Protein 4G9J (pdb70)

Structure (mmCIF, N/CA/C/O backbone):
data_4G9J
#
_entry.id   4G9J
#
_cell.length_a   138.007
_cell.length_b   138.007
_cell.length_c   113.675
_cell.angle_alpha   90.000
_cell.angle_beta   90.000
_cell.angle_gamma   90.000
#
_symmetry.space_group_name_H-M   'P 42 21 2'
#
loop_
_entity.id
_entity.type
_entity.pdbx_description
1 polymer 'Serine/threonine-protein phosphatase PP1-alpha catalytic subunit'
2 polymer 'synthetic peptide'
3 non-polymer 'MANGANESE (II) ION'
4 water water
#
loop_
_atom_site.group_PDB
_atom_site.id
_atom_site.type_symbol
_atom_site.label_atom_id
_atom_site.label_alt_id
_atom_site.label_comp_id
_atom_site.label_asym_id
_atom_site.label_entity_id
_atom_site.label_seq_id
_atom_site.pdbx_PDB_ins_code
_atom_site.Cartn_x
_atom_site.Cartn_y
_atom_site.Cartn_z
_atom_site.occupancy
_atom_site.B_iso_or_equiv
_atom_site.auth_seq_id
_atom_site.auth_comp_id
_atom_site.auth_asym_id
_atom_site.auth_atom_id
_atom_site.pdbx_PDB_model_num
ATOM 1 N N . LEU A 1 10 ? -17.075 -51.738 -23.506 1.00 65.96 9 LEU A N 1
ATOM 2 C CA . LEU A 1 10 ? -17.309 -52.989 -24.288 1.00 66.41 9 LEU A CA 1
ATOM 3 C C . LEU A 1 10 ? -18.736 -53.041 -24.874 1.00 66.47 9 LEU A C 1
ATOM 4 O O . LEU A 1 10 ? -19.681 -52.479 -24.316 1.00 65.34 9 LEU A O 1
ATOM 9 N N . ASP A 1 11 ? -18.861 -53.698 -26.028 1.00 66.99 10 ASP A N 1
ATOM 10 C CA . ASP A 1 11 ? -20.150 -53.904 -26.688 1.00 66.76 10 ASP A CA 1
ATOM 11 C C . ASP A 1 11 ? -20.896 -55.062 -26.049 1.00 66.36 10 ASP A C 1
ATOM 12 O O . ASP A 1 11 ? -22.062 -55.317 -26.369 1.00 66.12 10 ASP A O 1
ATOM 17 N N . SER A 1 12 ? -20.201 -55.772 -25.164 1.00 65.98 11 SER A N 1
ATOM 18 C CA . SER A 1 12 ? -20.743 -56.940 -24.486 1.00 65.72 11 SER A CA 1
ATOM 19 C C . SER A 1 12 ? -21.893 -56.568 -23.552 1.00 65.76 11 SER A C 1
ATOM 20 O O . SER A 1 12 ? -22.904 -57.272 -23.489 1.00 65.05 11 SER A O 1
ATOM 23 N N . ILE A 1 13 ? -21.729 -55.453 -22.840 1.00 65.96 12 ILE A N 1
ATOM 24 C CA . ILE A 1 13 ? -22.724 -54.993 -21.867 1.00 66.18 12 ILE A CA 1
ATOM 25 C C . ILE A 1 13 ? -23.999 -54.513 -22.534 1.00 66.07 12 ILE A C 1
ATOM 26 O O . ILE A 1 13 ? -25.093 -54.845 -22.084 1.00 66.57 12 ILE A O 1
ATOM 31 N N . ILE A 1 14 ? -23.847 -53.746 -23.608 1.00 66.40 13 ILE A N 1
ATOM 32 C CA . ILE A 1 14 ? -24.984 -53.262 -24.406 1.00 66.41 13 ILE A CA 1
ATOM 33 C C . ILE A 1 14 ? -25.699 -54.426 -25.118 1.00 66.10 13 ILE A C 1
ATOM 34 O O . ILE A 1 14 ? -26.928 -54.440 -25.212 1.00 65.80 13 ILE A O 1
ATOM 39 N N . GLY A 1 15 ? -24.924 -55.405 -25.583 1.00 66.24 14 GLY A N 1
ATOM 40 C CA . GLY A 1 15 ? -25.475 -56.632 -26.162 1.00 65.94 14 GLY A CA 1
ATOM 41 C C . GLY A 1 15 ? -26.336 -57.409 -25.180 1.00 65.65 14 GLY A C 1
ATOM 42 O O . GLY A 1 15 ? -27.450 -57.826 -25.510 1.00 65.32 14 GLY A O 1
ATOM 43 N N . ARG A 1 16 ? -25.819 -57.594 -23.967 1.00 65.57 15 ARG A N 1
ATOM 44 C CA . ARG A 1 16 ? -26.552 -58.283 -22.901 1.00 65.76 15 ARG A CA 1
ATOM 45 C C . ARG A 1 16 ? -27.815 -57.540 -22.478 1.00 66.05 15 ARG A C 1
ATOM 46 O O . ARG A 1 16 ? -28.780 -58.163 -22.022 1.00 66.38 15 ARG A O 1
ATOM 54 N N . LEU A 1 17 ? -27.800 -56.216 -22.621 1.00 65.83 16 LEU A N 1
ATOM 55 C CA . LEU A 1 17 ? -28.949 -55.392 -22.255 1.00 65.82 16 LEU A CA 1
ATOM 56 C C . LEU A 1 17 ? -30.065 -55.514 -23.289 1.00 66.66 16 LEU A C 1
ATOM 57 O O . LEU A 1 17 ? -31.240 -55.603 -22.930 1.00 66.76 16 LEU A O 1
ATOM 62 N N . LEU A 1 18 ? -29.689 -55.544 -24.564 1.00 67.60 17 LEU A N 1
ATOM 63 C CA . LEU A 1 18 ? -30.656 -55.672 -25.655 1.00 68.88 17 LEU A CA 1
ATOM 64 C C . LEU A 1 18 ? -31.188 -57.101 -25.798 1.00 70.15 17 LEU A C 1
ATOM 65 O O . LEU A 1 18 ? -32.196 -57.328 -26.463 1.00 70.40 17 LEU A O 1
ATOM 70 N N . GLU A 1 19 ? -30.506 -58.050 -25.163 1.00 71.93 18 GLU A N 1
ATOM 71 C CA . GLU A 1 19 ? -30.817 -59.475 -25.276 1.00 74.04 18 GLU A CA 1
ATOM 72 C C . GLU A 1 19 ? -32.232 -59.828 -24.807 1.00 74.65 18 GLU A C 1
ATOM 73 O O . GLU A 1 19 ? -32.876 -60.704 -25.384 1.00 74.88 18 GLU A O 1
ATOM 79 N N . VAL A 1 20 ? -32.711 -59.143 -23.770 1.00 75.88 19 VAL A N 1
ATOM 80 C CA . VAL A 1 20 ? -34.045 -59.412 -23.204 1.00 76.96 19 VAL A CA 1
ATOM 81 C C . VAL A 1 20 ? -35.195 -58.814 -24.029 1.00 77.64 19 VAL A C 1
ATOM 82 O O . VAL A 1 20 ? -36.345 -58.807 -23.587 1.00 77.67 19 VAL A O 1
ATOM 86 N N . GLN A 1 21 ? -34.877 -58.313 -25.219 1.00 78.72 20 GLN A N 1
ATOM 87 C CA . GLN A 1 21 ? -35.890 -57.849 -26.159 1.00 79.96 20 GLN A CA 1
ATOM 88 C C . GLN A 1 21 ? -36.682 -59.036 -26.695 1.00 80.71 20 GLN A C 1
ATOM 89 O O . GLN A 1 21 ? -36.102 -60.024 -27.153 1.00 81.13 20 GLN A O 1
ATOM 95 N N . GLY A 1 22 ? -38.005 -58.935 -26.629 1.00 81.36 21 GLY A N 1
ATOM 96 C CA . GLY A 1 22 ? -38.879 -60.032 -27.026 1.00 82.14 21 GLY A CA 1
ATOM 97 C C . GLY A 1 22 ? -39.352 -60.853 -25.841 1.00 82.79 21 GLY A C 1
ATOM 98 O O . GLY A 1 22 ? -40.356 -61.563 -25.937 1.00 83.03 21 GLY A O 1
ATOM 99 N N . SER A 1 23 ? -38.629 -60.759 -24.724 1.00 83.09 22 SER A N 1
ATOM 100 C CA . SER A 1 23 ? -38.994 -61.459 -23.491 1.00 83.73 22 SER A CA 1
ATOM 101 C C . SER A 1 23 ? -40.193 -60.803 -22.814 1.00 83.87 22 SER A C 1
ATOM 102 O O . SER A 1 23 ? -40.414 -59.598 -22.959 1.00 83.78 22 SER A O 1
ATOM 105 N N . ARG A 1 24 ? -40.961 -61.605 -22.076 1.00 84.27 23 ARG A N 1
ATOM 106 C CA . ARG A 1 24 ? -42.084 -61.100 -21.278 1.00 84.56 23 ARG A CA 1
ATOM 107 C C . ARG A 1 24 ? -41.604 -60.010 -20.301 1.00 83.91 23 ARG A C 1
ATOM 108 O O . ARG A 1 24 ? -40.507 -60.122 -19.741 1.00 83.76 23 ARG A O 1
ATOM 116 N N . PRO A 1 25 ? -42.423 -58.954 -20.096 1.00 83.26 24 PRO A N 1
ATOM 117 C CA . PRO A 1 25 ? -41.929 -57.748 -19.414 1.00 82.13 24 PRO A CA 1
ATOM 118 C C . PRO A 1 25 ? -41.646 -57.971 -17.926 1.00 80.73 24 PRO A C 1
ATOM 119 O O . PRO A 1 25 ? -42.556 -58.306 -17.162 1.00 80.87 24 PRO A O 1
ATOM 123 N N . GLY A 1 26 ? -40.385 -57.795 -17.536 1.00 78.87 25 GLY A N 1
ATOM 124 C CA . GLY A 1 26 ? -39.974 -57.939 -16.140 1.00 76.49 25 GLY A CA 1
ATOM 125 C C . GLY A 1 26 ? -38.609 -58.575 -15.923 1.00 74.61 25 GLY A C 1
ATOM 126 O O . GLY A 1 26 ? -37.996 -58.379 -14.871 1.00 74.73 25 GLY A O 1
ATOM 127 N N . LYS A 1 27 ? -38.129 -59.333 -16.910 1.00 72.39 26 LYS A N 1
ATOM 128 C CA . LYS A 1 27 ? -36.851 -60.046 -16.781 1.00 69.93 26 LYS A CA 1
ATOM 129 C C . LYS A 1 27 ? -35.663 -59.085 -16.679 1.00 67.66 26 LYS A C 1
ATOM 130 O O . LYS A 1 27 ? -35.444 -58.245 -17.554 1.00 66.91 26 LYS A O 1
ATOM 136 N N . ASN A 1 28 ? -34.910 -59.232 -15.593 1.00 65.27 27 ASN A N 1
ATOM 137 C CA . ASN A 1 28 ? -33.753 -58.391 -15.305 1.00 63.13 27 ASN A CA 1
ATOM 138 C C . ASN A 1 28 ? -32.530 -58.693 -16.157 1.00 61.63 27 ASN A C 1
ATOM 139 O O . ASN A 1 28 ? -32.456 -59.732 -16.815 1.00 61.88 27 ASN A O 1
ATOM 144 N N . VAL A 1 29 ? -31.580 -57.764 -16.145 1.00 59.45 28 VAL A N 1
ATOM 145 C CA . VAL A 1 29 ? -30.255 -57.994 -16.702 1.00 58.01 28 VAL A CA 1
ATOM 146 C C . VAL A 1 29 ? -29.238 -57.602 -15.640 1.00 56.76 28 VAL A C 1
ATOM 147 O O . VAL A 1 29 ? -29.116 -56.426 -15.294 1.00 57.23 28 VAL A O 1
ATOM 151 N N . GLN A 1 30 ? -28.524 -58.592 -15.116 1.00 54.93 29 GLN A N 1
ATOM 152 C CA . GLN A 1 30 ? -27.632 -58.371 -13.982 1.00 53.51 29 GLN A CA 1
ATOM 153 C C . GLN A 1 30 ? -26.179 -58.241 -14.441 1.00 52.17 29 GLN A C 1
ATOM 154 O O . GLN A 1 30 ? -25.464 -59.228 -14.616 1.00 52.03 29 GLN A O 1
ATOM 160 N N . LEU A 1 31 ? -25.765 -56.997 -14.643 1.00 50.78 30 LEU A N 1
ATOM 161 C CA . LEU A 1 31 ? -24.387 -56.665 -14.971 1.00 49.28 30 LEU A CA 1
ATOM 162 C C . LEU A 1 31 ? -23.496 -56.833 -13.752 1.00 49.33 30 LEU A C 1
ATOM 163 O O . LEU A 1 31 ? -23.990 -56.927 -12.625 1.00 49.63 30 LEU A O 1
ATOM 168 N N . THR A 1 32 ? -22.186 -56.886 -13.972 1.00 49.10 31 THR A N 1
ATOM 169 C CA . THR A 1 32 ? -21.240 -56.865 -12.863 1.00 49.31 31 THR A CA 1
ATOM 170 C C . THR A 1 32 ? -21.114 -55.426 -12.409 1.00 49.30 31 THR A C 1
ATOM 171 O O . THR A 1 32 ? -21.254 -54.512 -13.217 1.00 49.60 31 THR A O 1
ATOM 175 N N . GLU A 1 33 ? -20.847 -55.216 -11.126 1.00 49.84 32 GLU A N 1
ATOM 176 C CA . GLU A 1 33 ? -20.742 -53.850 -10.620 1.00 50.78 32 GLU A CA 1
ATOM 177 C C . GLU A 1 33 ? -19.600 -53.080 -11.300 1.00 51.07 32 GLU A C 1
ATOM 178 O O . GLU A 1 33 ? -19.682 -51.861 -11.442 1.00 51.60 32 GLU A O 1
ATOM 184 N N . ASN A 1 34 ? -18.564 -53.794 -11.740 1.00 50.99 33 ASN A N 1
ATOM 185 C CA . ASN A 1 34 ? -17.438 -53.163 -12.431 1.00 50.67 33 ASN A CA 1
ATOM 186 C C . ASN A 1 34 ? -17.836 -52.578 -13.776 1.00 50.49 33 ASN A C 1
ATOM 187 O O . ASN A 1 34 ? -17.402 -51.479 -14.130 1.00 50.65 33 ASN A O 1
ATOM 192 N N . GLU A 1 35 ? -18.660 -53.320 -14.513 1.00 50.09 34 GLU A N 1
ATOM 193 C CA . GLU A 1 35 ? -19.223 -52.834 -15.766 1.00 50.25 34 GLU A CA 1
ATOM 194 C C . GLU A 1 35 ? -20.001 -51.549 -15.514 1.00 49.72 34 GLU A C 1
ATOM 195 O O . GLU A 1 35 ? -19.750 -50.524 -16.156 1.00 49.89 34 GLU A O 1
ATOM 201 N N . ILE A 1 36 ? -20.922 -51.609 -14.553 1.00 48.90 35 ILE A N 1
ATOM 202 C CA . ILE A 1 36 ? -21.776 -50.475 -14.209 1.00 47.82 35 ILE A CA 1
ATOM 203 C C . ILE A 1 36 ? -20.934 -49.293 -13.737 1.00 47.21 35 ILE A C 1
ATOM 204 O O . ILE A 1 36 ? -21.138 -48.173 -14.190 1.00 47.18 35 ILE A O 1
ATOM 209 N N . ARG A 1 37 ? -19.980 -49.556 -12.848 1.00 47.32 36 ARG A N 1
ATOM 210 C CA . ARG A 1 37 ? -19.047 -48.529 -12.382 1.00 47.49 36 ARG A CA 1
ATOM 211 C C . ARG A 1 37 ? -18.327 -47.896 -13.568 1.00 46.94 36 ARG A C 1
ATOM 212 O O . ARG A 1 37 ? -18.227 -46.671 -13.662 1.00 46.53 36 ARG A O 1
ATOM 220 N N . GLY A 1 38 ? -17.840 -48.744 -14.471 1.00 46.74 37 GLY A N 1
ATOM 221 C CA . GLY A 1 38 ? -17.203 -48.294 -15.703 1.00 46.83 37 GLY A CA 1
ATOM 222 C C . GLY A 1 38 ? -18.111 -47.365 -16.483 1.00 46.65 37 GLY A C 1
ATOM 223 O O . GLY A 1 38 ? -17.703 -46.265 -16.862 1.00 46.84 37 GLY A O 1
ATOM 224 N N . LEU A 1 39 ? -19.347 -47.810 -16.703 1.00 46.66 38 LEU A N 1
ATOM 225 C CA . LEU A 1 39 ? -20.370 -47.009 -17.376 1.00 46.50 38 LEU A CA 1
ATOM 226 C C . LEU A 1 39 ? -20.527 -45.617 -16.762 1.00 46.98 38 LEU A C 1
ATOM 227 O O . LEU A 1 39 ? -20.549 -44.624 -17.486 1.00 47.23 38 LEU A O 1
ATOM 232 N N . CYS A 1 40 ? -20.631 -45.553 -15.436 1.00 47.22 39 CYS A N 1
ATOM 233 C CA . CYS A 1 40 ? -20.732 -44.281 -14.734 1.00 48.33 39 CYS A CA 1
ATOM 234 C C . CYS A 1 40 ? -19.507 -43.418 -14.978 1.00 49.63 39 CYS A C 1
ATOM 235 O O . CYS A 1 40 ? -19.621 -42.326 -15.535 1.00 50.15 39 CYS A O 1
ATOM 238 N N . LEU A 1 41 ? -18.340 -43.925 -14.583 1.00 51.27 40 LEU A N 1
ATOM 239 C CA . LEU A 1 41 ? -17.091 -43.155 -14.645 1.00 52.26 40 LEU A CA 1
ATOM 240 C C . LEU A 1 41 ? -16.769 -42.680 -16.060 1.00 52.95 40 LEU A C 1
ATOM 241 O O . LEU A 1 41 ? -16.333 -41.542 -16.248 1.00 53.35 40 LEU A O 1
ATOM 246 N N . LYS A 1 42 ? -17.004 -43.537 -17.049 1.00 53.88 41 LYS A N 1
ATOM 247 C CA . LYS A 1 42 ? -16.749 -43.161 -18.436 1.00 55.58 41 LYS A CA 1
ATOM 248 C C . LYS A 1 42 ? -17.720 -42.056 -18.892 1.00 55.95 41 LYS A C 1
ATOM 249 O O . LYS A 1 42 ? -17.281 -40.982 -19.310 1.00 56.22 41 LYS A O 1
ATOM 255 N N . SER A 1 43 ? -19.025 -42.311 -18.782 1.00 56.32 42 SER A N 1
ATOM 256 C CA . SER A 1 43 ? -20.045 -41.329 -19.176 1.00 56.58 42 SER A CA 1
ATOM 257 C C . SER A 1 43 ? -19.932 -40.026 -18.384 1.00 57.14 42 SER A C 1
ATOM 258 O O . SER A 1 43 ? -20.247 -38.961 -18.906 1.00 56.91 42 SER A O 1
ATOM 261 N N . ARG A 1 44 ? -19.485 -40.123 -17.132 1.00 58.02 43 ARG A N 1
ATOM 262 C CA . ARG A 1 44 ? -19.207 -38.952 -16.297 1.00 59.37 43 ARG A CA 1
ATOM 263 C C . ARG A 1 44 ? -18.189 -38.028 -16.963 1.00 60.40 43 ARG A C 1
ATOM 264 O O . ARG A 1 44 ? -18.365 -36.808 -17.002 1.00 60.47 43 ARG A O 1
ATOM 272 N N . GLU A 1 45 ? -17.129 -38.633 -17.488 1.00 61.37 44 GLU A N 1
ATOM 273 C CA . GLU A 1 45 ? -16.029 -37.905 -18.096 1.00 62.65 44 GLU A CA 1
ATOM 274 C C . GLU A 1 45 ? -16.456 -37.232 -19.393 1.00 62.52 44 GLU A C 1
ATOM 275 O O . GLU A 1 45 ? -15.950 -36.165 -19.747 1.00 62.99 44 GLU A O 1
ATOM 281 N N . ILE A 1 46 ? -17.389 -37.869 -20.095 1.00 62.38 45 ILE A N 1
ATOM 282 C CA . ILE A 1 46 ? -17.925 -37.348 -21.349 1.00 61.80 45 ILE A CA 1
ATOM 283 C C . ILE A 1 46 ? -18.914 -36.205 -21.086 1.00 61.70 45 ILE A C 1
ATOM 284 O O . ILE A 1 46 ? -19.024 -35.284 -21.895 1.00 62.25 45 ILE A O 1
ATOM 289 N N . PHE A 1 47 ? -19.620 -36.263 -19.955 1.00 60.92 46 PHE A N 1
ATOM 290 C CA . PHE A 1 47 ? -20.550 -35.199 -19.574 1.00 60.16 46 PHE A CA 1
ATOM 291 C C . PHE A 1 47 ? -19.812 -33.896 -19.280 1.00 60.35 46 PHE A C 1
ATOM 292 O O . PHE A 1 47 ? -20.308 -32.815 -19.593 1.00 60.96 46 PHE A O 1
ATOM 300 N N . LEU A 1 48 ? -18.633 -34.003 -18.673 1.00 60.40 47 LEU A N 1
ATOM 301 C CA . LEU A 1 48 ? -17.830 -32.830 -18.335 1.00 61.17 47 LEU A CA 1
ATOM 302 C C . LEU A 1 48 ? -16.995 -32.386 -19.532 1.00 61.79 47 LEU A C 1
ATOM 303 O O . LEU A 1 48 ? -16.472 -31.271 -19.565 1.00 61.92 47 LEU A O 1
ATOM 308 N N . SER A 1 49 ? -16.873 -33.278 -20.510 1.00 62.43 48 SER A N 1
ATOM 309 C CA . SER A 1 49 ? -16.259 -32.960 -21.789 1.00 62.93 48 SER A CA 1
ATOM 310 C C . SER A 1 49 ? -17.143 -32.008 -22.588 1.00 63.17 48 SER A C 1
ATOM 311 O O . SER A 1 49 ? -16.642 -31.110 -23.261 1.00 64.02 48 SER A O 1
ATOM 314 N N . GLN A 1 50 ? -18.455 -32.207 -22.498 1.00 63.20 49 GLN A N 1
ATOM 315 C CA . GLN A 1 50 ? -19.425 -31.420 -23.258 1.00 63.23 49 GLN A CA 1
ATOM 316 C C . GLN A 1 50 ? -20.026 -30.286 -22.416 1.00 63.31 49 GLN A C 1
ATOM 317 O O . GLN A 1 50 ? -19.993 -30.354 -21.183 1.00 63.24 49 GLN A O 1
ATOM 323 N N . PRO A 1 51 ? -20.572 -29.238 -23.078 1.00 63.14 50 PRO A N 1
ATOM 324 C CA . PRO A 1 51 ? -21.139 -28.088 -22.362 1.00 62.90 50 PRO A CA 1
ATOM 325 C C . PRO A 1 51 ? -22.356 -28.452 -21.514 1.00 62.81 50 PRO A C 1
ATOM 326 O O . PRO A 1 51 ? -23.094 -29.386 -21.849 1.00 62.95 50 PRO A O 1
ATOM 330 N N . ILE A 1 52 ? -22.555 -27.712 -20.428 1.00 62.18 51 ILE A N 1
ATOM 331 C CA . ILE A 1 52 ? -23.707 -27.900 -19.546 1.00 61.84 51 ILE A CA 1
ATOM 332 C C . ILE A 1 52 ? -25.010 -27.450 -20.233 1.00 62.38 51 ILE A C 1
ATOM 333 O O . ILE A 1 52 ? -26.093 -27.964 -19.932 1.00 62.63 51 ILE A O 1
ATOM 338 N N . LEU A 1 53 ? -24.889 -26.497 -21.156 1.00 62.48 52 LEU A N 1
ATOM 339 C CA . LEU A 1 53 ? -25.999 -26.076 -22.004 1.00 62.39 52 LEU A CA 1
ATOM 340 C C . LEU A 1 53 ? -25.717 -26.491 -23.447 1.00 62.67 52 LEU A C 1
ATOM 341 O O . LEU A 1 53 ? -24.952 -25.831 -24.160 1.00 63.16 52 LEU A O 1
ATOM 346 N N . LEU A 1 54 ? -26.333 -27.594 -23.862 1.00 62.55 53 LEU A N 1
ATOM 347 C CA . LEU A 1 54 ? -26.012 -28.231 -25.139 1.00 62.95 53 LEU A CA 1
ATOM 348 C C . LEU A 1 54 ? -26.516 -27.427 -26.331 1.00 63.99 53 LEU A C 1
ATOM 349 O O . LEU A 1 54 ? -27.702 -27.103 -26.411 1.00 64.77 53 LEU A O 1
ATOM 354 N N . GLU A 1 55 ? -25.608 -27.100 -27.246 1.00 64.64 54 GLU A N 1
ATOM 355 C CA . GLU A 1 55 ? -25.994 -26.538 -28.534 1.00 65.70 54 GLU A CA 1
ATOM 356 C C . GLU A 1 55 ? -26.190 -27.683 -29.522 1.00 65.32 54 GLU A C 1
ATOM 357 O O . GLU A 1 55 ? -25.243 -28.134 -30.171 1.00 65.49 54 GLU A O 1
ATOM 363 N N . LEU A 1 56 ? -27.427 -28.157 -29.621 1.00 65.22 55 LEU A N 1
ATOM 364 C CA . LEU A 1 56 ? -27.746 -29.317 -30.448 1.00 65.34 55 LEU A CA 1
ATOM 365 C C . LEU A 1 56 ? -28.258 -28.936 -31.828 1.00 65.94 55 LEU A C 1
ATOM 366 O O . LEU A 1 56 ? -28.627 -27.783 -32.072 1.00 65.92 55 LEU A O 1
ATOM 371 N N . GLU A 1 57 ? -28.281 -29.925 -32.719 1.00 66.60 56 GLU A N 1
ATOM 372 C CA . GLU A 1 57 ? -28.759 -29.747 -34.090 1.00 67.40 56 GLU A CA 1
ATOM 373 C C . GLU A 1 57 ? -29.798 -30.805 -34.466 1.00 66.98 56 GLU A C 1
ATOM 374 O O . GLU A 1 57 ? -29.835 -31.888 -33.878 1.00 67.21 56 GLU A O 1
ATOM 380 N N . ALA A 1 58 ? -30.644 -30.476 -35.439 1.00 66.68 57 ALA A N 1
ATOM 381 C CA . ALA A 1 58 ? -31.638 -31.411 -35.966 1.00 66.57 57 ALA A CA 1
ATOM 382 C C . ALA A 1 58 ? -31.027 -32.268 -37.077 1.00 66.27 57 ALA A C 1
ATOM 383 O O . ALA A 1 58 ? -29.996 -31.894 -37.636 1.00 66.98 57 ALA A O 1
ATOM 385 N N . PRO A 1 59 ? -31.640 -33.427 -37.400 1.00 65.70 58 PRO A N 1
ATOM 386 C CA . PRO A 1 59 ? -32.824 -34.043 -36.799 1.00 64.98 58 PRO A CA 1
ATOM 387 C C . PRO A 1 59 ? -32.499 -34.908 -35.584 1.00 63.90 58 PRO A C 1
ATOM 388 O O . PRO A 1 59 ? -31.448 -35.555 -35.538 1.00 64.28 58 PRO A O 1
ATOM 392 N N . LEU A 1 60 ? -33.410 -34.910 -34.614 1.00 62.30 59 LEU A N 1
ATOM 393 C CA . LEU A 1 60 ? -33.280 -35.718 -33.403 1.00 60.44 59 LEU A CA 1
ATOM 394 C C . LEU A 1 60 ? -34.654 -36.061 -32.833 1.00 59.49 59 LEU A C 1
ATOM 395 O O . LEU A 1 60 ? -35.629 -35.345 -33.061 1.00 59.45 59 LEU A O 1
ATOM 400 N N . LYS A 1 61 ? -34.726 -37.169 -32.107 1.00 58.34 60 LYS A N 1
ATOM 401 C CA . LYS A 1 61 ? -35.943 -37.544 -31.410 1.00 56.97 60 LYS A CA 1
ATOM 402 C C . LYS A 1 61 ? -35.765 -37.202 -29.940 1.00 56.26 60 LYS A C 1
ATOM 403 O O . LYS A 1 61 ? -34.685 -37.393 -29.373 1.00 55.93 60 LYS A O 1
ATOM 409 N N . ILE A 1 62 ? -36.818 -36.668 -29.330 1.00 55.31 61 ILE A N 1
ATOM 410 C CA . ILE A 1 62 ? -36.746 -36.246 -27.936 1.00 53.97 61 ILE A CA 1
ATOM 411 C C . ILE A 1 62 ? -37.713 -37.058 -27.085 1.00 53.86 61 ILE A C 1
ATOM 412 O O . ILE A 1 62 ? -38.872 -37.240 -27.457 1.00 53.75 61 ILE A O 1
ATOM 417 N N . CYS A 1 63 ? -37.225 -37.557 -25.951 1.00 53.67 62 CYS A N 1
ATOM 418 C CA . CYS A 1 63 ? -38.066 -38.322 -25.027 1.00 53.83 62 CYS A CA 1
ATOM 419 C C . CYS A 1 63 ? -38.125 -37.701 -23.637 1.00 53.20 62 CYS A C 1
ATOM 420 O O . CYS A 1 63 ? -37.177 -37.045 -23.192 1.00 53.14 62 CYS A O 1
ATOM 423 N N . GLY A 1 64 ? -39.253 -37.917 -22.965 1.00 52.56 63 GLY A N 1
ATOM 424 C CA . GLY A 1 64 ? -39.467 -37.423 -21.613 1.00 52.29 63 GLY A CA 1
ATOM 425 C C . GLY A 1 64 ? -39.236 -38.515 -20.594 1.00 52.22 63 GLY A C 1
ATOM 426 O O . GLY A 1 64 ? -38.572 -39.510 -20.889 1.00 52.27 63 GLY A O 1
ATOM 427 N N . ASP A 1 65 ? -39.791 -38.327 -19.400 1.00 52.12 64 ASP A N 1
ATOM 428 C CA . ASP A 1 65 ? -39.629 -39.261 -18.287 1.00 52.49 64 ASP A CA 1
ATOM 429 C C . ASP A 1 65 ? -39.741 -40.723 -18.709 1.00 52.45 64 ASP A C 1
ATOM 430 O O . ASP A 1 65 ? -40.640 -41.089 -19.467 1.00 52.45 64 ASP A O 1
ATOM 435 N N . ILE A 1 66 ? -38.816 -41.547 -18.219 1.00 52.72 65 ILE A N 1
ATOM 436 C CA . ILE A 1 66 ? -38.866 -43.000 -18.415 1.00 52.93 65 ILE A CA 1
ATOM 437 C C . ILE A 1 66 ? -39.143 -43.710 -17.088 1.00 53.23 65 ILE A C 1
ATOM 438 O O . ILE A 1 66 ? -39.803 -44.751 -17.054 1.00 52.80 65 ILE A O 1
ATOM 443 N N . HIS A 1 67 ? -38.623 -43.129 -16.007 1.00 54.02 66 HIS A N 1
ATOM 444 C CA . HIS A 1 67 ? -38.814 -43.624 -14.642 1.00 54.51 66 HIS A CA 1
ATOM 445 C C . HIS A 1 67 ? -38.748 -45.145 -14.551 1.00 54.93 66 HIS A C 1
ATOM 446 O O . HIS A 1 67 ? -39.699 -45.788 -14.113 1.00 55.39 66 HIS A O 1
ATOM 453 N N . GLY A 1 68 ? -37.633 -45.712 -15.001 1.00 55.49 67 GLY A N 1
ATOM 454 C CA . GLY A 1 68 ? -37.334 -47.131 -14.798 1.00 56.85 67 GLY A CA 1
ATOM 455 C C . GLY A 1 68 ? -38.136 -48.159 -15.582 1.00 57.88 67 GLY A C 1
ATOM 456 O O . GLY A 1 68 ? -37.861 -49.356 -15.497 1.00 58.14 67 GLY A O 1
ATOM 457 N N . GLN A 1 69 ? -39.125 -47.706 -16.347 1.00 58.69 68 GLN A N 1
ATOM 458 C CA . GLN A 1 69 ? -39.943 -48.609 -17.149 1.00 58.99 68 GLN A CA 1
ATOM 459 C C . GLN A 1 69 ? -39.139 -49.064 -18.361 1.00 59.20 68 GLN A C 1
ATOM 460 O O . GLN A 1 69 ? -39.293 -48.529 -19.462 1.00 59.64 68 GLN A O 1
ATOM 466 N N . TYR A 1 70 ? -38.282 -50.059 -18.142 1.00 59.48 69 TYR A N 1
ATOM 467 C CA . TYR A 1 70 ? -37.253 -50.446 -19.114 1.00 60.42 69 TYR A CA 1
ATOM 468 C C . TYR A 1 70 ? -37.805 -50.992 -20.430 1.00 61.50 69 TYR A C 1
ATOM 469 O O . TYR A 1 70 ? -37.258 -50.706 -21.497 1.00 61.72 69 TYR A O 1
ATOM 478 N N . TYR A 1 71 ? -38.876 -51.780 -20.354 1.00 62.87 70 TYR A N 1
ATOM 479 C CA . TYR A 1 71 ? -39.423 -52.454 -21.541 1.00 63.84 70 TYR A CA 1
ATOM 480 C C . TYR A 1 71 ? -40.172 -51.490 -22.456 1.00 63.71 70 TYR A C 1
ATOM 481 O O . TYR A 1 71 ? -40.296 -51.739 -23.657 1.00 63.70 70 TYR A O 1
ATOM 490 N N . ASP A 1 72 ? -40.647 -50.387 -21.884 1.00 63.67 71 ASP A N 1
ATOM 491 C CA . ASP A 1 72 ? -41.261 -49.314 -22.659 1.00 63.45 71 ASP A CA 1
ATOM 492 C C . ASP A 1 72 ? -40.195 -48.513 -23.412 1.00 63.45 71 ASP A C 1
ATOM 493 O O . ASP A 1 72 ? -40.430 -48.069 -24.543 1.00 63.54 71 ASP A O 1
ATOM 498 N N . LEU A 1 73 ? -39.027 -48.346 -22.787 1.00 62.76 72 LEU A N 1
ATOM 499 C CA . LEU A 1 73 ? -37.893 -47.668 -23.425 1.00 62.26 72 LEU A CA 1
ATOM 500 C C . LEU A 1 73 ? -37.437 -48.406 -24.682 1.00 62.46 72 LEU A C 1
ATOM 501 O O . LEU A 1 73 ? -37.145 -47.779 -25.703 1.00 62.82 72 LEU A O 1
ATOM 506 N N . LEU A 1 74 ? -37.380 -49.734 -24.597 1.00 62.38 73 LEU A N 1
ATOM 507 C CA . LEU A 1 74 ? -37.003 -50.571 -25.734 1.00 62.14 73 LEU A CA 1
ATOM 508 C C . LEU A 1 74 ? -38.011 -50.453 -26.876 1.00 61.89 73 LEU A C 1
ATOM 509 O O . LEU A 1 74 ? -37.629 -50.505 -28.046 1.00 61.63 73 LEU A O 1
ATOM 514 N N . ARG A 1 75 ? -39.289 -50.291 -26.524 1.00 61.55 74 ARG A N 1
ATOM 515 C CA . ARG A 1 75 ? -40.356 -50.083 -27.504 1.00 61.27 74 ARG A CA 1
ATOM 516 C C . ARG A 1 75 ? -40.149 -48.781 -28.272 1.00 60.82 74 ARG A C 1
ATOM 517 O O . ARG A 1 75 ? -40.341 -48.727 -29.488 1.00 60.34 74 ARG A O 1
ATOM 525 N N . LEU A 1 76 ? -39.749 -47.740 -27.547 1.00 60.71 75 LEU A N 1
ATOM 526 C CA . LEU A 1 76 ? -39.462 -46.442 -28.142 1.00 61.34 75 LEU A CA 1
ATOM 527 C C . LEU A 1 76 ? -38.286 -46.523 -29.111 1.00 61.89 75 LEU A C 1
ATOM 528 O O . LEU A 1 76 ? -38.340 -45.951 -30.202 1.00 62.41 75 LEU A O 1
ATOM 533 N N . PHE A 1 77 ? -37.231 -47.233 -28.704 1.00 62.19 76 PHE A N 1
ATOM 534 C CA . PHE A 1 77 ? -36.056 -47.468 -29.552 1.00 62.30 76 PHE A CA 1
ATOM 535 C C . PHE A 1 77 ? -36.369 -48.389 -30.724 1.00 62.91 76 PHE A C 1
ATOM 536 O O . PHE A 1 77 ? -35.774 -48.266 -31.795 1.00 62.59 76 PHE A O 1
ATOM 544 N N . GLU A 1 78 ? -37.296 -49.319 -30.500 1.00 63.83 77 GLU A N 1
ATOM 545 C CA . GLU A 1 78 ? -37.762 -50.236 -31.529 1.00 64.97 77 GLU A CA 1
ATOM 546 C C . GLU A 1 78 ? -38.383 -49.455 -32.686 1.00 64.69 77 GLU A C 1
ATOM 547 O O . GLU A 1 78 ? -38.056 -49.690 -33.849 1.00 64.74 77 GLU A O 1
ATOM 553 N N . TYR A 1 79 ? -39.261 -48.513 -32.354 1.00 64.75 78 TYR A N 1
ATOM 554 C CA . TYR A 1 79 ? -39.907 -47.675 -33.358 1.00 65.07 78 TYR A CA 1
ATOM 555 C C . TYR A 1 79 ? -38.974 -46.581 -33.879 1.00 64.55 78 TYR A C 1
ATOM 556 O O . TYR A 1 79 ? -38.887 -46.351 -35.086 1.00 64.68 78 TYR A O 1
ATOM 565 N N . GLY A 1 80 ? -38.290 -45.901 -32.966 1.00 63.88 79 GLY A N 1
ATOM 566 C CA . GLY A 1 80 ? -37.466 -44.755 -33.328 1.00 63.46 79 GLY A CA 1
ATOM 567 C C . GLY A 1 80 ? -36.128 -45.105 -33.945 1.00 63.15 79 GLY A C 1
ATOM 568 O O . GLY A 1 80 ? -35.382 -44.211 -34.343 1.00 63.21 79 GLY A O 1
ATOM 569 N N . GLY A 1 81 ? -35.826 -46.400 -34.024 1.00 62.92 80 GLY A N 1
ATOM 570 C CA . GLY A 1 81 ? -34.529 -46.880 -34.506 1.00 62.40 80 GLY A CA 1
ATOM 571 C C . GLY A 1 81 ? -33.468 -46.791 -33.424 1.00 61.86 80 GLY A C 1
ATOM 572 O O . GLY A 1 81 ? -33.280 -45.736 -32.817 1.00 62.12 80 GLY A O 1
ATOM 573 N N . PHE A 1 82 ? -32.780 -47.902 -33.173 1.00 61.15 81 PHE A N 1
ATOM 574 C CA . PHE A 1 82 ? -31.730 -47.942 -32.158 1.00 60.39 81 PHE A CA 1
ATOM 575 C C . PHE A 1 82 ? -30.531 -47.127 -32.611 1.00 60.62 81 PHE A C 1
ATOM 576 O O . PHE A 1 82 ? -30.171 -47.165 -33.786 1.00 60.83 81 PHE A O 1
ATOM 584 N N . PRO A 1 83 ? -29.904 -46.387 -31.681 1.00 60.84 82 PRO A N 1
ATOM 585 C CA . PRO A 1 83 ? -28.722 -45.597 -32.026 1.00 61.54 82 PRO A CA 1
ATOM 586 C C . PRO A 1 83 ? -27.673 -46.428 -32.779 1.00 62.46 82 PRO A C 1
ATOM 587 O O . PRO A 1 83 ? -27.434 -47.580 -32.413 1.00 62.47 82 PRO A O 1
ATOM 591 N N . PRO A 1 84 ? -27.048 -45.849 -33.825 1.00 63.48 83 PRO A N 1
ATOM 592 C CA . PRO A 1 84 ? -27.228 -44.472 -34.259 1.00 63.80 83 PRO A CA 1
ATOM 593 C C . PRO A 1 84 ? -28.191 -44.324 -35.443 1.00 63.98 83 PRO A C 1
ATOM 594 O O . PRO A 1 84 ? -28.021 -43.411 -36.254 1.00 64.63 83 PRO A O 1
ATOM 598 N N . GLU A 1 85 ? -29.191 -45.198 -35.545 1.00 63.65 84 GLU A N 1
ATOM 599 C CA . GLU A 1 85 ? -30.217 -45.036 -36.576 1.00 64.15 84 GLU A CA 1
ATOM 600 C C . GLU A 1 85 ? -30.848 -43.655 -36.470 1.00 62.48 84 GLU A C 1
ATOM 601 O O . GLU A 1 85 ? -31.278 -43.081 -37.469 1.00 62.90 84 GLU A O 1
ATOM 607 N N . SER A 1 86 ? -30.894 -43.134 -35.247 1.00 60.80 85 SER A N 1
ATOM 608 C CA . SER A 1 86 ? -31.427 -41.808 -34.972 1.00 58.86 85 SER A CA 1
ATOM 609 C C . SER A 1 86 ? -30.621 -41.114 -33.886 1.00 57.64 85 SER A C 1
ATOM 610 O O . SER A 1 86 ? -29.857 -41.748 -33.158 1.00 57.45 85 SER A O 1
ATOM 613 N N . ASN A 1 87 ? -30.797 -39.803 -33.787 1.00 56.39 86 ASN A N 1
ATOM 614 C CA . ASN A 1 87 ? -30.234 -39.033 -32.691 1.00 55.17 86 ASN A CA 1
ATOM 615 C C . ASN A 1 87 ? -31.253 -38.869 -31.574 1.00 54.03 86 ASN A C 1
ATOM 616 O O . ASN A 1 87 ? -32.461 -38.857 -31.824 1.00 54.29 86 ASN A O 1
ATOM 621 N N . TYR A 1 88 ? -30.767 -38.758 -30.341 1.00 51.99 87 TYR A N 1
ATOM 622 C CA . TYR A 1 88 ? -31.657 -38.751 -29.189 1.00 50.11 87 TYR A CA 1
ATOM 623 C C . TYR A 1 88 ? -31.296 -37.722 -28.134 1.00 49.54 87 TYR A C 1
ATOM 624 O O . TYR A 1 88 ? -30.142 -37.608 -27.709 1.00 49.66 87 TYR A O 1
ATOM 633 N N . LEU A 1 89 ? -32.311 -36.970 -27.724 1.00 48.09 88 LEU A N 1
ATOM 634 C CA . LEU A 1 89 ? -32.235 -36.150 -26.541 1.00 46.22 88 LEU A CA 1
ATOM 635 C C . LEU A 1 89 ? -33.212 -36.725 -25.533 1.00 46.03 88 LEU A C 1
ATOM 636 O O . LEU A 1 89 ? -34.348 -37.057 -25.881 1.00 46.46 88 LEU A O 1
ATOM 641 N N . PHE A 1 90 ? -32.759 -36.865 -24.291 1.00 45.37 89 PHE A N 1
ATOM 642 C CA . PHE A 1 90 ? -33.622 -37.294 -23.199 1.00 44.80 89 PHE A CA 1
ATOM 643 C C . PHE A 1 90 ? -33.703 -36.208 -22.127 1.00 45.24 89 PHE A C 1
ATOM 644 O O . PHE A 1 90 ? -32.685 -35.635 -21.717 1.00 44.42 89 PHE A O 1
ATOM 652 N N . LEU A 1 91 ? -34.925 -35.941 -21.674 1.00 45.83 90 LEU A N 1
ATOM 653 C CA . LEU A 1 91 ? -35.194 -34.820 -20.771 1.00 46.07 90 LEU A CA 1
ATOM 654 C C . LEU A 1 91 ? -35.160 -35.192 -19.279 1.00 46.45 90 LEU A C 1
ATOM 655 O O . LEU A 1 91 ? -35.810 -34.544 -18.459 1.00 47.35 90 LEU A O 1
ATOM 660 N N . GLY A 1 92 ? -34.402 -36.230 -18.932 1.00 46.36 91 GLY A N 1
ATOM 661 C CA . GLY A 1 92 ? -34.206 -36.609 -17.534 1.00 45.13 91 GLY A CA 1
ATOM 662 C C . GLY A 1 92 ? -35.282 -37.523 -16.991 1.00 44.68 91 GLY A C 1
ATOM 663 O O . GLY A 1 92 ? -36.141 -37.999 -17.746 1.00 44.17 91 GLY A O 1
ATOM 664 N N . ASP A 1 93 ? -35.226 -37.746 -15.673 1.00 44.14 92 ASP A N 1
ATOM 665 C CA . ASP A 1 93 ? -36.118 -38.662 -14.935 1.00 43.91 92 ASP A CA 1
ATOM 666 C C . ASP A 1 93 ? -36.058 -40.084 -15.491 1.00 44.09 92 ASP A C 1
ATOM 667 O O . ASP A 1 93 ? -37.007 -40.571 -16.109 1.00 43.86 92 ASP A O 1
ATOM 672 N N . TYR A 1 94 ? -34.923 -40.737 -15.261 1.00 44.55 93 TYR A N 1
ATOM 673 C CA . TYR A 1 94 ? -34.671 -42.081 -15.771 1.00 44.51 93 TYR A CA 1
ATOM 674 C C . TYR A 1 94 ? -34.972 -43.160 -14.738 1.00 45.27 93 TYR A C 1
ATOM 675 O O . TYR A 1 94 ? -35.330 -44.278 -15.098 1.00 45.52 93 TYR A O 1
ATOM 684 N N . VAL A 1 95 ? -34.828 -42.818 -13.461 1.00 46.20 94 VAL A N 1
ATOM 685 C CA . VAL A 1 95 ? -34.942 -43.792 -12.373 1.00 48.07 94 VAL A CA 1
ATOM 686 C C . VAL A 1 95 ? -36.177 -43.563 -11.485 1.00 49.53 94 VAL A C 1
ATOM 687 O O . VAL A 1 95 ? -36.942 -42.629 -11.722 1.00 51.69 94 VAL A O 1
ATOM 691 N N . ASP A 1 96 ? -36.363 -44.420 -10.479 1.00 50.28 95 ASP A N 1
ATOM 692 C CA . ASP A 1 96 ? -37.498 -44.353 -9.538 1.00 51.39 95 ASP A CA 1
ATOM 693 C C . ASP A 1 96 ? -38.846 -44.777 -10.140 1.00 51.96 95 ASP A C 1
ATOM 694 O O . ASP A 1 96 ? -39.041 -44.736 -11.354 1.00 51.10 95 ASP A O 1
ATOM 699 N N . ARG A 1 97 ? -39.761 -45.181 -9.252 1.00 53.66 96 ARG A N 1
ATOM 700 C CA . ARG A 1 97 ? -41.163 -45.563 -9.559 1.00 55.34 96 ARG A CA 1
ATOM 701 C C . ARG A 1 97 ? -41.305 -46.872 -10.355 1.00 55.68 96 ARG A C 1
ATOM 702 O O . ARG A 1 97 ? -42.134 -47.717 -10.018 1.00 55.54 96 ARG A O 1
ATOM 710 N N . GLY A 1 98 ? -40.514 -47.017 -11.414 1.00 56.69 97 GLY A N 1
ATOM 711 C CA . GLY A 1 98 ? -40.562 -48.205 -12.267 1.00 57.63 97 GLY A CA 1
ATOM 712 C C . GLY A 1 98 ? -39.791 -49.358 -11.666 1.00 58.14 97 GLY A C 1
ATOM 713 O O . GLY A 1 98 ? -39.029 -49.174 -10.715 1.00 58.25 97 GLY A O 1
ATOM 714 N N . LYS A 1 99 ? -39.981 -50.547 -12.229 1.00 58.72 98 LYS A N 1
ATOM 715 C CA . LYS A 1 99 ? -39.384 -51.760 -11.673 1.00 59.49 98 LYS A CA 1
ATOM 716 C C . LYS A 1 99 ? -37.880 -51.884 -11.983 1.00 58.90 98 LYS A C 1
ATOM 717 O O . LYS A 1 99 ? -37.107 -52.354 -11.144 1.00 58.93 98 LYS A O 1
ATOM 723 N N . GLN A 1 100 ? -37.470 -51.443 -13.169 1.00 58.09 99 GLN A N 1
ATOM 724 C CA . GLN A 1 100 ? -36.096 -51.658 -13.625 1.00 57.88 99 GLN A CA 1
ATOM 725 C C . GLN A 1 100 ? -35.338 -50.363 -13.937 1.00 56.82 99 GLN A C 1
ATOM 726 O O . GLN A 1 100 ? -35.013 -50.078 -15.095 1.00 56.50 99 GLN A O 1
ATOM 732 N N . SER A 1 101 ? -35.046 -49.593 -12.893 1.00 55.63 100 SER A N 1
ATOM 733 C CA . SER A 1 101 ? -34.248 -48.383 -13.042 1.00 54.92 100 SER A CA 1
ATOM 734 C C . SER A 1 101 ? -32.824 -48.718 -13.470 1.00 54.51 100 SER A C 1
ATOM 735 O O . SER A 1 101 ? -32.255 -48.042 -14.333 1.00 54.82 100 SER A O 1
ATOM 738 N N . LEU A 1 102 ? -32.262 -49.767 -12.868 1.00 53.33 101 LEU A N 1
ATOM 739 C CA . LEU A 1 102 ? -30.878 -50.177 -13.122 1.00 52.00 101 LEU A CA 1
ATOM 740 C C . LEU A 1 102 ? -30.597 -50.481 -14.596 1.00 51.52 101 LEU A C 1
ATOM 741 O O . LEU A 1 102 ? -29.608 -50.000 -15.146 1.00 51.91 101 LEU A O 1
ATOM 746 N N . GLU A 1 103 ? -31.462 -51.268 -15.228 1.00 50.21 102 GLU A N 1
ATOM 747 C CA . GLU A 1 103 ? -31.328 -51.560 -16.649 1.00 49.45 102 GLU A CA 1
ATOM 748 C C . GLU A 1 103 ? -31.422 -50.283 -17.481 1.00 49.03 102 GLU A C 1
ATOM 749 O O . GLU A 1 103 ? -30.573 -50.034 -18.341 1.00 48.95 102 GLU A O 1
ATOM 755 N N . THR A 1 104 ? -32.446 -49.475 -17.196 1.00 48.43 103 THR A N 1
ATOM 756 C CA . THR A 1 104 ? -32.745 -48.248 -17.948 1.00 47.45 103 THR A CA 1
ATOM 757 C C . THR A 1 104 ? -31.552 -47.288 -18.009 1.00 46.96 103 THR A C 1
ATOM 758 O O . THR A 1 104 ? -31.109 -46.920 -19.101 1.00 47.25 103 THR A O 1
ATOM 762 N N . ILE A 1 105 ? -31.034 -46.891 -16.849 1.00 45.81 104 ILE A N 1
ATOM 763 C CA . ILE A 1 105 ? -29.910 -45.957 -16.810 1.00 45.26 104 ILE A CA 1
ATOM 764 C C . ILE A 1 105 ? -28.664 -46.561 -17.464 1.00 46.35 104 ILE A C 1
ATOM 765 O O . ILE A 1 105 ? -27.897 -45.847 -18.114 1.00 47.20 104 ILE A O 1
ATOM 770 N N . CYS A 1 106 ? -28.482 -47.872 -17.315 1.00 46.54 105 CYS A N 1
ATOM 771 C CA . CYS A 1 106 ? -27.317 -48.549 -17.881 1.00 46.86 105 CYS A CA 1
ATOM 772 C C . CYS A 1 106 ? -27.323 -48.475 -19.404 1.00 46.86 105 CYS A C 1
ATOM 773 O O . CYS A 1 106 ? -26.371 -47.965 -20.004 1.00 47.05 105 CYS A O 1
ATOM 776 N N . LEU A 1 107 ? -28.401 -48.959 -20.020 1.00 46.78 106 LEU A N 1
ATOM 777 C CA . LEU A 1 107 ? -28.535 -48.918 -21.475 1.00 47.17 106 LEU A CA 1
ATOM 778 C C . LEU A 1 107 ? -28.281 -47.516 -22.020 1.00 47.83 106 LEU A C 1
ATOM 779 O O . LEU A 1 107 ? -27.583 -47.357 -23.022 1.00 48.38 106 LEU A O 1
ATOM 784 N N . LEU A 1 108 ? -28.836 -46.505 -21.351 1.00 48.16 107 LEU A N 1
ATOM 785 C CA . LEU A 1 108 ? -28.671 -45.119 -21.792 1.00 48.23 107 LEU A CA 1
ATOM 786 C C . LEU A 1 108 ? -27.202 -44.688 -21.730 1.00 48.17 107 LEU A C 1
ATOM 787 O O . LEU A 1 108 ? -26.658 -44.205 -22.725 1.00 47.90 107 LEU A O 1
ATOM 792 N N . LEU A 1 109 ? -26.564 -44.888 -20.577 1.00 48.10 108 LEU A N 1
ATOM 793 C CA . LEU A 1 109 ? -25.164 -44.504 -20.397 1.00 48.76 108 LEU A CA 1
ATOM 794 C C . LEU A 1 109 ? -24.264 -45.215 -21.402 1.00 49.54 108 LEU A C 1
ATOM 795 O O . LEU A 1 109 ? -23.275 -44.642 -21.875 1.00 49.82 108 LEU A O 1
ATOM 800 N N . ALA A 1 110 ? -24.615 -46.460 -21.723 1.00 49.58 109 ALA A N 1
ATOM 801 C CA . ALA A 1 110 ? -23.889 -47.233 -22.719 1.00 49.60 109 ALA A CA 1
ATOM 802 C C . ALA A 1 110 ? -23.888 -46.486 -24.043 1.00 49.99 109 ALA A C 1
ATOM 803 O O . ALA A 1 110 ? -22.830 -46.200 -24.604 1.00 49.73 109 ALA A O 1
ATOM 805 N N . TYR A 1 111 ? -25.085 -46.144 -24.513 1.00 50.45 110 TYR A N 1
ATOM 806 C CA . TYR A 1 111 ? -25.257 -45.403 -25.753 1.00 50.68 110 TYR A CA 1
ATOM 807 C C . TYR A 1 111 ? -24.572 -44.050 -25.697 1.00 51.43 110 TYR A C 1
ATOM 808 O O . TYR A 1 111 ? -23.985 -43.611 -26.680 1.00 52.30 110 TYR A O 1
ATOM 817 N N . LYS A 1 112 ? -24.636 -43.395 -24.543 1.00 52.36 111 LYS A N 1
ATOM 818 C CA . LYS A 1 112 ? -23.942 -42.131 -24.354 1.00 53.27 111 LYS A CA 1
ATOM 819 C C . LYS A 1 112 ? -22.440 -42.307 -24.566 1.00 54.24 111 LYS A C 1
ATOM 820 O O . LYS A 1 112 ? -21.790 -41.452 -25.171 1.00 54.61 111 LYS A O 1
ATOM 826 N N . ILE A 1 113 ? -21.901 -43.420 -24.073 1.00 54.95 112 ILE A N 1
ATOM 827 C CA . ILE A 1 113 ? -20.476 -43.726 -24.212 1.00 55.64 112 ILE A CA 1
ATOM 828 C C . ILE A 1 113 ? -20.132 -44.114 -25.656 1.00 55.92 112 ILE A C 1
ATOM 829 O O . ILE A 1 113 ? -19.118 -43.666 -26.200 1.00 55.68 112 ILE A O 1
ATOM 834 N N . LYS A 1 114 ? -20.988 -44.927 -26.273 1.00 56.39 113 LYS A N 1
ATOM 835 C CA . LYS A 1 114 ? -20.737 -45.421 -27.625 1.00 57.44 113 LYS A CA 1
ATOM 836 C C . LYS A 1 114 ? -20.931 -44.340 -28.696 1.00 57.70 113 LYS A C 1
ATOM 837 O O . LYS A 1 114 ? -20.108 -44.217 -29.599 1.00 58.52 113 LYS A O 1
ATOM 843 N N . TYR A 1 115 ? -22.007 -43.564 -28.601 1.00 57.79 114 TYR A N 1
ATOM 844 C CA . TYR A 1 115 ? -22.245 -42.483 -29.562 1.00 57.74 114 TYR A CA 1
ATOM 845 C C . TYR A 1 115 ? -22.378 -41.126 -28.864 1.00 57.42 114 TYR A C 1
ATOM 846 O O . TYR A 1 115 ? -23.468 -40.556 -28.830 1.00 56.82 114 TYR A O 1
ATOM 855 N N . PRO A 1 116 ? -21.261 -40.590 -28.329 1.00 57.50 115 PRO A N 1
ATOM 856 C CA . PRO A 1 116 ? -21.293 -39.371 -27.509 1.00 58.05 115 PRO A CA 1
ATOM 857 C C . PRO A 1 116 ? -21.705 -38.111 -28.276 1.00 58.81 115 PRO A C 1
ATOM 858 O O . PRO A 1 116 ? -21.878 -37.049 -27.669 1.00 58.42 115 PRO A O 1
ATOM 862 N N . GLU A 1 117 ? -21.872 -38.237 -29.589 1.00 59.76 116 GLU A N 1
ATOM 863 C CA . GLU A 1 117 ? -22.172 -37.088 -30.442 1.00 60.11 116 GLU A CA 1
ATOM 864 C C . GLU A 1 117 ? -23.556 -37.183 -31.086 1.00 59.30 116 GLU A C 1
ATOM 865 O O . GLU A 1 117 ? -23.941 -36.321 -31.875 1.00 59.17 116 GLU A O 1
ATOM 871 N N . ASN A 1 118 ? -24.298 -38.233 -30.744 1.00 58.35 117 ASN A N 1
ATOM 872 C CA . ASN A 1 118 ? -25.613 -38.482 -31.330 1.00 57.71 117 ASN A CA 1
ATOM 873 C C . ASN A 1 118 ? -26.617 -38.974 -30.292 1.00 56.61 117 ASN A C 1
ATOM 874 O O . ASN A 1 118 ? -27.742 -39.363 -30.619 1.00 56.41 117 ASN A O 1
ATOM 879 N N . PHE A 1 119 ? -26.191 -38.946 -29.035 1.00 55.07 118 PHE A N 1
ATOM 880 C CA . PHE A 1 119 ? -26.993 -39.421 -27.923 1.00 53.01 118 PHE A CA 1
ATOM 881 C C . PHE A 1 119 ? -26.767 -38.500 -26.733 1.00 51.76 118 PHE A C 1
ATOM 882 O O . PHE A 1 119 ? -25.629 -38.281 -26.310 1.00 51.18 118 PHE A O 1
ATOM 890 N N . PHE A 1 120 ? -27.850 -37.944 -26.205 1.00 50.33 119 PHE A N 1
ATOM 891 C CA . PHE A 1 120 ? -27.731 -36.899 -25.198 1.00 49.25 119 PHE A CA 1
ATOM 892 C C . PHE A 1 120 ? -28.730 -37.057 -24.059 1.00 48.50 119 PHE A C 1
ATOM 893 O O . PHE A 1 120 ? -29.899 -37.396 -24.273 1.00 47.75 119 PHE A O 1
ATOM 901 N N . LEU A 1 121 ? -28.235 -36.818 -22.847 1.00 47.75 120 LEU A N 1
ATOM 902 C CA . LEU A 1 121 ? -29.007 -36.989 -21.628 1.00 47.08 120 LEU A CA 1
ATOM 903 C C . LEU A 1 121 ? -28.999 -35.701 -20.834 1.00 46.99 120 LEU A C 1
ATOM 904 O O . LEU A 1 121 ? -27.959 -35.050 -20.700 1.00 47.12 120 LEU A O 1
ATOM 909 N N . LEU A 1 122 ? -30.169 -35.332 -20.322 1.00 46.71 121 LEU A N 1
ATOM 910 C CA . LEU A 1 122 ? -30.288 -34.181 -19.439 1.00 46.45 121 LEU A CA 1
ATOM 911 C C . LEU A 1 122 ? -30.607 -34.649 -18.032 1.00 45.72 121 LEU A C 1
ATOM 912 O O . LEU A 1 122 ? -31.052 -35.778 -17.825 1.00 45.95 121 LEU A O 1
ATOM 917 N N . ARG A 1 123 ? -30.369 -33.779 -17.062 1.00 44.31 122 ARG A N 1
ATOM 918 C CA . ARG A 1 123 ? -30.713 -34.082 -15.692 1.00 43.22 122 ARG A CA 1
ATOM 919 C C . ARG A 1 123 ? -32.181 -33.770 -15.417 1.00 43.24 122 ARG A C 1
ATOM 920 O O . ARG A 1 123 ? -32.668 -32.676 -15.716 1.00 43.95 122 ARG A O 1
ATOM 928 N N . GLY A 1 124 ? -32.883 -34.749 -14.861 1.00 43.19 123 GLY A N 1
ATOM 929 C CA . GLY A 1 124 ? -34.235 -34.544 -14.355 1.00 43.27 123 GLY A CA 1
ATOM 930 C C . GLY A 1 124 ? -34.213 -34.452 -12.842 1.00 43.08 123 GLY A C 1
ATOM 931 O O . GLY A 1 124 ? -33.212 -34.800 -12.217 1.00 42.62 123 GLY A O 1
ATOM 932 N N . ASN A 1 125 ? -35.315 -33.995 -12.249 1.00 43.75 124 ASN A N 1
ATOM 933 C CA . ASN A 1 125 ? -35.386 -33.817 -10.793 1.00 44.14 124 ASN A CA 1
ATOM 934 C C . ASN A 1 125 ? -35.077 -35.092 -10.016 1.00 45.59 124 ASN A C 1
ATOM 935 O O . ASN A 1 125 ? -34.577 -35.029 -8.891 1.00 46.03 124 ASN A O 1
ATOM 940 N N . HIS A 1 126 ? -35.347 -36.244 -10.631 1.00 46.76 125 HIS A N 1
ATOM 941 C CA . HIS A 1 126 ? -35.083 -37.541 -10.007 1.00 48.48 125 HIS A CA 1
ATOM 942 C C . HIS A 1 126 ? -33.650 -38.021 -10.244 1.00 49.41 125 HIS A C 1
ATOM 943 O O . HIS A 1 126 ? -33.391 -39.218 -10.265 1.00 49.81 125 HIS A O 1
ATOM 950 N N . GLU A 1 127 ? -32.728 -37.083 -10.429 1.00 50.84 126 GLU A N 1
ATOM 951 C CA . GLU A 1 127 ? -31.307 -37.402 -10.508 1.00 52.00 126 GLU A CA 1
ATOM 952 C C . GLU A 1 127 ? -30.561 -36.714 -9.363 1.00 52.86 126 GLU A C 1
ATOM 953 O O . GLU A 1 127 ? -29.595 -35.974 -9.577 1.00 52.68 126 GLU A O 1
ATOM 959 N N . CYS A 1 128 ? -31.045 -36.958 -8.147 1.00 54.43 127 CYS A N 1
ATOM 960 C CA . CYS A 1 128 ? -30.413 -36.480 -6.922 1.00 56.79 127 CYS A CA 1
ATOM 961 C C . CYS A 1 128 ? -30.382 -37.583 -5.891 1.00 56.91 127 CYS A C 1
ATOM 962 O O . CYS A 1 128 ? -31.312 -38.382 -5.811 1.00 57.02 127 CYS A O 1
ATOM 965 N N . ALA A 1 129 ? -29.325 -37.605 -5.084 1.00 57.57 128 ALA A N 1
ATOM 966 C CA . ALA A 1 129 ? -29.276 -38.462 -3.904 1.00 58.31 128 ALA A CA 1
ATOM 967 C C . ALA A 1 129 ? -30.484 -38.219 -2.985 1.00 58.72 128 ALA A C 1
ATOM 968 O O . ALA A 1 129 ? -30.917 -39.119 -2.262 1.00 58.68 128 ALA A O 1
ATOM 970 N N . SER A 1 130 ? -31.022 -37.001 -3.039 1.00 59.24 129 SER A N 1
ATOM 971 C CA . SER A 1 130 ? -32.179 -36.590 -2.248 1.00 59.67 129 SER A CA 1
ATOM 972 C C . SER A 1 130 ? -33.456 -37.305 -2.669 1.00 60.06 129 SER A C 1
ATOM 973 O O . SER A 1 130 ? -34.358 -37.497 -1.857 1.00 60.56 129 SER A O 1
ATOM 976 N N . ILE A 1 131 ? -33.529 -37.694 -3.939 1.00 60.52 130 ILE A N 1
ATOM 977 C CA . ILE A 1 131 ? -34.767 -38.218 -4.519 1.00 61.07 130 ILE A CA 1
ATOM 978 C C . ILE A 1 131 ? -34.605 -39.659 -5.061 1.00 61.51 130 ILE A C 1
ATOM 979 O O . ILE A 1 131 ? -35.594 -40.380 -5.211 1.00 61.50 130 ILE A O 1
ATOM 984 N N . ASN A 1 132 ? -33.367 -40.072 -5.340 1.00 61.93 131 ASN A N 1
ATOM 985 C CA . ASN A 1 132 ? -33.068 -41.474 -5.645 1.00 62.00 131 ASN A CA 1
ATOM 986 C C . ASN A 1 132 ? -33.312 -42.329 -4.420 1.00 62.12 131 ASN A C 1
ATOM 987 O O . ASN A 1 132 ? -33.951 -43.385 -4.503 1.00 63.08 131 ASN A O 1
ATOM 992 N N . ARG A 1 133 ? -32.792 -41.866 -3.283 1.00 61.30 132 ARG A N 1
ATOM 993 C CA . ARG A 1 133 ? -33.249 -42.334 -1.996 1.00 61.32 132 ARG A CA 1
ATOM 994 C C . ARG A 1 133 ? -34.756 -42.179 -1.954 1.00 61.63 132 ARG A C 1
ATOM 995 O O . ARG A 1 133 ? -35.319 -41.302 -2.617 1.00 61.93 132 ARG A O 1
ATOM 1003 N N . ILE A 1 134 ? -35.417 -43.024 -1.173 1.00 61.60 133 ILE A N 1
ATOM 1004 C CA . ILE A 1 134 ? -36.865 -42.904 -0.933 1.00 60.79 133 ILE A CA 1
ATOM 1005 C C . ILE A 1 134 ? -37.699 -43.408 -2.115 1.00 60.18 133 ILE A C 1
ATOM 1006 O O . ILE A 1 134 ? -38.461 -44.358 -1.954 1.00 60.45 133 ILE A O 1
ATOM 1011 N N . TYR A 1 135 ? -37.552 -42.793 -3.289 1.00 59.54 134 TYR A N 1
ATOM 1012 C CA . TYR A 1 135 ? -38.477 -43.069 -4.408 1.00 59.66 134 TYR A CA 1
ATOM 1013 C C . TYR A 1 135 ? -38.187 -44.365 -5.205 1.00 59.72 134 TYR A C 1
ATOM 1014 O O . TYR A 1 135 ? -38.882 -44.652 -6.185 1.00 59.59 134 TYR A O 1
ATOM 1023 N N . GLY A 1 136 ? -37.178 -45.130 -4.786 1.00 59.95 135 GLY A N 1
ATOM 1024 C CA . GLY A 1 136 ? -36.997 -46.490 -5.299 1.00 59.37 135 GLY A CA 1
ATOM 1025 C C . GLY A 1 136 ? -35.657 -46.907 -5.878 1.00 58.87 135 GLY A C 1
ATOM 1026 O O . GLY A 1 136 ? -35.373 -48.105 -5.958 1.00 59.34 135 GLY A O 1
ATOM 1027 N N . PHE A 1 137 ? -34.833 -45.948 -6.290 1.00 57.83 136 PHE A N 1
ATOM 1028 C CA . PHE A 1 137 ? -33.582 -46.291 -6.973 1.00 57.38 136 PHE A CA 1
ATOM 1029 C C . PHE A 1 137 ? -32.523 -46.812 -6.011 1.00 57.41 136 PHE A C 1
ATOM 1030 O O . PHE A 1 137 ? -31.888 -47.828 -6.275 1.00 57.73 136 PHE A O 1
ATOM 1038 N N . TYR A 1 138 ? -32.338 -46.108 -4.901 1.00 57.68 137 TYR A N 1
ATOM 1039 C CA . TYR A 1 138 ? -31.396 -46.526 -3.873 1.00 58.05 137 TYR A CA 1
ATOM 1040 C C . TYR A 1 138 ? -31.750 -47.911 -3.335 1.00 58.43 137 TYR A C 1
ATOM 1041 O O . TYR A 1 138 ? -30.861 -48.702 -3.043 1.00 58.92 137 TYR A O 1
ATOM 1050 N N . ASP A 1 139 ? -33.046 -48.197 -3.220 1.00 58.99 138 ASP A N 1
ATOM 1051 C CA . ASP A 1 139 ? -33.526 -49.504 -2.771 1.00 59.38 138 ASP A CA 1
ATOM 1052 C C . ASP A 1 139 ? -33.101 -50.605 -3.734 1.00 59.34 138 ASP A C 1
ATOM 1053 O O . ASP A 1 139 ? -32.729 -51.698 -3.310 1.00 59.45 138 ASP A O 1
ATOM 1058 N N . GLU A 1 140 ? -33.155 -50.301 -5.029 1.00 59.30 139 GLU A N 1
ATOM 1059 C CA . GLU A 1 140 ? -32.827 -51.263 -6.073 1.00 59.70 139 GLU A CA 1
ATOM 1060 C C . GLU A 1 140 ? -31.333 -51.555 -6.084 1.00 59.09 139 GLU A C 1
ATOM 1061 O O . GLU A 1 140 ? -30.922 -52.716 -6.160 1.00 59.56 139 GLU A O 1
ATOM 1067 N N . CYS A 1 141 ? -30.529 -50.498 -5.997 1.00 58.42 140 CYS A N 1
ATOM 1068 C CA . CYS A 1 141 ? -29.080 -50.627 -5.893 1.00 58.00 140 CYS A CA 1
ATOM 1069 C C . CYS A 1 141 ? -28.687 -51.487 -4.697 1.00 58.26 140 CYS A C 1
ATOM 1070 O O . CYS A 1 141 ? -27.874 -52.395 -4.822 1.00 58.83 140 CYS A O 1
ATOM 1073 N N . LYS A 1 142 ? -29.294 -51.200 -3.549 1.00 58.31 141 LYS A N 1
ATOM 1074 C CA . LYS A 1 142 ? -28.993 -51.864 -2.284 1.00 58.19 141 LYS A CA 1
ATOM 1075 C C . LYS A 1 142 ? -29.418 -53.334 -2.266 1.00 57.66 141 LYS A C 1
ATOM 1076 O O . LYS A 1 142 ? -28.862 -54.134 -1.511 1.00 57.61 141 LYS A O 1
ATOM 1082 N N . ARG A 1 143 ? -30.405 -53.672 -3.095 1.00 57.18 142 ARG A N 1
ATOM 1083 C CA . ARG A 1 143 ? -30.965 -55.021 -3.164 1.00 56.46 142 ARG A CA 1
ATOM 1084 C C . ARG A 1 143 ? -30.195 -55.881 -4.161 1.00 55.37 142 ARG A C 1
ATOM 1085 O O . ARG A 1 143 ? -29.904 -57.048 -3.890 1.00 55.58 142 ARG A O 1
ATOM 1093 N N . ARG A 1 144 ? -29.859 -55.296 -5.306 1.00 54.19 143 ARG A N 1
ATOM 1094 C CA . ARG A 1 144 ? -29.189 -56.034 -6.380 1.00 53.24 143 ARG A CA 1
ATOM 1095 C C . ARG A 1 144 ? -27.665 -55.884 -6.352 1.00 52.50 143 ARG A C 1
ATOM 1096 O O . ARG A 1 144 ? -26.944 -56.682 -6.953 1.00 52.72 143 ARG A O 1
ATOM 1104 N N . TYR A 1 145 ? -27.184 -54.856 -5.661 1.00 51.29 144 TYR A N 1
ATOM 1105 C CA . TYR A 1 145 ? -25.756 -54.572 -5.603 1.00 50.21 144 TYR A CA 1
ATOM 1106 C C . TYR A 1 145 ? -25.335 -54.116 -4.204 1.00 49.54 144 TYR A C 1
ATOM 1107 O O . TYR A 1 145 ? -25.398 -54.899 -3.253 1.00 49.45 144 TYR A O 1
ATOM 1116 N N . ASN A 1 146 ? -24.914 -52.861 -4.077 1.00 48.92 145 ASN A N 1
ATOM 1117 C CA . ASN A 1 146 ? -24.486 -52.321 -2.789 1.00 49.32 145 ASN A CA 1
ATOM 1118 C C . ASN A 1 146 ? -24.618 -50.803 -2.709 1.00 49.88 145 ASN A C 1
ATOM 1119 O O . ASN A 1 146 ? -24.775 -50.132 -3.732 1.00 49.89 145 ASN A O 1
ATOM 1124 N N . ILE A 1 147 ? -24.553 -50.277 -1.485 1.00 50.51 146 ILE A N 1
ATOM 1125 C CA . ILE A 1 147 ? -24.657 -48.837 -1.224 1.00 50.58 146 ILE A CA 1
ATOM 1126 C C . ILE A 1 147 ? -23.570 -48.067 -1.967 1.00 51.33 146 ILE A C 1
ATOM 1127 O O . ILE A 1 147 ? -23.851 -47.051 -2.603 1.00 51.26 146 ILE A O 1
ATOM 1132 N N . LYS A 1 148 ? -22.338 -48.572 -1.897 1.00 52.58 147 LYS A N 1
ATOM 1133 C CA . LYS A 1 148 ? -21.175 -47.933 -2.526 1.00 53.88 147 LYS A CA 1
ATOM 1134 C C . LYS A 1 148 ? -21.406 -47.654 -4.018 1.00 52.93 147 LYS A C 1
ATOM 1135 O O . LYS A 1 148 ? -20.963 -46.630 -4.535 1.00 52.45 147 LYS A O 1
ATOM 1141 N N . LEU A 1 149 ? -22.120 -48.555 -4.690 1.00 53.07 148 LEU A N 1
ATOM 1142 C CA . LEU A 1 149 ? -22.416 -48.404 -6.118 1.00 53.23 148 LEU A CA 1
ATOM 1143 C C . LEU A 1 149 ? -23.406 -47.267 -6.387 1.00 53.93 148 LEU A C 1
ATOM 1144 O O . LEU A 1 149 ? -23.346 -46.620 -7.434 1.00 54.15 148 LEU A O 1
ATOM 1149 N N . TRP A 1 150 ? -24.314 -47.038 -5.441 1.00 54.56 149 TRP A N 1
ATOM 1150 C CA . TRP A 1 150 ? -25.299 -45.962 -5.544 1.00 54.65 149 TRP A CA 1
ATOM 1151 C C . TRP A 1 150 ? -24.629 -44.599 -5.419 1.00 54.15 149 TRP A C 1
ATOM 1152 O O . TRP A 1 150 ? -25.014 -43.655 -6.112 1.00 53.53 149 TRP A O 1
ATOM 1163 N N . LYS A 1 151 ? -23.627 -44.515 -4.540 1.00 54.20 150 LYS A N 1
ATOM 1164 C CA . LYS A 1 151 ? -22.799 -43.312 -4.382 1.00 54.67 150 LYS A CA 1
ATOM 1165 C C . LYS A 1 151 ? -22.078 -42.961 -5.686 1.00 54.54 150 LYS A C 1
ATOM 1166 O O . LYS A 1 151 ? -21.937 -41.783 -6.024 1.00 54.70 150 LYS A O 1
ATOM 1172 N N . THR A 1 152 ? -21.625 -43.990 -6.405 1.00 54.38 151 THR A N 1
ATOM 1173 C CA . THR A 1 152 ? -21.006 -43.827 -7.719 1.00 54.28 151 THR A CA 1
ATOM 1174 C C . THR A 1 152 ? -21.972 -43.148 -8.682 1.00 54.14 151 THR A C 1
ATOM 1175 O O . THR A 1 152 ? -21.628 -42.141 -9.299 1.00 54.52 151 THR A O 1
ATOM 1179 N N . PHE A 1 153 ? -23.180 -43.698 -8.789 1.00 54.31 152 PHE A N 1
ATOM 1180 C CA . PHE A 1 153 ? -24.233 -43.136 -9.640 1.00 54.18 152 PHE A CA 1
ATOM 1181 C C . PHE A 1 153 ? -24.473 -41.652 -9.362 1.00 54.63 152 PHE A C 1
ATOM 1182 O O . PHE A 1 153 ? -24.540 -40.853 -10.299 1.00 54.71 152 PHE A O 1
ATOM 1190 N N . THR A 1 154 ? -24.598 -41.298 -8.079 1.00 54.63 153 THR A N 1
ATOM 1191 C CA . THR A 1 154 ? -24.730 -39.905 -7.659 1.00 54.64 153 THR A CA 1
ATOM 1192 C C . THR A 1 154 ? -23.652 -39.065 -8.321 1.00 54.67 153 THR A C 1
ATOM 1193 O O . THR A 1 154 ? -23.954 -38.133 -9.066 1.00 54.89 153 THR A O 1
ATOM 1197 N N . ASP A 1 155 ? -22.397 -39.433 -8.068 1.00 54.87 154 ASP A N 1
ATOM 1198 C CA . ASP A 1 155 ? -21.234 -38.702 -8.563 1.00 55.48 154 ASP A CA 1
ATOM 1199 C C . ASP A 1 155 ? -21.245 -38.553 -10.095 1.00 54.78 154 ASP A C 1
ATOM 1200 O O . ASP A 1 155 ? -20.614 -37.648 -10.651 1.00 54.59 154 ASP A O 1
ATOM 1205 N N . CYS A 1 156 ? -21.977 -39.442 -10.761 1.00 53.93 155 CYS A N 1
ATOM 1206 C CA . CYS A 1 156 ? -22.140 -39.401 -12.206 1.00 53.52 155 CYS A CA 1
ATOM 1207 C C . CYS A 1 156 ? -23.307 -38.500 -12.605 1.00 53.82 155 CYS A C 1
ATOM 1208 O O . CYS A 1 156 ? -23.205 -37.746 -13.579 1.00 54.04 155 CYS A O 1
ATOM 1211 N N . PHE A 1 157 ? -24.409 -38.589 -11.853 1.00 53.39 156 PHE A N 1
ATOM 1212 C CA . PHE A 1 157 ? -25.600 -37.764 -12.083 1.00 52.50 156 PHE A CA 1
ATOM 1213 C C . PHE A 1 157 ? -25.321 -36.281 -11.912 1.00 52.25 156 PHE A C 1
ATOM 1214 O O . PHE A 1 157 ? -25.903 -35.453 -12.611 1.00 52.32 156 PHE A O 1
ATOM 1222 N N . ASN A 1 158 ? -24.432 -35.956 -10.980 1.00 51.78 157 ASN A N 1
ATOM 1223 C CA . ASN A 1 158 ? -24.053 -34.575 -10.708 1.00 52.52 157 ASN A CA 1
ATOM 1224 C C . ASN A 1 158 ? -23.331 -33.896 -11.878 1.00 52.78 157 ASN A C 1
ATOM 1225 O O . ASN A 1 158 ? -23.190 -32.669 -11.912 1.00 53.20 157 ASN A O 1
ATOM 1230 N N . CYS A 1 159 ? -22.890 -34.695 -12.840 1.00 52.73 158 CYS A N 1
ATOM 1231 C CA . CYS A 1 159 ? -22.169 -34.172 -13.990 1.00 52.81 158 CYS A CA 1
ATOM 1232 C C . CYS A 1 159 ? -23.065 -34.080 -15.221 1.00 51.84 158 CYS A C 1
ATOM 1233 O O . CYS A 1 159 ? -22.612 -33.697 -16.299 1.00 51.66 158 CYS A O 1
ATOM 1236 N N . LEU A 1 160 ? -24.336 -34.432 -15.053 1.00 51.04 159 LEU A N 1
ATOM 1237 C CA . LEU A 1 160 ? -25.292 -34.392 -16.151 1.00 50.51 159 LEU A CA 1
ATOM 1238 C C . LEU A 1 160 ? -25.540 -32.961 -16.624 1.00 50.93 159 LEU A C 1
ATOM 1239 O O . LEU A 1 160 ? -25.531 -32.036 -15.809 1.00 51.37 159 LEU A O 1
ATOM 1244 N N . PRO A 1 161 ? -25.742 -32.774 -17.945 1.00 51.13 160 PRO A N 1
ATOM 1245 C CA . PRO A 1 161 ? -26.147 -31.488 -18.505 1.00 51.40 160 PRO A CA 1
ATOM 1246 C C . PRO A 1 161 ? -27.537 -31.090 -18.013 1.00 52.03 160 PRO A C 1
ATOM 1247 O O . PRO A 1 161 ? -28.372 -31.963 -17.748 1.00 52.30 160 PRO A O 1
ATOM 1251 N N . ILE A 1 162 ? -27.785 -29.788 -17.903 1.00 52.22 161 ILE A N 1
ATOM 1252 C CA . ILE A 1 162 ? -29.032 -29.296 -17.313 1.00 52.95 161 ILE A CA 1
ATOM 1253 C C . ILE A 1 162 ? -30.076 -28.941 -18.374 1.00 53.29 161 ILE A C 1
ATOM 1254 O O . ILE A 1 162 ? -31.256 -29.267 -18.229 1.00 53.19 161 ILE A O 1
ATOM 1259 N N . ALA A 1 163 ? -29.634 -28.277 -19.435 1.00 54.17 162 ALA A N 1
ATOM 1260 C CA . ALA A 1 163 ? -30.530 -27.855 -20.504 1.00 55.23 162 ALA A CA 1
ATOM 1261 C C . ALA A 1 163 ? -29.866 -27.998 -21.867 1.00 55.99 162 ALA A C 1
ATOM 1262 O O . ALA A 1 163 ? -28.651 -28.193 -21.959 1.00 56.05 162 ALA A O 1
ATOM 1264 N N . ALA A 1 164 ? -30.678 -27.905 -22.918 1.00 57.03 163 ALA A N 1
ATOM 1265 C CA . ALA A 1 164 ? -30.193 -27.973 -24.294 1.00 58.40 163 ALA A CA 1
ATOM 1266 C C . ALA A 1 164 ? -30.982 -27.036 -25.199 1.00 59.21 163 ALA A C 1
ATOM 1267 O O . ALA A 1 164 ? -32.155 -26.752 -24.940 1.00 59.94 163 ALA A O 1
ATOM 1269 N N . ILE A 1 165 ? -30.334 -26.552 -26.256 1.00 59.71 164 ILE A N 1
ATOM 1270 C CA . ILE A 1 165 ? -31.011 -25.739 -27.265 1.00 60.44 164 ILE A CA 1
ATOM 1271 C C . ILE A 1 165 ? -30.748 -26.316 -28.656 1.00 60.90 164 ILE A C 1
ATOM 1272 O O . ILE A 1 165 ? -29.595 -26.494 -29.055 1.00 61.20 164 ILE A O 1
ATOM 1277 N N . VAL A 1 166 ? -31.826 -26.614 -29.378 1.00 61.44 165 VAL A N 1
ATOM 1278 C CA . VAL A 1 166 ? -31.729 -27.206 -30.710 1.00 62.31 165 VAL A CA 1
ATOM 1279 C C . VAL A 1 166 ? -31.812 -26.128 -31.790 1.00 63.59 165 VAL A C 1
ATOM 1280 O O . VAL A 1 166 ? -32.836 -25.449 -31.918 1.00 63.63 165 VAL A O 1
ATOM 1284 N N . ASP A 1 167 ? -30.728 -25.984 -32.556 1.00 64.81 166 ASP A N 1
ATOM 1285 C CA . ASP A 1 167 ? -30.645 -25.035 -33.678 1.00 65.82 166 ASP A CA 1
ATOM 1286 C C . ASP A 1 167 ? -31.122 -23.623 -33.313 1.00 65.94 166 ASP A C 1
ATOM 1287 O O . ASP A 1 167 ? -31.837 -22.981 -34.089 1.00 66.21 166 ASP A O 1
ATOM 1292 N N . GLU A 1 168 ? -30.723 -23.158 -32.129 1.00 65.65 167 GLU A N 1
ATOM 1293 C CA . GLU A 1 168 ? -31.079 -21.824 -31.618 1.00 65.72 167 GLU A CA 1
ATOM 1294 C C . GLU A 1 168 ? -32.583 -21.506 -31.695 1.00 64.81 167 GLU A C 1
ATOM 1295 O O . GLU A 1 168 ? -32.958 -20.361 -31.952 1.00 65.63 167 GLU A O 1
ATOM 1301 N N . LYS A 1 169 ? -33.435 -22.508 -31.467 1.00 63.70 168 LYS A N 1
ATOM 1302 C CA . LYS A 1 169 ? -34.894 -22.311 -31.536 1.00 62.56 168 LYS A CA 1
ATOM 1303 C C . LYS A 1 169 ? -35.711 -23.088 -30.488 1.00 61.70 168 LYS A C 1
ATOM 1304 O O . LYS A 1 169 ? -36.687 -22.552 -29.959 1.00 62.26 168 LYS A O 1
ATOM 1310 N N . ILE A 1 170 ? -35.339 -24.335 -30.199 1.00 60.13 169 ILE A N 1
ATOM 1311 C CA . ILE A 1 170 ? -36.083 -25.130 -29.208 1.00 58.16 169 ILE A CA 1
ATOM 1312 C C . ILE A 1 170 ? -35.310 -25.296 -27.903 1.00 57.63 169 ILE A C 1
ATOM 1313 O O . ILE A 1 170 ? -34.271 -25.959 -27.856 1.00 57.51 169 ILE A O 1
ATOM 1318 N N . PHE A 1 171 ? -35.840 -24.686 -26.848 1.00 56.93 170 PHE A N 1
ATOM 1319 C CA . PHE A 1 171 ? -35.261 -24.782 -25.519 1.00 56.12 170 PHE A CA 1
ATOM 1320 C C . PHE A 1 171 ? -35.761 -26.044 -24.835 1.00 55.24 170 PHE A C 1
ATOM 1321 O O . PHE A 1 171 ? -36.968 -26.236 -24.692 1.00 55.09 170 PHE A O 1
ATOM 1329 N N . CYS A 1 172 ? -34.828 -26.894 -24.412 1.00 54.33 171 CYS A N 1
ATOM 1330 C CA . CYS A 1 172 ? -35.164 -28.174 -23.791 1.00 52.84 171 CYS A CA 1
ATOM 1331 C C . CYS A 1 172 ? -34.591 -28.292 -22.386 1.00 52.50 171 CYS A C 1
ATOM 1332 O O . CYS A 1 172 ? -33.392 -28.102 -22.173 1.00 52.16 171 CYS A O 1
ATOM 1335 N N . CYS A 1 173 ? -35.471 -28.590 -21.435 1.00 52.08 172 CYS A N 1
ATOM 1336 C CA . CYS A 1 173 ? -35.094 -28.875 -20.054 1.00 52.30 172 CYS A CA 1
ATOM 1337 C C . CYS A 1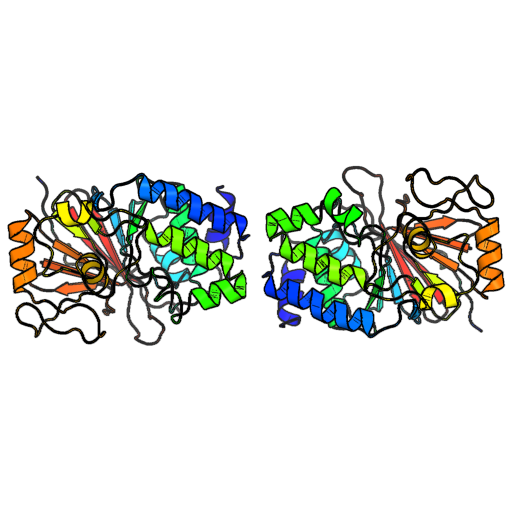 173 ? -36.180 -29.735 -19.415 1.00 51.34 172 CYS A C 1
ATOM 1338 O O . CYS A 1 173 ? -37.277 -29.844 -19.957 1.00 51.19 172 CYS A O 1
ATOM 1341 N N . HIS A 1 174 ? -35.881 -30.335 -18.266 1.00 50.97 173 HIS A N 1
ATOM 1342 C CA . HIS A 1 174 ? -36.810 -31.266 -17.625 1.00 50.23 173 HIS A CA 1
ATOM 1343 C C . HIS A 1 174 ? -38.059 -30.577 -17.085 1.00 50.52 173 HIS A C 1
ATOM 1344 O O . HIS A 1 174 ? -39.174 -30.908 -17.486 1.00 49.76 173 HIS A O 1
ATOM 1351 N N . GLY A 1 175 ? -37.858 -29.620 -16.182 1.00 51.47 174 GLY A N 1
ATOM 1352 C CA . GLY A 1 175 ? -38.961 -28.958 -15.487 1.00 53.34 174 GLY A CA 1
ATOM 1353 C C . GLY A 1 175 ? -39.575 -27.810 -16.262 1.00 54.28 174 GLY A C 1
ATOM 1354 O O . GLY A 1 175 ? -40.651 -27.950 -16.846 1.00 54.16 174 GLY A O 1
ATOM 1355 N N . GLY A 1 176 ? -38.892 -26.670 -16.255 1.00 55.13 175 GLY A N 1
ATOM 1356 C CA . GLY A 1 176 ? -39.372 -25.488 -16.955 1.00 56.81 175 GLY A CA 1
ATOM 1357 C C . GLY A 1 176 ? -38.575 -24.238 -16.643 1.00 58.03 175 GLY A C 1
ATOM 1358 O O . GLY A 1 176 ? -37.410 -24.316 -16.244 1.00 57.93 175 GLY A O 1
ATOM 1359 N N . LEU A 1 177 ? -39.217 -23.085 -16.816 1.00 59.21 176 LEU A N 1
ATOM 1360 C CA . LEU A 1 177 ? -38.546 -21.789 -16.702 1.00 60.28 176 LEU A CA 1
ATOM 1361 C C . LEU A 1 177 ? -38.299 -21.381 -15.254 1.00 60.91 176 LEU A C 1
ATOM 1362 O O . LEU A 1 177 ? -38.839 -21.990 -14.326 1.00 60.69 176 LEU A O 1
ATOM 1367 N N . SER A 1 178 ? -37.475 -20.345 -15.086 1.00 61.94 177 SER A N 1
ATOM 1368 C CA . SER A 1 178 ? -37.109 -19.810 -13.776 1.00 62.78 177 SER A CA 1
ATOM 1369 C C . SER A 1 178 ? -37.251 -18.285 -13.737 1.00 63.44 177 SER A C 1
ATOM 1370 O O . SER A 1 178 ? -36.922 -17.612 -14.716 1.00 63.46 177 SER A O 1
ATOM 1373 N N . PRO A 1 179 ? -37.745 -17.735 -12.608 1.00 64.32 178 PRO A N 1
ATOM 1374 C CA . PRO A 1 179 ? -37.748 -16.280 -12.438 1.00 65.17 178 PRO A CA 1
ATOM 1375 C C . PRO A 1 179 ? -36.335 -15.701 -12.381 1.00 66.13 178 PRO A C 1
ATOM 1376 O O . PRO A 1 179 ? -36.129 -14.548 -12.757 1.00 66.41 178 PRO A O 1
ATOM 1380 N N . ASP A 1 180 ? -35.374 -16.506 -11.935 1.00 67.30 179 ASP A N 1
ATOM 1381 C CA . ASP A 1 180 ? -33.981 -16.070 -11.840 1.00 68.76 179 ASP A CA 1
ATOM 1382 C C . ASP A 1 180 ? -33.220 -16.190 -13.166 1.00 69.39 179 ASP A C 1
ATOM 1383 O O . ASP A 1 180 ? -32.035 -15.847 -13.240 1.00 69.86 179 ASP A O 1
ATOM 1388 N N . LEU A 1 181 ? -33.908 -16.652 -14.209 1.00 69.80 180 LEU A N 1
ATOM 1389 C CA . LEU A 1 181 ? -33.292 -16.856 -15.518 1.00 70.20 180 LEU A CA 1
ATOM 1390 C C . LEU A 1 181 ? -33.442 -15.634 -16.428 1.00 70.67 180 LEU A C 1
ATOM 1391 O O . LEU A 1 181 ? -34.528 -15.358 -16.939 1.00 70.82 180 LEU A O 1
ATOM 1396 N N . GLN A 1 182 ? -32.341 -14.915 -16.628 1.00 71.46 181 GLN A N 1
ATOM 1397 C CA . GLN A 1 182 ? -32.335 -13.714 -17.464 1.00 72.69 181 GLN A CA 1
ATOM 1398 C C . GLN A 1 182 ? -31.530 -13.934 -18.734 1.00 72.99 181 GLN A C 1
ATOM 1399 O O . GLN A 1 182 ? -31.964 -13.555 -19.824 1.00 73.21 181 GLN A O 1
ATOM 1405 N N . SER A 1 183 ? -30.352 -14.538 -18.577 1.00 73.60 182 SER A N 1
ATOM 1406 C CA . SER A 1 183 ? -29.461 -14.859 -19.691 1.00 74.04 182 SER A CA 1
ATOM 1407 C C . SER A 1 183 ? -29.036 -16.319 -19.633 1.00 74.45 182 SER A C 1
ATOM 1408 O O . SER A 1 183 ? -28.919 -16.895 -18.549 1.00 74.58 182 SER A O 1
ATOM 1411 N N . MET A 1 184 ? -28.796 -16.904 -20.804 1.00 74.70 183 MET A N 1
ATOM 1412 C CA . MET A 1 184 ? -28.371 -18.302 -20.912 1.00 74.67 183 MET A CA 1
ATOM 1413 C C . MET A 1 184 ? -26.989 -18.538 -20.293 1.00 75.00 183 MET A C 1
ATOM 1414 O O . MET A 1 184 ? -26.716 -19.623 -19.777 1.00 75.03 183 MET A O 1
ATOM 1419 N N . GLU A 1 185 ? -26.132 -17.517 -20.337 1.00 75.30 184 GLU A N 1
ATOM 1420 C CA . GLU A 1 185 ? -24.790 -17.585 -19.740 1.00 75.83 184 GLU A CA 1
ATOM 1421 C C . GLU A 1 185 ? -24.820 -17.903 -18.236 1.00 75.57 184 GLU A C 1
ATOM 1422 O O . GLU A 1 185 ? -23.803 -18.300 -17.664 1.00 75.62 184 GLU A O 1
ATOM 1428 N N . GLN A 1 186 ? -25.985 -17.727 -17.611 1.00 75.07 185 GLN A N 1
ATOM 1429 C CA . GLN A 1 186 ? -26.199 -18.126 -16.222 1.00 74.62 185 GLN A CA 1
ATOM 1430 C C . GLN A 1 186 ? -26.178 -19.643 -16.068 1.00 74.39 185 GLN A C 1
ATOM 1431 O O . GLN A 1 186 ? -25.757 -20.161 -15.033 1.00 74.54 185 GLN A O 1
ATOM 1437 N N . ILE A 1 187 ? -26.658 -20.341 -17.096 1.00 74.13 186 ILE A N 1
ATOM 1438 C CA . ILE A 1 187 ? -26.674 -21.802 -17.119 1.00 73.54 186 ILE A CA 1
ATOM 1439 C C . ILE A 1 187 ? -25.257 -22.326 -17.327 1.00 73.83 186 ILE A C 1
ATOM 1440 O O . ILE A 1 187 ? -24.886 -23.356 -16.769 1.00 73.70 186 ILE A O 1
ATOM 1445 N N . ARG A 1 188 ? -24.463 -21.595 -18.106 1.00 74.29 187 ARG A N 1
ATOM 1446 C CA . ARG A 1 188 ? -23.066 -21.962 -18.352 1.00 74.83 187 ARG A CA 1
ATOM 1447 C C . ARG A 1 188 ? -22.154 -21.675 -17.153 1.00 75.81 187 ARG A C 1
ATOM 1448 O O . ARG A 1 188 ? -21.041 -22.203 -17.078 1.00 75.99 187 ARG A O 1
ATOM 1456 N N . ARG A 1 189 ? -22.630 -20.853 -16.220 1.00 76.90 188 ARG A N 1
ATOM 1457 C CA . ARG A 1 189 ? -21.837 -20.462 -15.048 1.00 78.38 188 ARG A CA 1
ATOM 1458 C C . ARG A 1 189 ? -21.706 -21.574 -14.007 1.00 78.25 188 ARG A C 1
ATOM 1459 O O . ARG A 1 189 ? -20.625 -21.757 -13.442 1.00 78.91 188 ARG A O 1
ATOM 1467 N N . ILE A 1 190 ? -22.789 -22.315 -13.760 1.00 78.03 189 ILE A N 1
ATOM 1468 C CA . ILE A 1 190 ? -22.791 -23.373 -12.724 1.00 77.52 189 ILE A CA 1
ATOM 1469 C C . ILE A 1 190 ? -21.826 -24.521 -13.039 1.00 77.14 189 ILE A C 1
ATOM 1470 O O . ILE A 1 190 ? -21.977 -25.242 -14.032 1.00 76.68 189 ILE A O 1
ATOM 1475 N N . MET A 1 191 ? -20.837 -24.666 -12.160 1.00 76.56 190 MET A N 1
ATOM 1476 C CA . MET A 1 191 ? -19.776 -25.649 -12.306 1.00 75.86 190 MET A CA 1
ATOM 1477 C C . MET A 1 191 ? -20.233 -27.010 -11.803 1.00 74.57 190 MET A C 1
ATOM 1478 O O . MET A 1 191 ? -20.904 -27.110 -10.771 1.00 74.52 190 MET A O 1
ATOM 1483 N N . ARG A 1 192 ? -19.873 -28.051 -12.546 1.00 72.95 191 ARG A N 1
ATOM 1484 C CA . ARG A 1 192 ? -20.170 -29.429 -12.168 1.00 71.10 191 ARG A CA 1
ATOM 1485 C C . ARG A 1 192 ? -18.904 -30.092 -11.625 1.00 70.64 191 ARG A C 1
ATOM 1486 O O . ARG A 1 192 ? -17.800 -29.683 -11.988 1.00 71.17 191 ARG A O 1
ATOM 1494 N N . PRO A 1 193 ? -19.041 -31.110 -10.750 1.00 69.79 192 PRO A N 1
ATOM 1495 C CA . PRO A 1 193 ? -20.252 -31.731 -10.200 1.00 69.34 192 PRO A CA 1
ATOM 1496 C C . PRO A 1 193 ? -21.018 -30.828 -9.237 1.00 68.56 192 PRO A C 1
ATOM 1497 O O . PRO A 1 193 ? -20.415 -30.025 -8.522 1.00 68.51 192 PRO A O 1
ATOM 1501 N N . THR A 1 194 ? -22.339 -30.975 -9.225 1.00 67.80 193 THR A N 1
ATOM 1502 C CA . THR A 1 194 ? -23.196 -30.188 -8.340 1.00 67.17 193 THR A CA 1
ATOM 1503 C C . THR A 1 194 ? -24.492 -30.919 -7.989 1.00 66.60 193 THR A C 1
ATOM 1504 O O . THR A 1 194 ? -25.101 -31.577 -8.833 1.00 65.53 193 THR A O 1
ATOM 1508 N N . ASP A 1 195 ? -24.886 -30.809 -6.725 1.00 66.54 194 ASP A N 1
ATOM 1509 C CA . ASP A 1 195 ? -26.177 -31.297 -6.269 1.00 66.78 194 ASP A CA 1
ATOM 1510 C C . ASP A 1 195 ? -27.229 -30.221 -6.504 1.00 66.68 194 ASP A C 1
ATOM 1511 O O . ASP A 1 195 ? -26.933 -29.029 -6.417 1.00 67.10 194 ASP A O 1
ATOM 1516 N N . VAL A 1 196 ? -28.452 -30.647 -6.811 1.00 66.50 195 VAL A N 1
ATOM 1517 C CA . VAL A 1 196 ? -29.585 -29.734 -6.977 1.00 66.15 195 VAL A CA 1
ATOM 1518 C C . VAL A 1 196 ? -29.969 -29.105 -5.628 1.00 65.89 195 VAL A C 1
ATOM 1519 O O . VAL A 1 196 ? -30.189 -29.819 -4.653 1.00 65.81 195 VAL A O 1
ATOM 1523 N N . PRO A 1 197 ? -30.043 -27.765 -5.571 1.00 65.99 196 PRO A N 1
ATOM 1524 C CA . PRO A 1 197 ? -30.328 -27.097 -4.307 1.00 66.95 196 PRO A CA 1
ATOM 1525 C C . PRO A 1 197 ? -31.826 -27.083 -3.989 1.00 67.98 196 PRO A C 1
ATOM 1526 O O . PRO A 1 197 ? -32.636 -27.497 -4.823 1.00 67.91 196 PRO A O 1
ATOM 1530 N N . ASP A 1 198 ? -32.178 -26.615 -2.790 1.00 68.94 197 ASP A N 1
ATOM 1531 C CA . ASP A 1 198 ? -33.575 -26.521 -2.347 1.00 69.73 197 ASP A CA 1
ATOM 1532 C C . ASP A 1 198 ? -34.352 -25.486 -3.153 1.00 69.73 197 ASP A C 1
ATOM 1533 O O . ASP A 1 198 ? -35.540 -25.671 -3.436 1.00 69.75 197 ASP A O 1
ATOM 1538 N N . GLN A 1 199 ? -33.671 -24.395 -3.504 1.00 69.39 198 GLN A N 1
ATOM 1539 C CA . GLN A 1 199 ? -34.263 -23.305 -4.280 1.00 69.42 198 GLN A CA 1
ATOM 1540 C C . GLN A 1 199 ? -33.207 -22.593 -5.125 1.00 68.00 198 GLN A C 1
ATOM 1541 O O . GLN A 1 199 ? -32.039 -22.513 -4.739 1.00 68.30 198 GLN A O 1
ATOM 1547 N N . GLY A 1 200 ? -33.626 -22.081 -6.279 1.00 66.50 199 GLY A N 1
ATOM 1548 C CA . GLY A 1 200 ? -32.723 -21.370 -7.175 1.00 64.33 199 GLY A CA 1
ATOM 1549 C C . GLY A 1 200 ? -32.895 -21.753 -8.631 1.00 63.06 199 GLY A C 1
ATOM 1550 O O . GLY A 1 200 ? -33.753 -22.571 -8.975 1.00 62.81 199 GLY A O 1
ATOM 1551 N N . LEU A 1 201 ? -32.061 -21.154 -9.479 1.00 61.73 200 LEU A N 1
ATOM 1552 C CA . LEU A 1 201 ? -32.099 -21.342 -10.929 1.00 60.21 200 LEU A CA 1
ATOM 1553 C C . LEU A 1 201 ? -32.085 -22.817 -11.335 1.00 59.86 200 LEU A C 1
ATOM 1554 O O . LEU A 1 201 ? -32.980 -23.283 -12.054 1.00 59.43 200 LEU A O 1
ATOM 1559 N N . LEU A 1 202 ? -31.064 -23.534 -10.861 1.00 59.31 201 LEU A N 1
ATOM 1560 C CA . LEU A 1 202 ? -30.850 -24.941 -11.199 1.00 58.11 201 LEU A CA 1
ATOM 1561 C C . LEU A 1 202 ? -32.035 -25.803 -10.782 1.00 57.49 201 LEU A C 1
ATOM 1562 O O . LEU A 1 202 ? -32.495 -26.652 -11.558 1.00 57.84 201 LEU A O 1
ATOM 1567 N N . CYS A 1 203 ? -32.522 -25.575 -9.563 1.00 55.57 202 CYS A N 1
ATOM 1568 C CA . CYS A 1 203 ? -33.665 -26.309 -9.041 1.00 54.69 202 CYS A CA 1
ATOM 1569 C C . CYS A 1 203 ? -34.923 -26.026 -9.856 1.00 54.69 202 CYS A C 1
ATOM 1570 O O . CYS A 1 203 ? -35.666 -26.953 -10.195 1.00 54.71 202 CYS A O 1
ATOM 1573 N N . ASP A 1 204 ? -35.150 -24.748 -10.168 1.00 54.51 203 ASP A N 1
ATOM 1574 C CA . ASP A 1 204 ? -36.310 -24.335 -10.959 1.00 54.35 203 ASP A CA 1
ATOM 1575 C C . ASP A 1 204 ? -36.336 -25.060 -12.300 1.00 53.34 203 ASP A C 1
ATOM 1576 O O . ASP A 1 204 ? -37.381 -25.564 -12.724 1.00 53.28 203 ASP A O 1
ATOM 1581 N N . LEU A 1 205 ? -35.174 -25.128 -12.947 1.00 51.85 204 LEU A N 1
ATOM 1582 C CA . LEU A 1 205 ? -35.039 -25.788 -14.245 1.00 50.79 204 LEU A CA 1
ATOM 1583 C C . LEU A 1 205 ? -35.491 -27.247 -14.227 1.00 49.72 204 LEU A C 1
ATOM 1584 O O . LEU A 1 205 ? -35.917 -27.783 -15.252 1.00 49.21 204 LEU A O 1
ATOM 1589 N N . LEU A 1 206 ? -35.414 -27.875 -13.058 1.00 48.74 205 LEU A N 1
ATOM 1590 C CA . LEU A 1 206 ? -35.706 -29.300 -12.931 1.00 48.12 205 LEU A CA 1
ATOM 1591 C C . LEU A 1 206 ? -37.020 -29.600 -12.205 1.00 47.69 205 LEU A C 1
ATOM 1592 O O . LEU A 1 206 ? -37.467 -30.745 -12.187 1.00 47.09 205 LEU A O 1
ATOM 1597 N N . TRP A 1 207 ? -37.645 -28.574 -11.632 1.00 47.72 206 TRP A N 1
ATOM 1598 C CA . TRP A 1 207 ? -38.855 -28.774 -10.825 1.00 47.85 206 TRP A CA 1
ATOM 1599 C C . TRP A 1 207 ? -40.113 -28.011 -11.294 1.00 48.89 206 TRP A C 1
ATOM 1600 O O . TRP A 1 207 ? -41.225 -28.513 -11.137 1.00 48.93 206 TRP A O 1
ATOM 1611 N N . SER A 1 208 ? -39.940 -26.818 -11.861 1.00 50.58 207 SER A N 1
ATOM 1612 C CA . SER A 1 208 ? -41.078 -25.924 -12.176 1.00 52.15 207 SER A CA 1
ATOM 1613 C C . SER A 1 208 ? -42.077 -26.493 -13.200 1.00 52.75 207 SER A C 1
ATOM 1614 O O . SER A 1 208 ? -41.729 -27.347 -14.022 1.00 52.60 207 SER A O 1
ATOM 1617 N N . ASP A 1 209 ? -43.314 -25.997 -13.131 1.00 53.74 208 ASP A N 1
ATOM 1618 C CA . ASP A 1 209 ? -44.412 -26.452 -13.989 1.00 54.76 208 ASP A CA 1
ATOM 1619 C C . ASP A 1 209 ? -45.158 -25.304 -14.669 1.00 55.53 208 ASP A C 1
ATOM 1620 O O . ASP A 1 209 ? -45.267 -24.215 -14.107 1.00 55.85 208 ASP A O 1
ATOM 1625 N N . PRO A 1 210 ? -45.681 -25.543 -15.883 1.00 56.26 209 PRO A N 1
ATOM 1626 C CA . PRO A 1 210 ? -46.631 -24.602 -16.451 1.00 57.33 209 PRO A CA 1
ATOM 1627 C C . PRO A 1 210 ? -48.004 -24.798 -15.818 1.00 58.40 209 PRO A C 1
ATOM 1628 O O . PRO A 1 210 ? -48.361 -25.921 -15.450 1.00 58.54 209 PRO A O 1
ATOM 1632 N N . ASP A 1 211 ? -48.762 -23.712 -15.696 1.00 59.77 210 ASP A N 1
ATOM 1633 C CA . ASP A 1 211 ? -50.088 -23.758 -15.091 1.00 61.19 210 ASP A CA 1
ATOM 1634 C C . ASP A 1 211 ? -51.059 -22.861 -15.857 1.00 62.34 210 ASP A C 1
ATOM 1635 O O . ASP A 1 211 ? -50.768 -21.685 -16.090 1.00 62.88 210 ASP A O 1
ATOM 1640 N N . LYS A 1 212 ? -52.201 -23.425 -16.252 1.00 63.55 211 LYS A N 1
ATOM 1641 C CA . LYS A 1 212 ? -53.225 -22.682 -16.998 1.00 64.59 211 LYS A CA 1
ATOM 1642 C C . LYS A 1 212 ? -53.778 -21.518 -16.190 1.00 65.25 211 LYS A C 1
ATOM 1643 O O . LYS A 1 212 ? -53.863 -20.400 -16.689 1.00 65.43 211 LYS A O 1
ATOM 1649 N N . ASP A 1 213 ? -54.127 -21.787 -14.936 1.00 66.34 212 ASP A N 1
ATOM 1650 C CA . ASP A 1 213 ? -54.860 -20.831 -14.110 1.00 67.67 212 ASP A CA 1
ATOM 1651 C C . ASP A 1 213 ? -53.970 -19.776 -13.452 1.00 68.23 212 ASP A C 1
ATOM 1652 O O . ASP A 1 213 ? -54.474 -18.771 -12.952 1.00 69.11 212 ASP A O 1
ATOM 1657 N N . VAL A 1 214 ? -52.659 -19.994 -13.456 1.00 68.63 213 VAL A N 1
ATOM 1658 C CA . VAL A 1 214 ? -51.743 -19.067 -12.792 1.00 69.19 213 VAL A CA 1
ATOM 1659 C C . VAL A 1 214 ? -51.406 -17.879 -13.704 1.00 69.34 213 VAL A C 1
ATOM 1660 O O . VAL A 1 214 ? -51.355 -18.022 -14.929 1.00 69.24 213 VAL A O 1
ATOM 1664 N N . GLN A 1 215 ? -51.200 -16.713 -13.088 1.00 69.79 214 GLN A N 1
ATOM 1665 C CA . GLN A 1 215 ? -50.840 -15.477 -13.790 1.00 70.39 214 GLN A CA 1
ATOM 1666 C C . GLN A 1 215 ? -49.481 -14.964 -13.298 1.00 70.41 214 GLN A C 1
ATOM 1667 O O . GLN A 1 215 ? -49.377 -14.410 -12.200 1.00 70.24 214 GLN A O 1
ATOM 1673 N N . GLY A 1 216 ? -48.444 -15.166 -14.111 1.00 70.69 215 GLY A N 1
ATOM 1674 C CA . GLY A 1 216 ? -47.068 -14.811 -13.737 1.00 71.10 215 GLY A CA 1
ATOM 1675 C C . GLY A 1 216 ? -46.298 -15.946 -13.072 1.00 71.19 215 GLY A C 1
ATOM 1676 O O . GLY A 1 216 ? -45.999 -16.955 -13.709 1.00 71.47 215 GLY A O 1
ATOM 1677 N N . TRP A 1 217 ? -45.979 -15.775 -11.789 1.00 70.97 216 TRP A N 1
ATOM 1678 C CA . TRP A 1 217 ? -45.257 -16.780 -11.007 1.00 70.50 216 TRP A CA 1
ATOM 1679 C C . TRP A 1 217 ? -46.045 -17.190 -9.768 1.00 70.63 216 TRP A C 1
ATOM 1680 O O . TRP A 1 217 ? -46.346 -16.357 -8.913 1.00 70.87 216 TRP A O 1
ATOM 1691 N N . GLY A 1 218 ? -46.367 -18.476 -9.667 1.00 70.96 217 GLY A N 1
ATOM 1692 C CA . GLY A 1 218 ? -47.187 -18.974 -8.564 1.00 71.41 217 GLY A CA 1
ATOM 1693 C C . GLY A 1 218 ? -46.610 -20.159 -7.816 1.00 71.72 217 GLY A C 1
ATOM 1694 O O . GLY A 1 218 ? -45.582 -20.712 -8.208 1.00 71.82 217 GLY A O 1
ATOM 1695 N N . GLU A 1 219 ? -47.290 -20.542 -6.736 1.00 72.08 218 GLU A N 1
ATOM 1696 C CA . GLU A 1 219 ? -46.901 -21.671 -5.892 1.00 72.58 218 GLU A CA 1
ATOM 1697 C C . GLU A 1 219 ? -47.060 -22.996 -6.619 1.00 71.76 218 GLU A C 1
ATOM 1698 O O . GLU A 1 219 ? -47.917 -23.128 -7.496 1.00 71.71 218 GLU A O 1
ATOM 1704 N N . ASN A 1 220 ? -46.247 -23.978 -6.239 1.00 70.89 219 ASN A N 1
ATOM 1705 C CA . ASN A 1 220 ? -46.312 -25.302 -6.847 1.00 69.99 219 ASN A CA 1
ATOM 1706 C C . ASN A 1 220 ? -46.818 -26.360 -5.869 1.00 69.17 219 ASN A C 1
ATOM 1707 O O . ASN A 1 220 ? -46.317 -26.466 -4.748 1.00 68.57 219 ASN A O 1
ATOM 1712 N N . ASP A 1 221 ? -47.812 -27.131 -6.312 1.00 68.82 220 ASP A N 1
ATOM 1713 C CA . ASP A 1 221 ? -48.404 -28.228 -5.530 1.00 69.20 220 ASP A CA 1
ATOM 1714 C C . ASP A 1 221 ? -47.380 -29.249 -5.020 1.00 68.81 220 ASP A C 1
ATOM 1715 O O . ASP A 1 221 ? -47.605 -29.898 -3.994 1.00 68.90 220 ASP A O 1
ATOM 1720 N N . ARG A 1 222 ? -46.272 -29.386 -5.750 1.00 67.90 221 ARG A N 1
ATOM 1721 C CA . ARG A 1 222 ? -45.152 -30.246 -5.365 1.00 66.60 221 ARG A CA 1
ATOM 1722 C C . ARG A 1 222 ? -44.555 -29.854 -4.015 1.00 66.26 221 ARG A C 1
ATOM 1723 O O . ARG A 1 222 ? -44.206 -30.718 -3.208 1.00 66.55 221 ARG A O 1
ATOM 1731 N N . GLY A 1 223 ? -44.432 -28.550 -3.783 1.00 65.20 222 GLY A N 1
ATOM 1732 C CA . GLY A 1 223 ? -43.863 -28.041 -2.545 1.00 64.26 222 GLY A CA 1
ATOM 1733 C C . GLY A 1 223 ? -42.475 -27.476 -2.740 1.00 63.67 222 GLY A C 1
ATOM 1734 O O . GLY A 1 223 ? -41.825 -27.059 -1.782 1.00 64.09 222 GLY A O 1
ATOM 1735 N N . VAL A 1 224 ? -42.023 -27.459 -3.987 1.00 62.99 223 VAL A N 1
ATOM 1736 C CA . VAL A 1 224 ? -40.705 -26.923 -4.329 1.00 62.36 223 VAL A CA 1
ATOM 1737 C C . VAL A 1 224 ? -40.758 -26.262 -5.706 1.00 61.30 223 VAL A C 1
ATOM 1738 O O . VAL A 1 224 ? -41.382 -26.790 -6.623 1.00 61.27 223 VAL A O 1
ATOM 1742 N N . SER A 1 225 ? -40.119 -25.100 -5.825 1.00 60.35 224 SER A N 1
ATOM 1743 C CA . SER A 1 225 ? -40.110 -24.302 -7.058 1.00 60.27 224 SER A CA 1
ATOM 1744 C C . SER A 1 225 ? -41.483 -23.655 -7.344 1.00 60.33 224 SER A C 1
ATOM 1745 O O . SER A 1 225 ? -42.307 -23.503 -6.436 1.00 60.57 224 SER A O 1
ATOM 1748 N N . PHE A 1 226 ? -41.721 -23.285 -8.602 1.00 60.07 225 PHE A N 1
ATOM 1749 C CA . PHE A 1 226 ? -42.870 -22.456 -8.962 1.00 59.71 225 PHE A CA 1
ATOM 1750 C C . PHE A 1 226 ? -43.745 -23.062 -10.046 1.00 59.57 225 PHE A C 1
ATOM 1751 O O . PHE A 1 226 ? -43.359 -24.026 -10.711 1.00 59.93 225 PHE A O 1
ATOM 1759 N N . THR A 1 227 ? -44.939 -22.491 -10.195 1.00 58.92 226 THR A N 1
ATOM 1760 C CA . THR A 1 227 ? -45.733 -22.641 -11.406 1.00 58.06 226 THR A CA 1
ATOM 1761 C C . THR A 1 227 ? -45.602 -21.350 -12.208 1.00 57.80 226 THR A C 1
ATOM 1762 O O . THR A 1 227 ? -45.379 -20.280 -11.635 1.00 57.89 226 THR A O 1
ATOM 1766 N N . PHE A 1 228 ? -45.709 -21.451 -13.529 1.00 57.53 227 PHE A N 1
ATOM 1767 C CA . PHE A 1 228 ? -45.661 -20.259 -14.384 1.00 57.37 227 PHE A CA 1
ATOM 1768 C C . PHE A 1 228 ? -46.778 -20.251 -15.437 1.00 57.33 227 PHE A C 1
ATOM 1769 O O . PHE A 1 228 ? -47.342 -21.301 -15.767 1.00 57.20 227 PHE A O 1
ATOM 1777 N N . GLY A 1 229 ? -47.097 -19.058 -15.937 1.00 57.03 228 GLY A N 1
ATOM 1778 C CA . GLY A 1 229 ? -48.198 -18.874 -16.879 1.00 57.45 228 GLY A CA 1
ATOM 1779 C C . GLY A 1 229 ? -47.766 -18.569 -18.301 1.00 57.78 228 GLY A C 1
ATOM 1780 O O . GLY A 1 229 ? -46.586 -18.300 -18.563 1.00 57.75 228 GLY A O 1
ATOM 1781 N N . ALA A 1 230 ? -48.742 -18.591 -19.211 1.00 57.76 229 ALA A N 1
ATOM 1782 C CA . ALA A 1 230 ? -48.521 -18.418 -20.652 1.00 57.71 229 ALA A CA 1
ATOM 1783 C C . ALA A 1 230 ? -47.773 -17.129 -21.017 1.00 58.21 229 ALA A C 1
ATOM 1784 O O . ALA A 1 230 ? -47.088 -17.064 -22.042 1.00 58.28 229 ALA A O 1
ATOM 1786 N N . GLU A 1 231 ? -47.909 -16.112 -20.173 1.00 58.70 230 GLU A N 1
ATOM 1787 C CA . GLU A 1 231 ? -47.270 -14.823 -20.390 1.00 59.46 230 GLU A CA 1
ATOM 1788 C C . GLU A 1 231 ? -45.757 -14.969 -20.346 1.00 59.46 230 GLU A C 1
ATOM 1789 O O . GLU A 1 231 ? -45.054 -14.438 -21.209 1.00 59.50 230 GLU A O 1
ATOM 1795 N N . VAL A 1 232 ? -45.267 -15.705 -19.346 1.00 59.50 231 VAL A N 1
ATOM 1796 C CA . VAL A 1 232 ? -43.823 -15.902 -19.153 1.00 59.65 231 VAL A CA 1
ATOM 1797 C C . VAL A 1 232 ? -43.215 -16.667 -20.329 1.00 59.82 231 VAL A C 1
ATOM 1798 O O . VAL A 1 232 ? -42.149 -16.296 -20.822 1.00 59.98 231 VAL A O 1
ATOM 1802 N N . VAL A 1 233 ? -43.906 -17.719 -20.772 1.00 59.58 232 VAL A N 1
ATOM 1803 C CA . VAL A 1 233 ? -43.493 -18.496 -21.940 1.00 59.96 232 VAL A CA 1
ATOM 1804 C C . VAL A 1 233 ? -43.346 -17.595 -23.160 1.00 60.83 232 VAL A C 1
ATOM 1805 O O . VAL A 1 233 ? -42.299 -17.584 -23.813 1.00 60.77 232 VAL A O 1
ATOM 1809 N N . ALA A 1 234 ? -44.404 -16.835 -23.443 1.00 61.95 233 ALA A N 1
ATOM 1810 C CA . ALA A 1 234 ? -44.450 -15.915 -24.575 1.00 62.88 233 ALA A CA 1
ATOM 1811 C C . ALA A 1 234 ? -43.288 -14.924 -24.559 1.00 63.98 233 ALA A C 1
ATOM 1812 O O . ALA A 1 234 ? -42.579 -14.778 -25.556 1.00 63.71 233 ALA A O 1
ATOM 1814 N N . LYS A 1 235 ? -43.085 -14.262 -23.422 1.00 65.49 234 LYS A N 1
ATOM 1815 C CA . LYS A 1 235 ? -42.068 -13.211 -23.328 1.00 67.58 234 LYS A CA 1
ATOM 1816 C C . LYS A 1 235 ? -40.647 -13.781 -23.275 1.00 67.83 234 LYS A C 1
ATOM 1817 O O . LYS A 1 235 ? -39.682 -13.086 -23.600 1.00 67.94 234 LYS A O 1
ATOM 1823 N N . PHE A 1 236 ? -40.533 -15.047 -22.878 1.00 68.79 235 PHE A N 1
ATOM 1824 C CA . PHE A 1 236 ? -39.237 -15.716 -22.786 1.00 69.38 235 PHE A CA 1
ATOM 1825 C C . PHE A 1 236 ? -38.712 -16.061 -24.173 1.00 69.53 235 PHE A C 1
ATOM 1826 O O . PHE A 1 236 ? -37.547 -15.801 -24.478 1.00 69.37 235 PHE A O 1
ATOM 1834 N N . LEU A 1 237 ? -39.577 -16.645 -25.002 1.00 69.87 236 LEU A N 1
ATOM 1835 C CA . LEU A 1 237 ? -39.227 -17.009 -26.373 1.00 70.68 236 LEU A CA 1
ATOM 1836 C C . LEU A 1 237 ? -38.776 -15.789 -27.169 1.00 71.31 236 LEU A C 1
ATOM 1837 O O . LEU A 1 237 ? -37.733 -15.821 -27.825 1.00 71.52 236 LEU A O 1
ATOM 1842 N N . HIS A 1 238 ? -39.569 -14.720 -27.088 1.00 72.14 237 HIS A N 1
ATOM 1843 C CA . HIS A 1 238 ? -39.280 -13.447 -27.748 1.00 72.33 237 HIS A CA 1
ATOM 1844 C C . HIS A 1 238 ? -37.933 -12.866 -27.313 1.00 71.91 237 HIS A C 1
ATOM 1845 O O . HIS A 1 238 ? -37.158 -12.403 -28.150 1.00 72.07 237 HIS A O 1
ATOM 1852 N N . LYS A 1 239 ? -37.656 -12.907 -26.011 1.00 71.47 238 LYS A N 1
ATOM 1853 C CA . LYS A 1 239 ? -36.442 -12.306 -25.455 1.00 71.56 238 LYS A CA 1
ATOM 1854 C C . LYS A 1 239 ? -35.170 -13.095 -25.790 1.00 71.18 238 LYS A C 1
ATOM 1855 O O . LYS A 1 239 ? -34.060 -12.604 -25.570 1.00 71.59 238 LYS A O 1
ATOM 1861 N N . HIS A 1 240 ? -35.329 -14.305 -26.324 1.00 70.57 239 HIS A N 1
ATOM 1862 C CA . HIS A 1 240 ? -34.185 -15.197 -26.545 1.00 69.68 239 HIS A CA 1
ATOM 1863 C C . HIS A 1 240 ? -34.100 -15.774 -27.964 1.00 69.55 239 HIS A C 1
ATOM 1864 O O . HIS A 1 240 ? -33.307 -16.689 -28.211 1.00 69.38 239 HIS A O 1
ATOM 1871 N N . ASP A 1 241 ? -34.908 -15.239 -28.883 1.00 69.54 240 ASP A N 1
ATOM 1872 C CA . ASP A 1 241 ? -34.880 -15.629 -30.302 1.00 69.85 240 ASP A CA 1
ATOM 1873 C C . ASP A 1 241 ? -35.278 -17.105 -30.488 1.00 69.09 240 ASP A C 1
ATOM 1874 O O . ASP A 1 241 ? -34.681 -17.829 -31.291 1.00 69.11 240 ASP A O 1
ATOM 1879 N N . LEU A 1 242 ? -36.295 -17.533 -29.739 1.00 68.06 241 LEU A N 1
ATOM 1880 C CA . LEU A 1 242 ? -36.724 -18.936 -29.709 1.00 66.94 241 LEU A CA 1
ATOM 1881 C C . LEU A 1 242 ? -38.177 -19.115 -30.142 1.00 66.44 241 LEU A C 1
ATOM 1882 O O . LEU A 1 242 ? -38.966 -18.166 -30.109 1.00 66.82 241 LEU A O 1
ATOM 1887 N N . ASP A 1 243 ? -38.521 -20.345 -30.527 1.00 65.34 242 ASP A N 1
ATOM 1888 C CA . ASP A 1 243 ? -39.850 -20.672 -31.045 1.00 64.19 242 ASP A CA 1
ATOM 1889 C C . ASP A 1 243 ? -40.657 -21.583 -30.120 1.00 63.18 242 ASP A C 1
ATOM 1890 O O . ASP A 1 243 ? -41.883 -21.495 -30.093 1.00 63.11 242 ASP A O 1
ATOM 1895 N N . LEU A 1 244 ? -39.973 -22.464 -29.384 1.00 61.88 243 LEU A N 1
ATOM 1896 C CA . LEU A 1 244 ? -40.637 -23.484 -28.551 1.00 60.28 243 LEU A CA 1
ATOM 1897 C C . LEU A 1 244 ? -39.862 -23.837 -27.283 1.00 59.25 243 LEU A C 1
ATOM 1898 O O . LEU A 1 244 ? -38.632 -23.767 -27.254 1.00 59.06 243 LEU A O 1
ATOM 1903 N N . ILE A 1 245 ? -40.603 -24.214 -26.241 1.00 58.31 244 ILE A N 1
ATOM 1904 C CA . ILE A 1 245 ? -40.029 -24.814 -25.034 1.00 57.20 244 ILE A CA 1
ATOM 1905 C C . ILE A 1 245 ? -40.435 -26.286 -24.927 1.00 56.24 244 ILE A C 1
ATOM 1906 O O . ILE A 1 245 ? -41.619 -26.620 -24.847 1.00 55.97 244 ILE A O 1
ATOM 1911 N N . CYS A 1 246 ? -39.435 -27.158 -24.938 1.00 55.30 245 CYS A N 1
ATOM 1912 C CA . CYS A 1 246 ? -39.654 -28.582 -24.785 1.00 54.44 245 CYS A CA 1
ATOM 1913 C C . CYS A 1 246 ? -39.295 -29.020 -23.371 1.00 54.08 245 CYS A C 1
ATOM 1914 O O . CYS A 1 246 ? -38.196 -28.745 -22.883 1.00 54.30 245 CYS A O 1
ATOM 1917 N N . ARG A 1 247 ? -40.233 -29.697 -22.718 1.00 53.36 246 ARG A N 1
ATOM 1918 C CA . ARG A 1 247 ? -40.065 -30.121 -21.330 1.00 52.37 246 ARG A CA 1
ATOM 1919 C C . ARG A 1 247 ? -40.867 -31.382 -21.026 1.00 52.55 246 ARG A C 1
ATOM 1920 O O . ARG A 1 247 ? -41.771 -31.750 -21.771 1.00 52.50 246 ARG A O 1
ATOM 1928 N N . ALA A 1 248 ? -40.522 -32.038 -19.923 1.00 53.15 247 ALA A N 1
ATOM 1929 C CA . ALA A 1 248 ? -41.163 -33.281 -19.518 1.00 53.52 247 ALA A CA 1
ATOM 1930 C C . ALA A 1 248 ? -41.764 -33.117 -18.128 1.00 53.99 247 ALA A C 1
ATOM 1931 O O . ALA A 1 248 ? -42.610 -32.249 -17.923 1.00 54.16 247 ALA A O 1
ATOM 1933 N N . HIS A 1 249 ? -41.345 -33.964 -17.187 1.00 54.75 248 HIS A N 1
ATOM 1934 C CA . HIS A 1 249 ? -41.584 -33.750 -15.752 1.00 55.57 248 HIS A CA 1
ATOM 1935 C C . HIS A 1 249 ? -43.010 -34.057 -15.283 1.00 56.51 248 HIS A C 1
ATOM 1936 O O . HIS A 1 249 ? -43.196 -34.512 -14.151 1.00 57.31 248 HIS A O 1
ATOM 1943 N N . GLN A 1 250 ? -44.000 -33.830 -16.147 1.00 57.01 249 GLN A N 1
ATOM 1944 C CA . GLN A 1 250 ? -45.410 -33.970 -15.767 1.00 57.97 249 GLN A CA 1
ATOM 1945 C C . GLN A 1 250 ? -46.153 -35.035 -16.560 1.00 58.38 249 GLN A C 1
ATOM 1946 O O . GLN A 1 250 ? -45.955 -35.178 -17.768 1.00 58.05 249 GLN A O 1
ATOM 1952 N N . VAL A 1 251 ? -47.028 -35.760 -15.867 1.00 59.48 250 VAL A N 1
ATOM 1953 C CA . VAL A 1 251 ? -47.840 -36.802 -16.486 1.00 60.52 250 VAL A CA 1
ATOM 1954 C C . VAL A 1 251 ? -48.976 -36.166 -17.270 1.00 61.97 250 VAL A C 1
ATOM 1955 O O . VAL A 1 251 ? -49.749 -35.374 -16.729 1.00 62.52 250 VAL A O 1
ATOM 1959 N N . VAL A 1 252 ? -49.054 -36.497 -18.552 1.00 63.62 251 VAL A N 1
ATOM 1960 C CA . VAL A 1 252 ? -50.134 -36.039 -19.415 1.00 65.43 251 VAL A CA 1
ATOM 1961 C C . VAL A 1 252 ? -50.587 -37.199 -20.290 1.00 66.91 251 VAL A C 1
ATOM 1962 O O . VAL A 1 252 ? -49.750 -37.915 -20.855 1.00 67.55 251 VAL A O 1
ATOM 1966 N N . GLU A 1 253 ? -51.898 -37.403 -20.397 1.00 68.03 252 GLU A N 1
ATOM 1967 C CA . GLU A 1 253 ? -52.407 -38.447 -21.286 1.00 69.49 252 GLU A CA 1
ATOM 1968 C C . GLU A 1 253 ? -52.063 -38.080 -22.732 1.00 69.50 252 GLU A C 1
ATOM 1969 O O . GLU A 1 253 ? -51.715 -36.925 -23.018 1.00 69.57 252 GLU A O 1
ATOM 1975 N N . ASP A 1 254 ? -52.136 -39.067 -23.626 1.00 69.66 253 ASP A N 1
ATOM 1976 C CA . ASP A 1 254 ? -51.732 -38.909 -25.036 1.00 69.62 253 ASP A CA 1
ATOM 1977 C C . ASP A 1 254 ? -50.209 -38.812 -25.184 1.00 68.87 253 ASP A C 1
ATOM 1978 O O . ASP A 1 254 ? -49.682 -38.883 -26.295 1.00 69.12 253 ASP A O 1
ATOM 1983 N N . GLY A 1 255 ? -49.513 -38.645 -24.064 1.00 67.95 254 GLY A N 1
ATOM 1984 C CA . GLY A 1 255 ? -48.059 -38.541 -24.065 1.00 67.22 254 GLY A CA 1
ATOM 1985 C C . GLY A 1 255 ? -47.543 -37.118 -24.161 1.00 66.65 254 GLY A C 1
ATOM 1986 O O . GLY A 1 255 ? -46.593 -36.753 -23.466 1.00 66.42 254 GLY A O 1
ATOM 1987 N N . TYR A 1 256 ? -48.159 -36.320 -25.032 1.00 66.14 255 TYR A N 1
ATOM 1988 C CA . TYR A 1 256 ? -47.797 -34.912 -25.188 1.00 65.40 255 TYR A CA 1
ATOM 1989 C C . TYR A 1 256 ? -48.978 -33.995 -24.896 1.00 64.48 255 TYR A C 1
ATOM 1990 O O . TYR A 1 256 ? -50.133 -34.398 -25.039 1.00 64.97 255 TYR A O 1
ATOM 1999 N N . GLU A 1 257 ? -48.678 -32.765 -24.489 1.00 63.23 256 GLU A N 1
ATOM 2000 C CA . GLU A 1 257 ? -49.704 -31.760 -24.226 1.00 62.59 256 GLU A CA 1
ATOM 2001 C C . GLU A 1 257 ? -49.139 -30.352 -24.366 1.00 61.85 256 GLU A C 1
ATOM 2002 O O . GLU A 1 257 ? -48.091 -30.029 -23.790 1.00 61.51 256 GLU A O 1
ATOM 2008 N N . PHE A 1 258 ? -49.851 -29.525 -25.131 1.00 60.78 257 PHE A N 1
ATOM 2009 C CA . PHE A 1 258 ? -49.426 -28.162 -25.431 1.00 59.27 257 PHE A CA 1
ATOM 2010 C C . PHE A 1 258 ? -49.841 -27.175 -24.352 1.00 58.89 257 PHE A C 1
ATOM 2011 O O . PHE A 1 258 ? -50.837 -27.378 -23.653 1.00 58.74 257 PHE A O 1
ATOM 2019 N N . PHE A 1 259 ? -49.063 -26.103 -24.240 1.00 58.46 258 PHE A N 1
ATOM 2020 C CA . PHE A 1 259 ? -49.329 -25.006 -23.324 1.00 58.66 258 PHE A CA 1
ATOM 2021 C C . PHE A 1 259 ? -49.062 -23.700 -24.057 1.00 59.47 258 PHE A C 1
ATOM 2022 O O . PHE A 1 259 ? -48.175 -23.643 -24.912 1.00 59.90 258 PHE A O 1
ATOM 2030 N N . ALA A 1 260 ? -49.816 -22.653 -23.711 1.00 60.06 259 ALA A N 1
ATOM 2031 C CA . ALA A 1 260 ? -49.923 -21.448 -24.541 1.00 60.44 259 ALA A CA 1
ATOM 2032 C C . ALA A 1 260 ? -50.438 -21.841 -25.928 1.00 61.59 259 ALA A C 1
ATOM 2033 O O . ALA A 1 260 ? -51.031 -22.918 -26.100 1.00 61.89 259 ALA A O 1
ATOM 2035 N N . LYS A 1 261 ? -50.231 -20.978 -26.916 1.00 62.47 260 LYS A N 1
ATOM 2036 C CA . LYS A 1 261 ? -50.613 -21.325 -28.277 1.00 63.35 260 LYS A CA 1
ATOM 2037 C C . LYS A 1 261 ? -49.475 -22.115 -28.928 1.00 63.26 260 LYS A C 1
ATOM 2038 O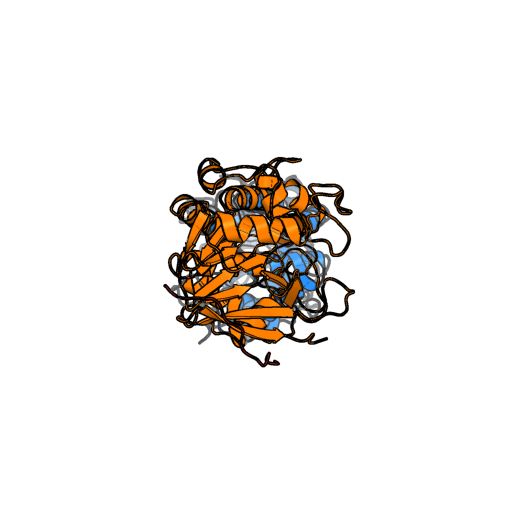 O . LYS A 1 261 ? -48.729 -21.586 -29.764 1.00 63.75 260 LYS A O 1
ATOM 2044 N N . ARG A 1 262 ? -49.349 -23.379 -28.512 1.00 62.37 261 ARG A N 1
ATOM 2045 C CA . ARG A 1 262 ? -48.307 -24.307 -28.994 1.00 61.56 261 ARG A CA 1
ATOM 2046 C C . ARG A 1 262 ? -46.879 -23.749 -28.820 1.00 60.33 261 ARG A C 1
ATOM 2047 O O . ARG A 1 262 ? -45.980 -24.037 -29.623 1.00 59.70 261 ARG A O 1
ATOM 2055 N N . GLN A 1 263 ? -46.691 -22.960 -27.760 1.00 58.88 262 GLN A N 1
ATOM 2056 C CA . GLN A 1 263 ? -45.409 -22.324 -27.452 1.00 57.53 262 GLN A CA 1
ATOM 2057 C C . GLN A 1 263 ? -44.573 -23.157 -26.478 1.00 56.29 262 GLN A C 1
ATOM 2058 O O . GLN A 1 263 ? -43.354 -22.987 -26.391 1.00 56.38 262 GLN A O 1
ATOM 2064 N N . LEU A 1 264 ? -45.242 -24.041 -25.744 1.00 54.46 263 LEU A N 1
ATOM 2065 C CA . LEU A 1 264 ? -44.588 -25.000 -24.862 1.00 53.58 263 LEU A CA 1
ATOM 2066 C C . LEU A 1 264 ? -45.250 -26.365 -24.991 1.00 53.13 263 LEU A C 1
ATOM 2067 O O . LEU A 1 264 ? -46.460 -26.493 -24.799 1.00 53.50 263 LEU A O 1
ATOM 2072 N N . VAL A 1 265 ? -44.458 -27.383 -25.312 1.00 52.56 264 VAL A N 1
ATOM 2073 C CA . VAL A 1 265 ? -44.966 -28.753 -25.327 1.00 51.91 264 VAL A CA 1
ATOM 2074 C C . VAL A 1 265 ? -44.407 -29.534 -24.133 1.00 52.11 264 VAL A C 1
ATOM 2075 O O . VAL A 1 265 ? -43.288 -29.279 -23.677 1.00 51.87 264 VAL A O 1
ATOM 2079 N N . THR A 1 266 ? -45.215 -30.458 -23.622 1.00 52.23 265 THR A N 1
ATOM 2080 C CA . THR A 1 266 ? -44.823 -31.317 -22.514 1.00 52.43 265 THR A CA 1
ATOM 2081 C C . THR A 1 266 ? -44.775 -32.769 -22.972 1.00 52.23 265 THR A C 1
ATOM 2082 O O . THR A 1 266 ? -45.748 -33.285 -23.523 1.00 52.50 265 THR A O 1
ATOM 2086 N N . LEU A 1 267 ? -43.638 -33.418 -22.732 1.00 51.84 266 LEU A N 1
ATOM 2087 C CA . LEU A 1 267 ? -43.410 -34.789 -23.176 1.00 50.86 266 LEU A CA 1
ATOM 2088 C C . LEU A 1 267 ? -43.281 -35.752 -22.008 1.00 50.55 266 LEU A C 1
ATOM 2089 O O . LEU A 1 267 ? -42.501 -35.518 -21.097 1.00 50.47 266 LEU A O 1
ATOM 2094 N N . PHE A 1 268 ? -44.051 -36.833 -22.041 1.00 50.68 267 PHE A N 1
ATOM 2095 C CA . PHE A 1 268 ? -43.945 -37.895 -21.047 1.00 51.31 267 PHE A CA 1
ATOM 2096 C C . PHE A 1 268 ? -43.913 -39.226 -21.776 1.00 51.98 267 PHE A C 1
ATOM 2097 O O . PHE A 1 268 ? -44.844 -39.561 -22.508 1.00 52.09 267 PHE A O 1
ATOM 2105 N N . SER A 1 269 ? -42.839 -39.982 -21.583 1.00 52.86 268 SER A N 1
ATOM 2106 C CA . SER A 1 269 ? -42.568 -41.128 -22.451 1.00 54.03 268 SER A CA 1
ATOM 2107 C C . SER A 1 269 ? -42.739 -42.486 -21.766 1.00 54.84 268 SER A C 1
ATOM 2108 O O . SER A 1 269 ? -42.413 -43.522 -22.349 1.00 55.02 268 SER A O 1
ATOM 2111 N N . ALA A 1 270 ? -43.268 -42.484 -20.547 1.00 55.78 269 ALA A N 1
ATOM 2112 C CA . ALA A 1 270 ? -43.455 -43.719 -19.800 1.00 57.04 269 ALA A CA 1
ATOM 2113 C C . ALA A 1 270 ? -44.940 -44.044 -19.634 1.00 58.64 269 ALA A C 1
ATOM 2114 O O . ALA A 1 270 ? -45.583 -43.527 -18.718 1.00 59.57 269 ALA A O 1
ATOM 2116 N N . PRO A 1 271 ? -45.490 -44.907 -20.517 1.00 60.02 270 PRO A N 1
ATOM 2117 C CA . PRO A 1 271 ? -46.923 -45.244 -20.496 1.00 60.95 270 PRO A CA 1
ATOM 2118 C C . PRO A 1 271 ? -47.344 -45.945 -19.212 1.00 62.39 270 PRO A C 1
ATOM 2119 O O . PRO A 1 271 ? -46.511 -46.571 -18.552 1.00 62.68 270 PRO A O 1
ATOM 2123 N N . ASN A 1 272 ? -48.627 -45.830 -18.873 1.00 64.31 271 ASN A N 1
ATOM 2124 C CA . ASN A 1 272 ? -49.197 -46.399 -17.641 1.00 66.30 271 ASN A CA 1
ATOM 2125 C C . ASN A 1 272 ? -48.291 -46.211 -16.416 1.00 67.38 271 ASN A C 1
ATOM 2126 O O . ASN A 1 272 ? -47.936 -47.172 -15.726 1.00 67.53 271 ASN A O 1
ATOM 2131 N N . TYR A 1 273 ? -47.936 -44.952 -16.166 1.00 68.84 272 TYR A N 1
ATOM 2132 C CA . TYR A 1 273 ? -46.943 -44.575 -15.160 1.00 70.76 272 TYR A CA 1
ATOM 2133 C C . TYR A 1 273 ? -47.312 -45.035 -13.746 1.00 72.51 272 TYR A C 1
ATOM 2134 O O . TYR A 1 273 ? -48.370 -44.672 -13.226 1.00 72.87 272 TYR A O 1
ATOM 2143 N N . CYS A 1 274 ? -46.425 -45.853 -13.169 1.00 74.32 273 CYS A N 1
ATOM 2144 C CA . CYS A 1 274 ? -46.477 -46.373 -11.774 1.00 76.07 273 CYS A CA 1
ATOM 2145 C C . CYS A 1 274 ? -46.960 -47.833 -11.664 1.00 77.65 273 CYS A C 1
ATOM 2146 O O . CYS A 1 274 ? -46.129 -48.693 -11.378 1.00 78.46 273 CYS A O 1
ATOM 2149 N N . GLY A 1 275 ? -48.241 -48.165 -11.868 1.00 79.00 274 GLY A N 1
ATOM 2150 C CA . GLY A 1 275 ? -49.337 -47.252 -12.171 1.00 81.11 274 GLY A CA 1
ATOM 2151 C C . GLY A 1 275 ? -50.123 -46.831 -10.936 1.00 82.82 274 GLY A C 1
ATOM 2152 O O . GLY A 1 275 ? -49.571 -46.779 -9.834 1.00 83.43 274 GLY A O 1
ATOM 2153 N N . GLU A 1 276 ? -51.414 -46.548 -11.097 1.00 83.76 275 GLU A N 1
ATOM 2154 C CA . GLU A 1 276 ? -52.137 -46.771 -12.349 1.00 84.69 275 GLU A CA 1
ATOM 2155 C C . GLU A 1 276 ? -52.015 -45.588 -13.318 1.00 84.71 275 GLU A C 1
ATOM 2156 O O . GLU A 1 276 ? -51.379 -45.725 -14.366 1.00 85.17 275 GLU A O 1
ATOM 2162 N N . PHE A 1 277 ? -52.597 -44.439 -12.959 1.00 84.56 276 PHE A N 1
ATOM 2163 C CA . PHE A 1 277 ? -52.646 -43.225 -13.820 1.00 84.33 276 PHE A CA 1
ATOM 2164 C C . PHE A 1 277 ? -53.296 -43.456 -15.199 1.00 83.60 276 PHE A C 1
ATOM 2165 O O . PHE A 1 277 ? -54.070 -42.616 -15.674 1.00 83.76 276 PHE A O 1
ATOM 2173 N N . ASP A 1 278 ? -52.959 -44.589 -15.821 1.00 82.08 277 ASP A N 1
ATOM 2174 C CA . ASP A 1 278 ? -53.536 -45.054 -17.091 1.00 80.61 277 ASP A CA 1
ATOM 2175 C C . ASP A 1 278 ? -53.381 -44.022 -18.211 1.00 78.98 277 ASP A C 1
ATOM 2176 O O . ASP A 1 278 ? -54.367 -43.536 -18.772 1.00 79.08 277 ASP A O 1
ATOM 2181 N N 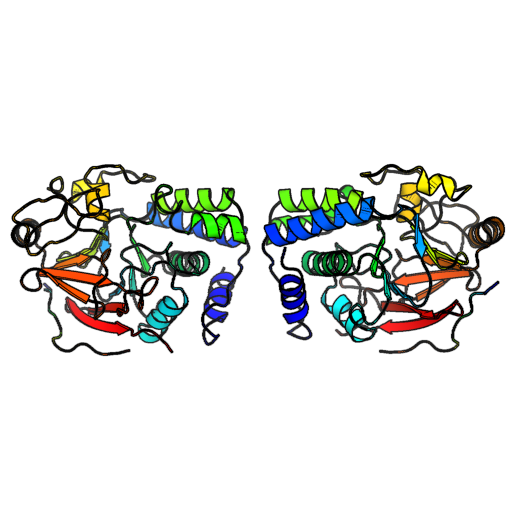. ASN A 1 279 ? -52.130 -43.694 -18.522 1.00 76.69 278 ASN A N 1
ATOM 2182 C CA . ASN A 1 279 ? -51.815 -42.706 -19.551 1.00 74.42 278 ASN A CA 1
ATOM 2183 C C . ASN A 1 279 ? -51.180 -43.333 -20.796 1.00 73.21 278 ASN A C 1
ATOM 2184 O O . ASN A 1 279 ? -51.350 -44.525 -21.061 1.00 73.31 278 ASN A O 1
ATOM 2189 N N . ALA A 1 280 ? -50.466 -42.514 -21.561 1.00 71.37 279 ALA A N 1
ATOM 2190 C CA . ALA A 1 280 ? -49.705 -42.973 -22.710 1.00 69.69 279 ALA A CA 1
ATOM 2191 C C . ALA A 1 280 ? -48.362 -42.249 -22.750 1.00 68.79 279 ALA A C 1
ATOM 2192 O O . ALA A 1 280 ? -48.174 -41.244 -22.065 1.00 69.20 279 ALA A O 1
ATOM 2194 N N . GLY A 1 281 ? -47.426 -42.772 -23.535 1.00 67.45 280 GLY A N 1
ATOM 2195 C CA . GLY A 1 281 ? -46.134 -42.123 -23.725 1.00 65.85 280 GLY A CA 1
ATOM 2196 C C . GLY A 1 281 ? -45.997 -41.548 -25.121 1.00 65.09 280 GLY A C 1
ATOM 2197 O O . GLY A 1 281 ? -46.685 -41.981 -26.045 1.00 65.37 280 GLY A O 1
ATOM 2198 N N . ALA A 1 282 ? -45.109 -40.571 -25.282 1.00 64.04 281 ALA A N 1
ATOM 2199 C CA . ALA A 1 282 ? -44.866 -39.975 -26.594 1.00 63.28 281 ALA A CA 1
ATOM 2200 C C . ALA A 1 282 ? -43.397 -39.643 -26.817 1.00 62.99 281 ALA A C 1
ATOM 2201 O O . ALA A 1 282 ? -42.600 -39.644 -25.879 1.00 62.71 281 ALA A O 1
ATOM 2203 N N . MET A 1 283 ? -43.050 -39.370 -28.071 1.00 62.84 282 MET A N 1
ATOM 2204 C CA . MET A 1 283 ? -41.767 -38.761 -28.407 1.00 63.29 282 MET A CA 1
ATOM 2205 C C . MET A 1 283 ? -41.908 -37.833 -29.620 1.00 62.72 282 MET A C 1
ATOM 2206 O O . MET A 1 283 ? -42.721 -38.078 -30.512 1.00 62.34 282 MET A O 1
ATOM 2211 N N . MET A 1 284 ? -41.114 -36.765 -29.624 1.00 62.97 283 MET A N 1
ATOM 2212 C CA . MET A 1 284 ? -41.086 -35.790 -30.706 1.00 63.13 283 MET A CA 1
ATOM 2213 C C . MET A 1 284 ? -40.082 -36.137 -31.796 1.00 63.90 283 MET A C 1
ATOM 2214 O O . MET A 1 284 ? -38.880 -36.209 -31.537 1.00 64.33 283 MET A O 1
ATOM 2219 N N . SER A 1 285 ? -40.571 -36.335 -33.015 1.00 64.52 284 SER A N 1
ATOM 2220 C CA . SER A 1 285 ? -39.693 -36.431 -34.172 1.00 65.52 284 SER A CA 1
ATOM 2221 C C . SER A 1 285 ? -39.454 -35.027 -34.727 1.00 66.55 284 SER A C 1
ATOM 2222 O O . SER A 1 285 ? -40.336 -34.441 -35.361 1.00 67.64 284 SER A O 1
ATOM 2225 N N . VAL A 1 286 ? -38.272 -34.481 -34.463 1.00 67.01 285 VAL A N 1
ATOM 2226 C CA . VAL A 1 286 ? -37.889 -33.180 -34.999 1.00 67.68 285 VAL A CA 1
ATOM 2227 C C . VAL A 1 286 ? -36.987 -33.394 -36.204 1.00 68.80 285 VAL A C 1
ATOM 2228 O O . VAL A 1 286 ? -35.894 -33.945 -36.064 1.00 69.42 285 VAL A O 1
ATOM 2232 N N . ASP A 1 287 ? -37.439 -32.969 -37.382 1.00 69.63 286 ASP A N 1
ATOM 2233 C CA . ASP A 1 287 ? -36.653 -33.155 -38.610 1.00 70.41 286 ASP A CA 1
ATOM 2234 C C . ASP A 1 287 ? -35.763 -31.946 -38.919 1.00 71.11 286 ASP A C 1
ATOM 2235 O O . ASP A 1 287 ? -35.693 -31.001 -38.130 1.00 71.04 286 ASP A O 1
ATOM 2240 N N . GLU A 1 288 ? -35.103 -31.989 -40.077 1.00 72.15 287 GLU A N 1
ATOM 2241 C CA . GLU A 1 288 ? -34.135 -30.968 -40.495 1.00 73.12 287 GLU A CA 1
ATOM 2242 C C . GLU A 1 288 ? -34.781 -29.610 -40.802 1.00 72.72 287 GLU A C 1
ATOM 2243 O O . GLU A 1 288 ? -34.114 -28.572 -40.764 1.00 72.40 287 GLU A O 1
ATOM 2249 N N . THR A 1 289 ? -36.078 -29.633 -41.104 1.00 72.70 288 THR A N 1
ATOM 2250 C CA . THR A 1 289 ? -36.853 -28.417 -41.366 1.00 72.12 288 THR A CA 1
ATOM 2251 C C . THR A 1 289 ? -37.430 -27.841 -40.070 1.00 71.66 288 THR A C 1
ATOM 2252 O O . THR A 1 289 ? -38.295 -26.963 -40.103 1.00 71.81 288 THR A O 1
ATOM 2256 N N . LEU A 1 290 ? -36.923 -28.337 -38.938 1.00 71.12 289 LEU A N 1
ATOM 2257 C CA . LEU A 1 290 ? -37.472 -28.076 -37.594 1.00 69.93 289 LEU A CA 1
ATOM 2258 C C . LEU A 1 290 ? -38.989 -28.270 -37.520 1.00 69.42 289 LEU A C 1
ATOM 2259 O O . LEU A 1 290 ? -39.700 -27.498 -36.877 1.00 69.38 289 LEU A O 1
ATOM 2264 N N . MET A 1 291 ? -39.473 -29.316 -38.181 1.00 68.89 290 MET A N 1
ATOM 2265 C CA . MET A 1 291 ? -40.865 -29.695 -38.059 1.00 69.30 290 MET A CA 1
ATOM 2266 C C . MET A 1 291 ? -41.011 -30.813 -37.031 1.00 68.63 290 MET A C 1
ATOM 2267 O O . MET A 1 291 ? -40.324 -31.836 -37.100 1.00 69.03 290 MET A O 1
ATOM 2272 N N . CYS A 1 292 ? -41.911 -30.605 -36.078 1.00 67.89 291 CYS A N 1
ATOM 2273 C CA . CYS A 1 292 ? -42.142 -31.569 -35.016 1.00 67.03 291 CYS A CA 1
ATOM 2274 C C . CYS A 1 292 ? -43.348 -32.445 -35.316 1.00 66.74 291 CYS A C 1
ATOM 2275 O O . CYS A 1 292 ? -44.393 -31.957 -35.746 1.00 66.82 291 CYS A O 1
ATOM 2278 N N . SER A 1 293 ? -43.178 -33.746 -35.099 1.00 66.25 292 SER A N 1
ATOM 2279 C CA . SER A 1 293 ? -44.262 -34.712 -35.196 1.00 65.71 292 SER A CA 1
ATOM 2280 C C . SER A 1 293 ? -44.243 -35.589 -33.957 1.00 65.87 292 SER A C 1
ATOM 2281 O O . SER A 1 293 ? -43.190 -35.795 -33.358 1.00 65.83 292 SER A O 1
ATOM 2284 N N . PHE A 1 294 ? -45.409 -36.095 -33.572 1.00 66.21 293 PHE A N 1
ATOM 2285 C CA . PHE A 1 294 ? -45.543 -36.848 -32.332 1.00 66.66 293 PHE A CA 1
ATOM 2286 C C . PHE A 1 294 ? -45.949 -38.288 -32.577 1.00 67.45 293 PHE A C 1
ATOM 2287 O O . PHE A 1 294 ? -46.839 -38.569 -33.386 1.00 67.60 293 PHE A O 1
ATOM 2295 N N . GLN A 1 295 ? -45.290 -39.192 -31.860 1.00 68.41 294 GLN A N 1
ATOM 2296 C CA . GLN A 1 295 ? -45.580 -40.616 -31.937 1.00 69.70 294 GLN A CA 1
ATOM 2297 C C . GLN A 1 295 ? -45.938 -41.134 -30.552 1.00 70.62 294 GLN A C 1
ATOM 2298 O O . GLN A 1 295 ? -45.209 -40.891 -29.590 1.00 71.28 294 GLN A O 1
ATOM 2304 N N . ILE A 1 296 ? -47.056 -41.848 -30.457 1.00 71.39 295 ILE A N 1
ATOM 2305 C CA . ILE A 1 296 ? -47.620 -42.237 -29.164 1.00 72.32 295 ILE A CA 1
ATOM 2306 C C . ILE A 1 296 ? -47.408 -43.717 -28.845 1.00 72.70 295 ILE A C 1
ATOM 2307 O O . ILE A 1 296 ? -47.588 -44.578 -29.707 1.00 72.86 295 ILE A O 1
ATOM 2312 N N . LEU A 1 297 ? -47.023 -43.997 -27.602 1.00 73.55 296 LEU A N 1
ATOM 2313 C CA . LEU A 1 297 ? -46.986 -45.358 -27.075 1.00 74.85 296 LEU A CA 1
ATOM 2314 C C . LEU A 1 297 ? -48.134 -45.600 -26.108 1.00 76.16 296 LEU A C 1
ATOM 2315 O O . LEU A 1 297 ? -48.371 -44.796 -25.209 1.00 76.22 296 LEU A O 1
ATOM 2320 N N . LYS A 1 298 ? -48.834 -46.716 -26.287 1.00 78.00 297 LYS A N 1
ATOM 2321 C CA . LYS A 1 298 ? -49.933 -47.092 -25.397 1.00 80.01 297 LYS A CA 1
ATOM 2322 C C . LYS A 1 298 ? -49.496 -48.217 -24.451 1.00 81.33 297 LYS A C 1
ATOM 2323 O O . LYS A 1 298 ? -48.565 -48.959 -24.774 1.00 81.51 297 LYS A O 1
ATOM 2329 N N . PRO A 1 299 ? -50.149 -48.337 -23.272 1.00 82.68 298 PRO A N 1
ATOM 2330 C CA . PRO A 1 299 ? -49.794 -49.401 -22.316 1.00 83.74 298 PRO A CA 1
ATOM 2331 C C . PRO A 1 299 ? -49.969 -50.808 -22.904 1.00 84.94 298 PRO A C 1
ATOM 2332 O O . PRO A 1 299 ? -51.050 -51.142 -23.394 1.00 85.17 298 PRO A O 1
ATOM 2336 N N . ALA A 1 300 ? -48.905 -51.611 -22.852 1.00 86.27 299 ALA A N 1
ATOM 2337 C CA . ALA A 1 300 ? -48.875 -52.937 -23.492 1.00 87.60 299 ALA A CA 1
ATOM 2338 C C . ALA A 1 300 ? -49.761 -53.978 -22.795 1.00 88.60 299 ALA A C 1
ATOM 2339 O O . ALA A 1 300 ? -50.129 -53.818 -21.626 1.00 88.77 299 ALA A O 1
ATOM 2341 N N . ASP A 1 301 ? -50.097 -55.039 -23.532 1.00 89.78 300 ASP A N 1
ATOM 2342 C CA . ASP A 1 301 ? -50.905 -56.151 -23.017 1.00 90.40 300 ASP A CA 1
ATOM 2343 C C . ASP A 1 301 ? -50.059 -57.139 -22.216 1.00 90.24 300 ASP A C 1
ATOM 2344 O O . ASP A 1 301 ? -50.568 -57.833 -21.336 1.00 90.24 300 ASP A O 1
ATOM 2349 N N . LEU B 1 8 ? -34.154 -64.839 2.114 1.00 72.40 7 LEU B N 1
ATOM 2350 C CA . LEU B 1 8 ? -33.402 -65.699 1.156 1.00 72.26 7 LEU B CA 1
ATOM 2351 C C . LEU B 1 8 ? -34.345 -66.611 0.368 1.00 72.29 7 LEU B C 1
ATOM 2352 O O . LEU B 1 8 ? -35.012 -67.481 0.941 1.00 72.17 7 LEU B O 1
ATOM 2357 N N . ASN B 1 9 ? -34.393 -66.402 -0.946 1.00 72.05 8 ASN B N 1
ATOM 2358 C CA . ASN B 1 9 ? -35.230 -67.214 -1.825 1.00 72.08 8 ASN B CA 1
ATOM 2359 C C . ASN B 1 9 ? -34.425 -68.301 -2.54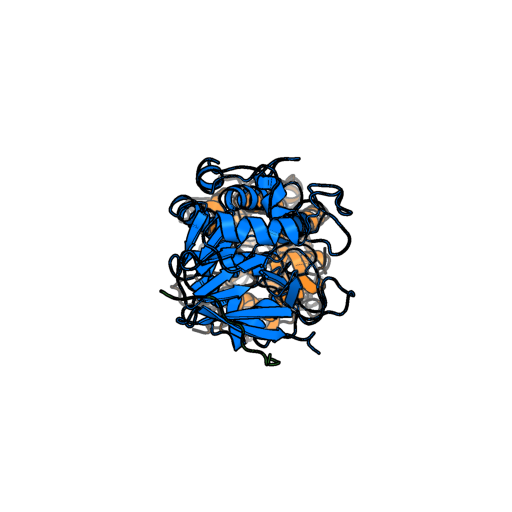6 1.00 71.38 8 ASN B C 1
ATOM 2360 O O . ASN B 1 9 ? -33.981 -68.115 -3.689 1.00 71.14 8 ASN B O 1
ATOM 2365 N N . LEU B 1 10 ? -34.259 -69.434 -1.862 1.00 70.29 9 LEU B N 1
ATOM 2366 C CA . LEU B 1 10 ? -33.502 -70.576 -2.375 1.00 69.23 9 LEU B CA 1
ATOM 2367 C C . LEU B 1 10 ? -34.042 -71.073 -3.713 1.00 69.03 9 LEU B C 1
ATOM 2368 O O . LEU B 1 10 ? -33.301 -71.148 -4.691 1.00 69.48 9 LEU B O 1
ATOM 2373 N N . ASP B 1 11 ? -35.330 -71.400 -3.756 1.00 68.45 10 ASP B N 1
ATOM 2374 C CA . ASP B 1 11 ? -35.951 -71.899 -4.983 1.00 68.48 10 ASP B CA 1
ATOM 2375 C C . ASP B 1 11 ? -35.617 -71.018 -6.190 1.00 67.70 10 ASP B C 1
ATOM 2376 O O . ASP B 1 11 ? -35.300 -71.530 -7.267 1.00 67.74 10 ASP B O 1
ATOM 2381 N N . SER B 1 12 ? -35.678 -69.699 -5.999 1.00 66.42 11 SER B N 1
ATOM 2382 C CA . SER B 1 12 ? -35.349 -68.750 -7.056 1.00 64.80 11 SER B CA 1
ATOM 2383 C C . SER B 1 12 ? -33.882 -68.867 -7.431 1.00 63.62 11 SER B C 1
ATOM 2384 O O . SER B 1 12 ? -33.553 -68.977 -8.613 1.00 64.05 11 SER B O 1
ATOM 2387 N N . ILE B 1 13 ? -33.012 -68.851 -6.421 1.00 61.45 12 ILE B N 1
ATOM 2388 C CA . ILE B 1 13 ? -31.573 -69.003 -6.629 1.00 59.05 12 ILE B CA 1
ATOM 2389 C C . ILE B 1 13 ? -31.276 -70.286 -7.415 1.00 58.06 12 ILE B C 1
ATOM 2390 O O . ILE B 1 13 ? -30.763 -70.225 -8.537 1.00 57.63 12 ILE B O 1
ATOM 2395 N N . ILE B 1 14 ? -31.633 -71.431 -6.834 1.00 56.53 13 ILE B N 1
ATOM 2396 C CA . ILE B 1 14 ? -31.377 -72.742 -7.433 1.00 55.50 13 ILE B CA 1
ATOM 2397 C C . ILE B 1 14 ? -31.954 -72.822 -8.848 1.00 55.62 13 ILE B C 1
ATOM 2398 O O . ILE B 1 14 ? -31.295 -73.308 -9.766 1.00 55.69 13 ILE B O 1
ATOM 2403 N N . GLY B 1 15 ? -33.175 -72.323 -9.017 1.00 56.13 14 GLY B N 1
ATOM 2404 C CA . GLY B 1 15 ? -33.824 -72.275 -10.325 1.00 56.10 14 GLY B CA 1
ATOM 2405 C C . GLY B 1 15 ? -33.011 -71.505 -11.346 1.00 56.15 14 GLY B C 1
ATOM 2406 O O . GLY B 1 15 ? -32.831 -71.970 -12.473 1.00 56.26 14 GLY B O 1
ATOM 2407 N N . ARG B 1 16 ? -32.515 -70.333 -10.940 1.00 56.20 15 ARG B N 1
ATOM 2408 C CA . ARG B 1 16 ? -31.684 -69.475 -11.792 1.00 56.37 15 ARG B CA 1
ATOM 2409 C C . ARG B 1 16 ? -30.339 -70.113 -12.121 1.00 56.88 15 ARG B C 1
ATOM 2410 O O . ARG B 1 16 ? -29.798 -69.907 -13.208 1.00 56.93 15 ARG B O 1
ATOM 2418 N N . LEU B 1 17 ? -29.802 -70.876 -11.172 1.00 57.70 16 LEU B N 1
ATOM 2419 C CA . LEU B 1 17 ? -28.549 -71.601 -11.379 1.00 57.99 16 LEU B CA 1
ATOM 2420 C C . LEU B 1 17 ? -28.729 -72.754 -12.363 1.00 58.81 16 LEU B C 1
ATOM 2421 O O . LEU B 1 17 ? -27.883 -72.961 -13.231 1.00 58.68 16 LEU B O 1
ATOM 2426 N N . LEU B 1 18 ? -29.836 -73.484 -12.226 1.00 60.17 17 LEU B N 1
ATOM 2427 C CA . LEU B 1 18 ? -30.150 -74.625 -13.095 1.00 61.75 17 LEU B CA 1
ATOM 2428 C C . LEU B 1 18 ? -30.705 -74.207 -14.462 1.00 63.25 17 LEU B C 1
ATOM 2429 O O . LEU B 1 18 ? -30.655 -74.976 -15.428 1.00 62.98 17 LEU B O 1
ATOM 2434 N N . GLU B 1 19 ? -31.217 -72.980 -14.527 1.00 65.13 18 GLU B N 1
ATOM 2435 C CA . GLU B 1 19 ? -31.817 -72.418 -15.733 1.00 66.92 18 GLU B CA 1
ATOM 2436 C C . GLU B 1 19 ? -30.939 -72.582 -16.970 1.00 67.63 18 GLU B C 1
ATOM 2437 O O . GLU B 1 19 ? -31.448 -72.682 -18.086 1.00 67.75 18 GLU B O 1
ATOM 2443 N N . VAL B 1 20 ? -29.625 -72.615 -16.766 1.00 69.01 19 VAL B N 1
ATOM 2444 C CA . VAL B 1 20 ? -28.669 -72.624 -17.878 1.00 70.77 19 VAL B CA 1
ATOM 2445 C C . VAL B 1 20 ? -28.137 -74.018 -18.231 1.00 71.87 19 VAL B C 1
ATOM 2446 O O . VAL B 1 20 ? -27.106 -74.137 -18.898 1.00 71.77 19 VAL B O 1
ATOM 2450 N N . GLN B 1 21 ? -28.839 -75.063 -17.797 1.00 73.49 20 GLN B N 1
ATOM 2451 C CA . GLN B 1 21 ? -28.430 -76.430 -18.121 1.00 75.26 20 GLN B CA 1
ATOM 2452 C C . GLN B 1 21 ? -28.482 -76.672 -19.634 1.00 76.46 20 GLN B C 1
ATOM 2453 O O . GLN B 1 21 ? -29.511 -76.440 -20.275 1.00 76.24 20 GLN B O 1
ATOM 2459 N N . GLY B 1 22 ? -27.352 -77.123 -20.183 1.00 78.06 21 GLY B N 1
ATOM 2460 C CA . GLY B 1 22 ? -27.206 -77.391 -21.617 1.00 79.20 21 GLY B CA 1
ATOM 2461 C C . GLY B 1 22 ? -27.525 -76.200 -22.501 1.00 80.01 21 GLY B C 1
ATOM 2462 O O . GLY B 1 22 ? -28.242 -76.338 -23.491 1.00 79.95 21 GLY B O 1
ATOM 2463 N N . SER B 1 23 ? -26.989 -75.034 -22.144 1.00 81.15 22 SER B N 1
ATOM 2464 C CA . SER B 1 23 ? -27.293 -73.785 -22.850 1.00 82.47 22 SER B CA 1
ATOM 2465 C C . SER B 1 23 ? -26.293 -73.464 -23.968 1.00 83.24 22 SER B C 1
ATOM 2466 O O . SER B 1 23 ? -26.702 -73.033 -25.048 1.00 83.74 22 SER B O 1
ATOM 2469 N N . ARG B 1 24 ? -24.996 -73.654 -23.714 1.00 83.77 23 ARG B N 1
ATOM 2470 C CA . ARG B 1 24 ? -23.982 -73.383 -24.751 1.00 84.30 23 ARG B CA 1
ATOM 2471 C C . ARG B 1 24 ? -22.910 -74.500 -24.911 1.00 83.84 23 ARG B C 1
ATOM 2472 O O . ARG B 1 24 ? -22.772 -75.037 -26.012 1.00 84.45 23 ARG B O 1
ATOM 2480 N N . PRO B 1 25 ? -22.144 -74.844 -23.845 1.00 83.08 24 PRO B N 1
ATOM 2481 C CA . PRO B 1 25 ? -22.043 -74.325 -22.477 1.00 81.74 24 PRO B CA 1
ATOM 2482 C C . PRO B 1 25 ? -21.012 -73.198 -22.337 1.00 80.03 24 PRO B C 1
ATOM 2483 O O . PRO B 1 25 ? -20.299 -72.880 -23.292 1.00 79.97 24 PRO B O 1
ATOM 2487 N N . GLY B 1 26 ? -20.941 -72.613 -21.144 1.00 77.92 25 GLY B N 1
ATOM 2488 C CA . GLY B 1 26 ? -20.058 -71.484 -20.873 1.00 74.54 25 GLY B CA 1
ATOM 2489 C C . GLY B 1 26 ? -20.831 -70.235 -20.489 1.00 72.30 25 GLY B C 1
ATOM 2490 O O . GLY B 1 26 ? -20.234 -69.179 -20.268 1.00 72.20 25 GLY B O 1
ATOM 2491 N N . LYS B 1 27 ? -22.157 -70.360 -20.412 1.00 69.76 26 LYS B N 1
ATOM 2492 C CA . LYS B 1 27 ? -23.031 -69.244 -20.040 1.00 67.22 26 LYS B CA 1
ATOM 2493 C C . LYS B 1 27 ? -23.038 -69.019 -18.528 1.00 64.96 26 LYS B C 1
ATOM 2494 O O . LYS B 1 27 ? -23.287 -69.940 -17.750 1.00 64.36 26 LYS B O 1
ATOM 2500 N N . ASN B 1 28 ? -22.767 -67.782 -18.127 1.00 62.36 27 ASN B N 1
ATOM 2501 C CA . ASN B 1 28 ? -22.702 -67.420 -16.719 1.00 60.13 27 ASN B CA 1
ATOM 2502 C C . ASN B 1 28 ? -24.074 -67.317 -16.066 1.00 58.35 27 ASN B C 1
ATOM 2503 O O . ASN B 1 28 ? -25.092 -67.237 -16.749 1.00 58.32 27 ASN B O 1
ATOM 2508 N N . VAL B 1 29 ? -24.091 -67.356 -14.737 1.00 56.39 28 VAL B N 1
ATOM 2509 C CA . VAL B 1 29 ? -25.269 -66.993 -13.964 1.00 54.69 28 VAL B CA 1
ATOM 2510 C C . VAL B 1 29 ? -24.818 -65.991 -12.918 1.00 54.27 28 VAL B C 1
ATOM 2511 O O . VAL B 1 29 ? -24.017 -66.320 -12.037 1.00 54.55 28 VAL B O 1
ATOM 2515 N N . GLN B 1 30 ? -25.326 -64.767 -13.028 1.00 52.97 29 GLN B N 1
ATOM 2516 C CA . GLN B 1 30 ? -24.879 -63.667 -12.183 1.00 51.37 29 GLN B CA 1
ATOM 2517 C C . GLN B 1 30 ? -25.919 -63.354 -11.107 1.00 50.84 29 GLN B C 1
ATOM 2518 O O . GLN B 1 30 ? -26.900 -62.653 -11.354 1.00 51.17 29 GLN B O 1
ATOM 2524 N N . LEU B 1 31 ? -25.701 -63.894 -9.914 1.00 49.87 30 LEU B N 1
ATOM 2525 C CA . LEU B 1 31 ? -26.564 -63.612 -8.775 1.00 49.33 30 LEU B CA 1
ATOM 2526 C C . LEU B 1 31 ? -26.283 -62.215 -8.232 1.00 49.72 30 LEU B C 1
ATOM 2527 O O . LEU B 1 31 ? -25.340 -61.547 -8.670 1.00 50.11 30 LEU B O 1
ATOM 2532 N N . THR B 1 32 ? -27.107 -61.764 -7.290 1.00 49.76 31 THR B N 1
ATOM 2533 C CA . THR B 1 32 ? -26.820 -60.532 -6.563 1.00 49.86 31 THR B CA 1
ATOM 2534 C C . THR B 1 32 ? -25.884 -60.866 -5.415 1.00 49.76 31 THR B C 1
ATOM 2535 O O . THR B 1 32 ? -25.937 -61.969 -4.877 1.00 49.02 31 THR B O 1
ATOM 2539 N N . GLU B 1 33 ? -25.034 -59.917 -5.034 1.00 50.73 32 GLU B N 1
ATOM 2540 C CA . GLU B 1 33 ? -24.051 -60.181 -3.977 1.00 52.27 32 GLU B CA 1
ATOM 2541 C C . GLU B 1 33 ? -24.723 -60.453 -2.628 1.00 51.71 32 GLU B C 1
ATOM 2542 O O . GLU B 1 33 ? -24.156 -61.141 -1.781 1.00 52.06 32 GLU B O 1
ATOM 2548 N N . ASN B 1 34 ? -25.932 -59.927 -2.448 1.00 51.65 33 ASN B N 1
ATOM 2549 C CA . ASN B 1 34 ? -26.696 -60.161 -1.233 1.00 51.38 33 ASN B CA 1
ATOM 2550 C C . ASN B 1 34 ? -27.134 -61.609 -1.146 1.00 50.70 33 ASN B C 1
ATOM 2551 O O . ASN B 1 34 ? -27.015 -62.233 -0.092 1.00 50.89 33 ASN B O 1
ATOM 2556 N N . GLU B 1 35 ? -27.623 -62.139 -2.266 1.00 49.95 34 GLU B N 1
ATOM 2557 C CA . GLU B 1 35 ? -28.027 -63.538 -2.358 1.00 49.57 34 GLU B CA 1
ATOM 2558 C C . GLU B 1 35 ? -26.861 -64.460 -2.026 1.00 48.84 34 GLU B C 1
ATOM 2559 O O . GLU B 1 35 ? -27.018 -65.417 -1.270 1.00 48.96 34 GLU B O 1
ATOM 2565 N N . ILE B 1 36 ? -25.693 -64.146 -2.579 1.00 48.40 35 ILE B N 1
ATOM 2566 C CA . ILE B 1 36 ? -24.483 -64.941 -2.374 1.00 47.61 35 ILE B CA 1
ATOM 2567 C C . ILE B 1 36 ? -24.004 -64.850 -0.919 1.00 48.08 35 ILE B C 1
ATOM 2568 O O . ILE B 1 36 ? -23.718 -65.878 -0.298 1.00 48.08 35 ILE B O 1
ATOM 2573 N N . ARG B 1 37 ? -23.934 -63.632 -0.376 1.00 48.45 36 ARG B N 1
ATOM 2574 C CA . ARG B 1 37 ? -23.633 -63.435 1.047 1.00 48.70 36 ARG B CA 1
ATOM 2575 C C . ARG B 1 37 ? -24.622 -64.238 1.897 1.00 49.22 36 ARG B C 1
ATOM 2576 O O . ARG B 1 37 ? -24.242 -64.853 2.898 1.00 49.78 36 ARG B O 1
ATOM 2584 N N . GLY B 1 38 ? -25.886 -64.237 1.483 1.00 49.13 37 GLY B N 1
ATOM 2585 C CA . GLY B 1 38 ? -26.898 -65.070 2.113 1.00 49.52 37 GLY B CA 1
ATOM 2586 C C . GLY B 1 38 ? -26.419 -66.503 2.198 1.00 49.64 37 GLY B C 1
ATOM 2587 O O . GLY B 1 38 ? -26.307 -67.059 3.289 1.00 49.69 37 GLY B O 1
ATOM 2588 N N . LEU B 1 39 ? -26.099 -67.081 1.041 1.00 50.15 38 LEU B N 1
ATOM 2589 C CA . LEU B 1 39 ? -25.650 -68.475 0.947 1.00 50.52 38 LEU B CA 1
ATOM 2590 C C . LEU B 1 39 ? -24.460 -68.788 1.854 1.00 51.15 38 LEU B C 1
ATOM 2591 O O . LEU B 1 39 ? -24.386 -69.873 2.424 1.00 51.79 38 LEU B O 1
ATOM 2596 N N . CYS B 1 40 ? -23.541 -67.839 1.998 1.00 51.31 39 CYS B N 1
ATOM 2597 C CA . CYS B 1 40 ? -22.376 -68.046 2.853 1.00 51.33 39 CYS B CA 1
ATOM 2598 C C . CYS B 1 40 ? -22.746 -68.103 4.326 1.00 51.30 39 CYS B C 1
ATOM 2599 O O . CYS B 1 40 ? -22.289 -68.990 5.043 1.00 51.38 39 CYS B O 1
ATOM 2602 N N . LEU B 1 41 ? -23.581 -67.164 4.762 1.00 51.75 40 LEU B N 1
ATOM 2603 C CA . LEU B 1 41 ? -23.895 -67.000 6.184 1.00 52.36 40 LEU B CA 1
ATOM 2604 C C . LEU B 1 41 ? -24.760 -68.122 6.742 1.00 52.94 40 LEU B C 1
ATOM 2605 O O . LEU B 1 41 ? -24.531 -68.580 7.864 1.00 52.65 40 LEU B O 1
ATOM 2610 N N . LYS B 1 42 ? -25.739 -68.566 5.956 1.00 54.10 41 LYS B N 1
ATOM 2611 C CA . LYS B 1 42 ? -26.610 -69.663 6.363 1.00 56.01 41 LYS B CA 1
ATOM 2612 C C . LYS B 1 42 ? -25.843 -70.980 6.324 1.00 56.26 41 LYS B C 1
ATOM 2613 O O . LYS B 1 42 ? -26.030 -71.829 7.193 1.00 57.02 41 LYS B O 1
ATOM 2619 N N . SER B 1 43 ? -24.979 -71.136 5.320 1.00 56.45 42 SER B N 1
ATOM 2620 C CA . SER B 1 43 ? -24.103 -72.304 5.210 1.00 56.44 42 SER B CA 1
ATOM 2621 C C . SER B 1 43 ? -23.117 -72.380 6.361 1.00 56.57 42 SER B C 1
ATOM 2622 O O . SER B 1 43 ? -22.998 -73.416 7.014 1.00 57.12 42 SER B O 1
ATOM 2625 N N . ARG B 1 44 ? -22.407 -71.280 6.598 1.00 56.71 43 ARG B N 1
ATOM 2626 C CA . ARG B 1 44 ? -21.455 -71.189 7.696 1.00 57.05 43 ARG B CA 1
ATOM 2627 C C . ARG B 1 44 ? -22.100 -71.682 8.995 1.00 57.20 43 ARG B C 1
ATOM 2628 O O . ARG B 1 44 ? -21.509 -72.471 9.739 1.00 56.97 43 ARG B O 1
ATOM 2636 N N . GLU B 1 45 ? -23.329 -71.229 9.230 1.00 57.70 44 GLU B N 1
ATOM 2637 C CA . GLU B 1 45 ? -24.104 -71.594 10.409 1.00 58.48 44 GLU B CA 1
ATOM 2638 C C . GLU B 1 45 ? -24.297 -73.107 10.516 1.00 57.74 44 GLU B C 1
ATOM 2639 O O . GLU B 1 45 ? -24.041 -73.697 11.568 1.00 57.58 44 GLU B O 1
ATOM 2645 N N . ILE B 1 46 ? -24.735 -73.714 9.414 1.00 57.17 45 ILE B N 1
ATOM 2646 C CA . ILE B 1 46 ? -24.976 -75.157 9.325 1.00 56.54 45 ILE B CA 1
ATOM 2647 C C . ILE B 1 46 ? -23.683 -75.972 9.467 1.00 56.89 45 ILE B C 1
ATOM 2648 O O . ILE B 1 46 ? -23.680 -77.031 10.102 1.00 56.99 45 ILE B O 1
ATOM 2653 N N . PHE B 1 47 ? -22.596 -75.471 8.880 1.00 56.91 46 PHE B N 1
ATOM 2654 C CA . PHE B 1 47 ? -21.298 -76.139 8.958 1.00 57.00 46 PHE B CA 1
ATOM 2655 C C . PHE B 1 47 ? -20.833 -76.264 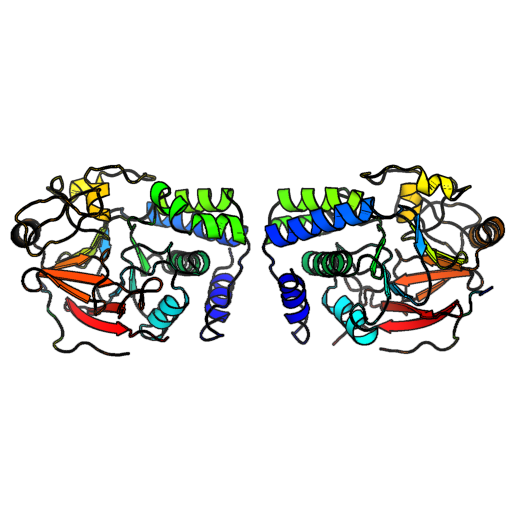10.402 1.00 57.91 46 PHE B C 1
ATOM 2656 O O . PHE B 1 47 ? -20.325 -77.315 10.807 1.00 59.17 46 PHE B O 1
ATOM 2664 N N . LEU B 1 48 ? -21.012 -75.191 11.171 1.00 58.03 47 LEU B N 1
ATOM 2665 C CA . LEU B 1 48 ? -20.661 -75.183 12.587 1.00 58.01 47 LEU B CA 1
ATOM 2666 C C . LEU B 1 48 ? -21.666 -76.004 13.381 1.00 58.41 47 LEU B C 1
ATOM 2667 O O . LEU B 1 48 ? -21.327 -76.598 14.405 1.00 58.62 47 LEU B O 1
ATOM 2672 N N . SER B 1 49 ? -22.902 -76.034 12.886 1.00 58.67 48 SER B N 1
ATOM 2673 C CA . SER B 1 49 ? -24.001 -76.748 13.527 1.00 58.83 48 SER B CA 1
ATOM 2674 C C . SER B 1 49 ? -23.784 -78.261 13.519 1.00 59.07 48 SER B C 1
ATOM 2675 O O . SER B 1 49 ? -24.353 -78.981 14.341 1.00 59.73 48 SER B O 1
ATOM 2678 N N . GLN B 1 50 ? -22.960 -78.731 12.588 1.00 58.86 49 GLN B N 1
ATOM 2679 C CA . GLN B 1 50 ? -22.673 -80.151 12.438 1.00 58.63 49 GLN B CA 1
ATOM 2680 C C . GLN B 1 50 ? -21.213 -80.423 12.793 1.00 59.11 49 GLN B C 1
ATOM 2681 O O . GLN B 1 50 ? -20.414 -79.485 12.825 1.00 59.05 49 GLN B O 1
ATOM 2687 N N . PRO B 1 51 ? -20.854 -81.701 13.062 1.00 59.55 50 PRO B N 1
ATOM 2688 C CA . PRO B 1 51 ? -19.470 -82.029 13.446 1.00 59.90 50 PRO B CA 1
ATOM 2689 C C . PRO B 1 51 ? -18.428 -81.681 12.377 1.00 60.28 50 PRO B C 1
ATOM 2690 O O . PRO B 1 51 ? -18.746 -81.634 11.182 1.00 60.07 50 PRO B O 1
ATOM 2694 N N . ILE B 1 52 ? -17.198 -81.431 12.826 1.00 60.49 51 ILE B N 1
ATOM 2695 C CA . ILE B 1 52 ? -16.059 -81.234 11.933 1.00 60.73 51 ILE B CA 1
ATOM 2696 C C . ILE B 1 52 ? -15.690 -82.570 11.284 1.00 61.45 51 ILE B C 1
ATOM 2697 O O . ILE B 1 52 ? -15.157 -82.609 10.169 1.00 61.87 51 ILE B O 1
ATOM 2702 N N . LEU B 1 53 ? -15.987 -83.655 12.000 1.00 61.59 52 LEU B N 1
ATOM 2703 C CA . LEU B 1 53 ? -15.805 -85.011 11.508 1.00 61.37 52 LEU B CA 1
ATOM 2704 C C . LEU B 1 53 ? -17.173 -85.638 11.305 1.00 61.35 52 LEU B C 1
ATOM 2705 O O . LEU B 1 53 ? -17.807 -86.088 12.257 1.00 62.02 52 LEU B O 1
ATOM 2710 N N . LEU B 1 54 ? -17.636 -85.649 10.061 1.00 61.40 53 LEU B N 1
ATOM 2711 C CA . LEU B 1 54 ? -18.985 -86.127 9.762 1.00 61.46 53 LEU B CA 1
ATOM 2712 C C . LEU B 1 54 ? -19.100 -87.640 9.915 1.00 61.93 53 LEU B C 1
ATOM 2713 O O . LEU B 1 54 ? -18.168 -88.384 9.609 1.00 61.73 53 LEU B O 1
ATOM 2718 N N . GLU B 1 55 ? -20.247 -88.078 10.420 1.00 62.69 54 GLU B N 1
ATOM 2719 C CA . GLU B 1 55 ? -20.574 -89.495 10.471 1.00 63.46 54 GLU B CA 1
ATOM 2720 C C . GLU B 1 55 ? -21.825 -89.731 9.636 1.00 62.92 54 GLU B C 1
ATOM 2721 O O . GLU B 1 55 ? -22.917 -89.276 9.976 1.00 62.74 54 GLU B O 1
ATOM 2727 N N . LEU B 1 56 ? -21.636 -90.427 8.522 1.00 62.98 55 LEU B N 1
ATOM 2728 C CA . LEU B 1 56 ? -22.669 -90.570 7.508 1.00 63.61 55 LEU B CA 1
ATOM 2729 C C . LEU B 1 56 ? -23.032 -92.030 7.292 1.00 64.37 55 LEU B C 1
ATOM 2730 O O . LEU B 1 56 ? -22.423 -92.928 7.877 1.00 64.87 55 LEU B O 1
ATOM 2735 N N . GLU B 1 57 ? -24.029 -92.260 6.445 1.00 64.92 56 GLU B N 1
ATOM 2736 C CA . GLU B 1 57 ? -24.463 -93.613 6.129 1.00 65.86 56 GLU B CA 1
ATOM 2737 C C . GLU B 1 57 ? -25.009 -93.711 4.709 1.00 65.72 56 GLU B C 1
ATOM 2738 O O . GLU B 1 57 ? -25.693 -92.803 4.231 1.00 66.46 56 GLU B O 1
ATOM 2744 N N . ALA B 1 58 ? -24.695 -94.820 4.045 1.00 65.14 57 ALA B N 1
ATOM 2745 C CA . ALA B 1 58 ? -25.203 -95.104 2.709 1.00 64.44 57 ALA B CA 1
ATOM 2746 C C . ALA B 1 58 ? -26.721 -95.299 2.734 1.00 64.11 57 ALA B C 1
ATOM 2747 O O . ALA B 1 58 ? -27.288 -95.560 3.795 1.00 63.67 57 ALA B O 1
ATOM 2749 N N . PRO B 1 59 ? -27.392 -95.165 1.571 1.00 64.16 58 PRO B N 1
ATOM 2750 C CA . PRO B 1 59 ? -26.843 -94.861 0.243 1.00 64.10 58 PRO B CA 1
ATOM 2751 C C . PR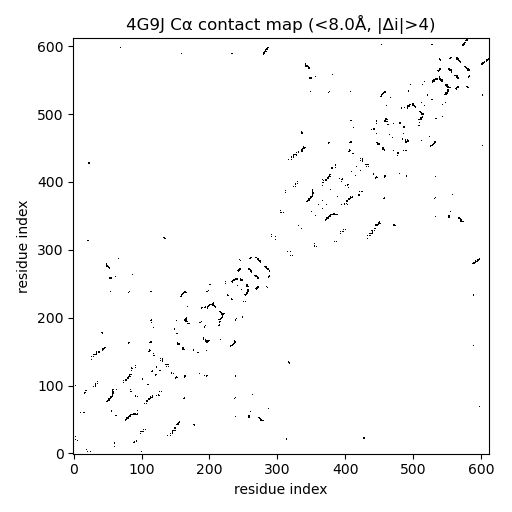O B 1 59 ? -26.426 -93.398 0.060 1.00 63.87 58 PRO B C 1
ATOM 2752 O O . PRO B 1 59 ? -27.119 -92.482 0.521 1.00 63.53 58 PRO B O 1
ATOM 2756 N N . LEU B 1 60 ? -25.287 -93.209 -0.606 1.00 63.32 59 LEU B N 1
ATOM 2757 C CA . LEU B 1 60 ? -24.773 -91.887 -0.960 1.00 62.69 59 LEU B CA 1
ATOM 2758 C C . LEU B 1 60 ? -23.784 -91.992 -2.119 1.00 62.20 59 LEU B C 1
ATOM 2759 O O . LEU B 1 60 ? -23.049 -92.978 -2.229 1.00 62.08 59 LEU B O 1
ATOM 2764 N N . LYS B 1 61 ? -23.790 -90.980 -2.988 1.00 61.64 60 LYS B N 1
ATOM 2765 C CA . LYS B 1 61 ? -22.799 -90.850 -4.060 1.00 60.72 60 LYS B CA 1
ATOM 2766 C C . LYS B 1 61 ? -21.793 -89.781 -3.661 1.00 59.24 60 LYS B C 1
ATOM 2767 O O . LYS B 1 61 ? -22.178 -88.732 -3.139 1.00 58.69 60 LYS B O 1
ATOM 2773 N N . ILE B 1 62 ? -20.508 -90.043 -3.887 1.00 58.11 61 ILE B N 1
ATOM 2774 C CA . ILE B 1 62 ? -19.463 -89.111 -3.421 1.00 57.47 61 ILE B CA 1
ATOM 2775 C C . ILE B 1 62 ? -18.484 -88.693 -4.538 1.00 56.22 61 ILE B C 1
ATOM 2776 O O . ILE B 1 62 ? -18.114 -89.504 -5.388 1.00 55.95 61 ILE B O 1
ATOM 2781 N N . CYS B 1 63 ? -18.088 -87.418 -4.524 1.00 55.01 62 CYS B N 1
ATOM 2782 C CA . CYS B 1 63 ? -17.344 -86.821 -5.644 1.00 54.33 62 CYS B CA 1
ATOM 2783 C C . CYS B 1 63 ? -16.011 -86.198 -5.264 1.00 53.16 62 CYS B C 1
ATOM 2784 O O . CYS B 1 63 ? -15.834 -85.740 -4.135 1.00 53.36 62 CYS B O 1
ATOM 2787 N N . GLY B 1 64 ? -15.097 -86.158 -6.234 1.00 51.84 63 GLY B N 1
ATOM 2788 C CA . GLY B 1 64 ? -13.799 -85.502 -6.076 1.00 50.96 63 GLY B CA 1
ATOM 2789 C C . GLY B 1 64 ? -13.779 -84.057 -6.558 1.00 50.41 63 GLY B C 1
ATOM 2790 O O . GLY B 1 64 ? -14.823 -83.404 -6.636 1.00 50.69 63 GLY B O 1
ATOM 2791 N N . ASP B 1 65 ? -12.584 -83.565 -6.881 1.00 49.23 64 ASP B N 1
ATOM 2792 C CA . ASP B 1 65 ? -12.367 -82.190 -7.339 1.00 47.98 64 ASP B CA 1
ATOM 2793 C C . ASP B 1 65 ? -13.330 -81.757 -8.440 1.00 47.50 64 ASP B C 1
ATOM 2794 O O . ASP B 1 65 ? -13.602 -82.520 -9.366 1.00 47.43 64 ASP B O 1
ATOM 2799 N N . ILE B 1 66 ? -13.840 -80.530 -8.325 1.00 47.34 65 ILE B N 1
ATOM 2800 C CA . ILE B 1 66 ? -14.685 -79.910 -9.357 1.00 46.65 65 ILE B CA 1
ATOM 2801 C C . ILE B 1 66 ? -13.985 -78.698 -9.984 1.00 46.73 65 ILE B C 1
ATOM 2802 O O . ILE B 1 66 ? -14.261 -78.331 -11.129 1.00 46.62 65 ILE B O 1
ATOM 2807 N N . HIS B 1 67 ? -13.088 -78.088 -9.209 1.00 46.76 66 HIS B N 1
ATOM 2808 C CA . HIS B 1 67 ? -12.250 -76.963 -9.637 1.00 47.10 66 HIS B CA 1
ATOM 2809 C C . HIS B 1 67 ? -12.920 -76.034 -10.657 1.00 47.68 66 HIS B C 1
ATOM 2810 O O . HIS B 1 67 ? -12.382 -75.799 -11.744 1.00 47.72 66 HIS B O 1
ATOM 2817 N N . GLY B 1 68 ? -14.100 -75.531 -10.301 1.00 47.95 67 GLY B N 1
ATOM 2818 C CA . GLY B 1 68 ? -14.786 -74.514 -11.096 1.00 48.39 67 GLY B CA 1
ATOM 2819 C C . GLY B 1 68 ? -15.507 -74.968 -12.356 1.00 48.65 67 GLY B C 1
ATOM 2820 O O . GLY B 1 68 ? -16.208 -74.175 -12.980 1.00 48.65 67 GLY B O 1
ATOM 2821 N N . GLN B 1 69 ? -15.349 -76.234 -12.734 1.00 49.38 68 GLN B N 1
ATOM 2822 C CA . GLN B 1 69 ? -15.973 -76.752 -13.958 1.00 50.23 68 GLN B CA 1
ATOM 2823 C C . GLN B 1 69 ? -17.481 -76.958 -13.772 1.00 50.82 68 GLN B C 1
ATOM 2824 O O . GLN B 1 69 ? -17.961 -78.089 -13.642 1.00 50.85 68 GLN B O 1
ATOM 2830 N N . TYR B 1 70 ? -18.215 -75.847 -13.776 1.00 51.54 69 TYR B N 1
ATOM 2831 C CA . TYR B 1 70 ? -19.628 -75.833 -13.402 1.00 52.23 69 TYR B CA 1
ATOM 2832 C C . TYR B 1 70 ? -20.493 -76.729 -14.275 1.00 53.06 69 TYR B C 1
ATOM 2833 O O . TYR B 1 70 ? -21.346 -77.443 -13.761 1.00 53.77 69 TYR B O 1
ATOM 2842 N N . TYR B 1 71 ? -20.279 -76.703 -15.585 1.00 54.28 70 TYR B N 1
ATOM 2843 C CA . TYR B 1 71 ? -21.145 -77.474 -16.485 1.00 55.69 70 TYR B CA 1
ATOM 2844 C C . TYR B 1 71 ? -20.906 -78.976 -16.347 1.00 55.62 70 TYR B C 1
ATOM 2845 O O . TYR B 1 71 ? -21.798 -79.781 -16.626 1.00 56.20 70 TYR B O 1
ATOM 2854 N N . ASP B 1 72 ? -19.713 -79.333 -15.880 1.00 55.05 71 ASP B N 1
ATOM 2855 C CA . ASP B 1 72 ? -19.396 -80.715 -15.567 1.00 54.25 71 ASP B CA 1
ATOM 2856 C C . ASP B 1 72 ? -20.047 -81.118 -14.255 1.00 53.85 71 ASP B C 1
ATOM 2857 O O . ASP B 1 72 ? -20.371 -82.288 -14.064 1.00 54.42 71 ASP B O 1
ATOM 2862 N N . LEU B 1 73 ? -20.245 -80.154 -13.357 1.00 53.17 72 LEU B N 1
ATOM 2863 C CA . LEU B 1 73 ? -20.995 -80.411 -12.129 1.00 52.46 72 LEU B CA 1
ATOM 2864 C C . LEU B 1 73 ? -22.442 -80.734 -12.472 1.00 52.88 72 LEU B C 1
ATOM 2865 O O . LEU B 1 73 ? -23.012 -81.689 -11.945 1.00 53.25 72 LEU B O 1
ATOM 2870 N N . LEU B 1 74 ? -23.020 -79.939 -13.369 1.00 53.20 73 LEU B N 1
ATOM 2871 C CA . LEU B 1 74 ? -24.389 -80.152 -13.818 1.00 53.22 73 LEU B CA 1
ATOM 2872 C C . LEU B 1 74 ? -24.551 -81.554 -14.394 1.00 54.03 73 LEU B C 1
ATOM 2873 O O . LEU B 1 74 ? -25.483 -82.273 -14.028 1.00 54.12 73 LEU B O 1
ATOM 2878 N N . ARG B 1 75 ? -23.625 -81.948 -15.266 1.00 54.72 74 ARG B N 1
ATOM 2879 C CA . ARG B 1 75 ? -23.680 -83.266 -15.899 1.00 55.89 74 ARG B CA 1
ATOM 2880 C C . ARG B 1 75 ? -23.527 -84.390 -14.881 1.00 55.95 74 ARG B C 1
ATOM 2881 O O . ARG B 1 75 ? -24.024 -85.489 -15.101 1.00 56.88 74 ARG B O 1
ATOM 2889 N N . LEU B 1 76 ? -22.860 -84.115 -13.764 1.00 56.04 75 LEU B N 1
ATOM 2890 C CA . LEU B 1 76 ? -22.723 -85.114 -12.707 1.00 56.29 75 LEU B CA 1
ATOM 2891 C C . LEU B 1 76 ? -24.037 -85.332 -11.957 1.00 56.55 75 LEU B C 1
ATOM 2892 O O . LEU B 1 76 ? -24.388 -86.468 -11.636 1.00 56.63 75 LEU B O 1
ATOM 2897 N N . PHE B 1 77 ? -24.751 -84.241 -11.681 1.00 57.13 76 PHE B N 1
ATOM 2898 C CA . PHE B 1 77 ? -26.065 -84.310 -11.043 1.00 57.49 76 PHE B CA 1
ATOM 2899 C C . PHE B 1 77 ? -27.087 -84.925 -11.985 1.00 57.88 76 PHE B C 1
ATOM 2900 O O . PHE B 1 77 ? -27.927 -85.720 -11.566 1.00 57.89 76 PHE B O 1
ATOM 2908 N N . GLU B 1 78 ? -26.997 -84.547 -13.259 1.00 58.59 77 GLU B N 1
ATOM 2909 C CA . GLU B 1 78 ? -27.904 -85.018 -14.306 1.00 59.50 77 GLU B CA 1
ATOM 2910 C C . GLU B 1 78 ? -27.847 -86.540 -14.472 1.00 59.30 77 GLU B C 1
ATOM 2911 O O . GLU B 1 78 ? -28.873 -87.180 -14.693 1.00 59.79 77 GLU B O 1
ATOM 2917 N N . TYR B 1 79 ? -26.652 -87.111 -14.347 1.00 59.30 78 TYR B N 1
ATOM 2918 C CA . TYR B 1 79 ? -26.472 -88.559 -14.449 1.00 59.67 78 TYR B CA 1
ATOM 2919 C C . TYR B 1 79 ? -26.336 -89.241 -13.081 1.00 59.54 78 TYR B C 1
ATOM 2920 O O . TYR B 1 79 ? -25.756 -90.322 -12.976 1.00 60.64 78 TYR B O 1
ATOM 2929 N N . GLY B 1 80 ? -26.872 -88.620 -12.037 1.00 58.90 79 GLY B N 1
ATOM 2930 C CA . GLY B 1 80 ? -26.753 -89.170 -10.691 1.00 58.69 79 GLY B CA 1
ATOM 2931 C C . GLY B 1 80 ? -27.922 -88.782 -9.816 1.00 58.98 79 GLY B C 1
ATOM 2932 O O . GLY B 1 80 ? -28.102 -89.326 -8.718 1.00 58.64 79 GLY B O 1
ATOM 2933 N N . GLY B 1 81 ? -28.716 -87.835 -10.311 1.00 58.75 80 GLY B N 1
ATOM 2934 C CA . GLY B 1 81 ? -29.890 -87.350 -9.602 1.00 59.09 80 GLY B CA 1
ATOM 2935 C C . GLY B 1 81 ? -29.601 -86.059 -8.868 1.00 59.31 80 GLY B C 1
ATOM 2936 O O . GLY B 1 81 ? -28.700 -86.000 -8.033 1.00 59.61 80 GLY B O 1
ATOM 2937 N N . PHE B 1 82 ? -30.354 -85.017 -9.197 1.00 59.44 81 PHE B N 1
ATOM 2938 C CA . PHE B 1 82 ? -30.298 -83.776 -8.451 1.00 59.63 81 PHE B CA 1
ATOM 2939 C C . PHE B 1 82 ? -30.878 -84.030 -7.071 1.00 60.32 81 PHE B C 1
ATOM 2940 O O . PHE B 1 82 ? -31.874 -84.750 -6.947 1.00 60.71 81 PHE B O 1
ATOM 2948 N N . PRO B 1 83 ? -30.260 -83.453 -6.023 1.00 60.49 82 PRO B N 1
ATOM 2949 C CA . PRO B 1 83 ? -30.859 -83.509 -4.693 1.00 60.90 82 PRO B CA 1
ATOM 2950 C C . PRO B 1 83 ? -32.338 -83.092 -4.727 1.00 61.63 82 PRO B C 1
ATOM 2951 O O . PRO B 1 83 ? -32.695 -82.167 -5.464 1.00 61.64 82 PRO B O 1
ATOM 2955 N N . PRO B 1 84 ? -33.196 -83.767 -3.936 1.00 62.23 83 PRO B N 1
ATOM 2956 C CA . PRO B 1 84 ? -32.834 -84.785 -2.951 1.00 62.77 83 PRO B CA 1
ATOM 2957 C C . PRO B 1 84 ? -32.901 -86.228 -3.475 1.00 63.14 83 PRO B C 1
ATOM 2958 O O . PRO B 1 84 ? -32.765 -87.165 -2.680 1.00 63.31 83 PRO B O 1
ATOM 2962 N N . GLU B 1 85 ? -33.091 -86.402 -4.787 1.00 63.14 84 GLU B N 1
ATOM 2963 C CA . GLU B 1 85 ? -33.172 -87.736 -5.407 1.00 62.99 84 GLU B CA 1
ATOM 2964 C C . GLU B 1 85 ? -32.090 -88.680 -4.909 1.00 61.93 84 GLU B C 1
ATOM 2965 O O . GLU B 1 85 ? -32.302 -89.889 -4.811 1.00 61.81 84 GLU B O 1
ATOM 2971 N N . SER B 1 86 ? -30.932 -88.106 -4.596 1.00 60.84 85 SER B N 1
ATOM 2972 C CA . SER B 1 86 ? -29.750 -88.864 -4.248 1.00 59.62 85 SER B CA 1
ATOM 2973 C C . SER B 1 86 ? -28.968 -88.138 -3.163 1.00 58.52 85 SER B C 1
ATOM 2974 O O . SER B 1 86 ? -29.007 -86.911 -3.085 1.00 58.47 85 SER B O 1
ATOM 2977 N N . ASN B 1 87 ? -28.269 -88.896 -2.322 1.00 57.52 86 ASN B N 1
ATOM 2978 C CA . ASN B 1 87 ? -27.424 -88.312 -1.282 1.00 56.79 86 ASN B CA 1
ATOM 2979 C C . ASN B 1 87 ? -26.008 -88.082 -1.777 1.00 56.06 86 ASN B C 1
ATOM 2980 O O . ASN B 1 87 ? -25.477 -88.900 -2.536 1.00 55.96 86 ASN B O 1
ATOM 2985 N N . TYR B 1 88 ? -25.394 -86.985 -1.329 1.00 54.82 87 TYR B N 1
ATOM 2986 C CA . TYR B 1 88 ? -24.081 -86.574 -1.840 1.00 53.22 87 TYR B CA 1
ATOM 2987 C C . TYR B 1 88 ? -23.047 -86.229 -0.765 1.00 53.01 87 TYR B C 1
ATOM 2988 O O . TYR B 1 88 ? -23.375 -85.641 0.268 1.00 53.05 87 TYR B O 1
ATOM 2997 N N . LEU B 1 89 ? -21.799 -86.617 -1.029 1.00 52.57 88 LEU B N 1
ATOM 2998 C CA . LEU B 1 89 ? -20.638 -86.130 -0.282 1.00 51.91 88 LEU B CA 1
ATOM 2999 C C . LEU B 1 89 ? -19.597 -85.596 -1.258 1.00 51.88 88 LEU B C 1
ATOM 3000 O O . LEU B 1 89 ? -19.257 -86.267 -2.234 1.00 52.59 88 LEU B O 1
ATOM 3005 N N . PHE B 1 90 ? -19.102 -84.388 -1.005 1.00 51.31 89 PHE B N 1
ATOM 3006 C CA . PHE B 1 90 ? -18.072 -83.799 -1.862 1.00 50.66 89 PHE B CA 1
ATOM 3007 C C . PHE B 1 90 ? -16.758 -83.665 -1.117 1.00 50.29 89 PHE B C 1
ATOM 3008 O O . PHE B 1 90 ? -16.733 -83.214 0.030 1.00 50.41 89 PHE B O 1
ATOM 3016 N N . LEU B 1 91 ? -15.672 -84.046 -1.786 1.00 49.56 90 LEU B N 1
ATOM 3017 C CA . LEU B 1 91 ? -14.355 -84.104 -1.157 1.00 49.01 90 LEU B CA 1
ATOM 3018 C C . LEU B 1 91 ? -13.511 -82.847 -1.398 1.00 49.16 90 LEU B C 1
ATOM 3019 O O . LEU B 1 91 ? -12.280 -82.919 -1.434 1.00 50.27 90 LEU B O 1
ATOM 3024 N N . GLY B 1 92 ? -14.169 -81.699 -1.554 1.00 48.06 91 GLY B N 1
ATOM 3025 C CA . GLY B 1 92 ? -13.464 -80.421 -1.617 1.00 45.92 91 GLY B CA 1
ATOM 3026 C C . GLY B 1 92 ? -12.966 -80.036 -2.992 1.00 44.64 91 GLY B C 1
ATOM 3027 O O . GLY B 1 92 ? -13.337 -80.661 -3.990 1.00 44.99 91 GLY B O 1
ATOM 3028 N N . ASP B 1 93 ? -12.106 -79.013 -3.015 1.00 43.08 92 ASP B N 1
ATOM 3029 C CA . ASP B 1 93 ? -11.575 -78.373 -4.234 1.00 41.32 92 ASP B CA 1
ATOM 3030 C C . ASP B 1 93 ? -12.676 -77.968 -5.214 1.00 40.92 92 ASP B C 1
ATOM 3031 O O . ASP B 1 93 ? -12.765 -78.499 -6.321 1.00 40.50 92 ASP B O 1
ATOM 3036 N N . TYR B 1 94 ? -13.511 -77.029 -4.789 1.00 40.81 93 TYR B N 1
ATOM 3037 C CA . TYR B 1 94 ? -14.663 -76.607 -5.574 1.00 40.95 93 TYR B CA 1
ATOM 3038 C C . TYR B 1 94 ? -14.299 -75.489 -6.537 1.00 41.23 93 TYR B C 1
ATOM 3039 O O . TYR B 1 94 ? -14.900 -75.359 -7.607 1.00 41.62 93 TYR B O 1
ATOM 3048 N N . VAL B 1 95 ? -13.291 -74.708 -6.169 1.00 41.31 94 VAL B N 1
ATOM 3049 C CA . VAL B 1 95 ? -12.961 -73.486 -6.894 1.00 41.90 94 VAL B CA 1
ATOM 3050 C C . VAL B 1 95 ? -11.591 -73.564 -7.589 1.00 42.72 94 VAL B C 1
ATOM 3051 O O . VAL B 1 95 ? -10.900 -74.588 -7.509 1.00 42.78 94 VAL B O 1
ATOM 3055 N N . ASP B 1 96 ? -11.235 -72.483 -8.287 1.00 43.39 95 ASP B N 1
ATOM 3056 C CA . ASP B 1 96 ? -9.924 -72.302 -8.940 1.00 44.45 95 ASP B CA 1
ATOM 3057 C C . ASP B 1 96 ? -9.741 -73.083 -10.245 1.00 44.97 95 ASP B C 1
ATOM 3058 O O . ASP B 1 96 ? -10.373 -74.121 -10.457 1.00 44.91 95 ASP B O 1
ATOM 3063 N N . ARG B 1 97 ? -8.848 -72.564 -11.094 1.00 45.80 96 ARG B N 1
ATOM 3064 C CA . ARG B 1 97 ? -8.466 -73.135 -12.409 1.00 47.16 96 ARG B CA 1
ATOM 3065 C C . ARG B 1 97 ? -9.622 -73.119 -13.435 1.00 47.15 96 ARG B C 1
ATOM 3066 O O . ARG B 1 97 ? -9.486 -72.529 -14.506 1.00 47.96 96 ARG B O 1
ATOM 3074 N N . GLY B 1 98 ? -10.738 -73.776 -13.117 1.00 46.85 97 GLY B N 1
ATOM 3075 C CA . GLY B 1 98 ? -11.920 -73.785 -13.989 1.00 46.48 97 GLY B CA 1
ATOM 3076 C C . GLY B 1 98 ? -12.532 -72.410 -14.180 1.00 46.31 97 GLY B C 1
ATOM 3077 O O . GLY B 1 98 ? -12.224 -71.479 -13.436 1.00 46.40 97 GLY B O 1
ATOM 3078 N N . LYS B 1 99 ? -13.412 -72.280 -15.166 1.00 46.32 98 LYS B N 1
ATOM 3079 C CA . LYS B 1 99 ? -13.897 -70.955 -15.579 1.00 46.95 98 LYS B CA 1
ATOM 3080 C C . LYS B 1 99 ? -15.090 -70.405 -14.777 1.00 46.40 98 LYS B C 1
ATOM 3081 O O . LYS B 1 99 ? -15.375 -69.209 -14.851 1.00 46.90 98 LYS B O 1
ATOM 3087 N N . GLN B 1 100 ? -15.774 -71.255 -14.013 1.00 45.67 99 GLN B N 1
ATOM 3088 C CA . GLN B 1 100 ? -16.961 -70.820 -13.263 1.00 44.70 99 GLN B CA 1
ATOM 3089 C C . GLN B 1 100 ? -16.975 -71.304 -11.810 1.00 44.13 99 GLN B C 1
ATOM 3090 O O . GLN B 1 100 ? -17.836 -72.091 -11.406 1.00 43.46 99 GLN B O 1
ATOM 3096 N N . SER B 1 101 ? -16.023 -70.813 -11.029 1.00 43.85 100 SER B N 1
ATOM 3097 C CA . SER B 1 101 ? -15.924 -71.165 -9.621 1.00 43.94 100 SER B CA 1
ATOM 3098 C C . SER B 1 101 ? -17.151 -70.693 -8.833 1.00 44.12 100 SER B C 1
ATOM 3099 O O . SER B 1 101 ? -17.673 -71.431 -7.993 1.00 44.76 100 SER B O 1
ATOM 3102 N N . LEU B 1 102 ? -17.612 -69.473 -9.118 1.00 43.79 101 LEU B N 1
ATOM 3103 C CA . LEU B 1 102 ? -18.734 -68.860 -8.394 1.00 42.95 101 LEU B CA 1
ATOM 3104 C C . LEU B 1 102 ? -20.029 -69.649 -8.544 1.00 42.96 101 LEU B C 1
ATOM 3105 O O . LEU B 1 102 ? -20.657 -70.013 -7.546 1.00 42.71 101 LEU B O 1
ATOM 3110 N N . GLU B 1 103 ? -20.416 -69.925 -9.788 1.00 42.75 102 GLU B N 1
ATOM 3111 C CA . GLU B 1 103 ? -21.621 -70.704 -10.054 1.00 43.13 102 GLU B CA 1
ATOM 3112 C C . GLU B 1 103 ? -21.544 -72.044 -9.333 1.00 43.02 102 GLU B C 1
ATOM 3113 O O . GLU B 1 103 ? -22.512 -72.465 -8.708 1.00 43.44 102 GLU B O 1
ATOM 3119 N N . THR B 1 104 ? -20.373 -72.678 -9.397 1.00 43.29 103 THR B N 1
ATOM 3120 C CA . THR B 1 104 ? -20.133 -73.995 -8.801 1.00 42.90 103 THR B CA 1
ATOM 3121 C C . THR B 1 104 ? -20.426 -74.001 -7.306 1.00 43.37 103 THR B C 1
ATOM 3122 O O . THR B 1 104 ? -21.368 -74.661 -6.864 1.00 43.97 103 THR B O 1
ATOM 3126 N N . ILE B 1 105 ? -19.638 -73.253 -6.539 1.00 43.77 104 ILE B N 1
ATOM 3127 C CA . ILE B 1 105 ? -19.782 -73.232 -5.082 1.00 44.47 104 ILE B CA 1
ATOM 3128 C C . ILE B 1 105 ? -21.183 -72.758 -4.659 1.00 45.18 104 ILE B C 1
ATOM 3129 O O . ILE B 1 105 ? -21.729 -73.237 -3.663 1.00 45.46 104 ILE B O 1
ATOM 3134 N N . CYS B 1 106 ? -21.767 -71.844 -5.434 1.00 45.50 105 CYS B N 1
ATOM 3135 C CA . CYS B 1 106 ? -23.087 -71.305 -5.116 1.00 46.01 105 CYS B CA 1
ATOM 3136 C C . CYS B 1 106 ? -24.168 -72.369 -5.159 1.00 45.64 105 CYS B C 1
ATOM 3137 O O . CYS B 1 106 ? -25.033 -72.403 -4.287 1.00 46.70 105 CYS B O 1
ATOM 3140 N N . LEU B 1 107 ? -24.115 -73.236 -6.165 1.00 44.84 106 LEU B N 1
ATOM 3141 C CA . LEU B 1 107 ? -25.074 -74.324 -6.259 1.00 44.48 106 LEU B CA 1
ATOM 3142 C C . LEU B 1 107 ? -24.847 -75.311 -5.126 1.00 44.39 106 LEU B C 1
ATOM 3143 O O . LEU B 1 107 ? -25.800 -75.858 -4.567 1.00 44.48 106 LEU B O 1
ATOM 3148 N N . LEU B 1 108 ? -23.580 -75.518 -4.781 1.00 44.41 107 LEU B N 1
ATOM 3149 C CA . LEU B 1 108 ? -23.218 -76.478 -3.740 1.00 44.25 107 LEU B CA 1
ATOM 3150 C C . LEU B 1 108 ? -23.679 -76.004 -2.369 1.00 44.53 107 LEU B C 1
ATOM 3151 O O . LEU B 1 108 ? -24.254 -76.774 -1.603 1.00 45.27 107 LEU B O 1
ATOM 3156 N N . LEU B 1 109 ? -23.457 -74.727 -2.078 1.00 44.73 108 LEU B N 1
ATOM 3157 C CA . LEU B 1 109 ? -23.922 -74.147 -0.824 1.00 44.72 108 LEU B CA 1
ATOM 3158 C C . LEU B 1 109 ? -25.442 -74.109 -0.776 1.00 45.33 108 LEU B C 1
ATOM 3159 O O . LEU B 1 109 ? -26.038 -74.353 0.274 1.00 45.23 108 LEU B O 1
ATOM 3164 N N . ALA B 1 110 ? -26.060 -73.814 -1.919 1.00 46.18 109 ALA B N 1
ATOM 3165 C CA . ALA B 1 110 ? -27.516 -73.792 -2.025 1.00 47.19 109 ALA B CA 1
ATOM 3166 C C . ALA B 1 110 ? -28.106 -75.126 -1.581 1.00 47.86 109 ALA B C 1
ATOM 3167 O O . ALA B 1 110 ? -28.951 -75.162 -0.682 1.00 48.64 109 ALA B O 1
ATOM 3169 N N . TYR B 1 111 ? -27.632 -76.215 -2.189 1.00 48.41 110 TYR B N 1
ATOM 3170 C CA . TYR B 1 111 ? -28.114 -77.563 -1.873 1.00 48.94 110 TYR B CA 1
ATOM 3171 C C . TYR B 1 111 ? -27.769 -77.983 -0.448 1.00 49.52 110 TYR B C 1
ATOM 3172 O O . TYR B 1 111 ? -28.455 -78.819 0.142 1.00 49.68 110 TYR B O 1
ATOM 3181 N N . LYS B 1 112 ? -26.704 -77.401 0.097 1.00 50.37 111 LYS B N 1
ATOM 3182 C CA . LYS B 1 112 ? -26.329 -77.640 1.483 1.00 51.29 111 LYS B CA 1
ATOM 3183 C C . LYS B 1 112 ? -27.331 -76.986 2.433 1.00 52.27 111 LYS B C 1
ATOM 3184 O O . LYS B 1 112 ? -27.649 -77.544 3.481 1.00 52.99 111 LYS B O 1
ATOM 3190 N N . ILE B 1 113 ? -27.826 -75.808 2.061 1.00 52.94 112 ILE B N 1
ATOM 3191 C CA . ILE B 1 113 ? -28.785 -75.084 2.897 1.00 53.83 112 ILE B CA 1
ATOM 3192 C C . ILE B 1 113 ? -30.169 -75.722 2.789 1.00 54.79 112 ILE B C 1
ATOM 3193 O O . ILE B 1 113 ? -30.919 -75.772 3.773 1.00 55.13 112 ILE B O 1
ATOM 3198 N N . LYS B 1 114 ? -30.487 -76.223 1.598 1.00 55.12 113 LYS B N 1
ATOM 3199 C CA . LYS B 1 114 ? -31.784 -76.838 1.340 1.00 55.47 113 LYS B CA 1
ATOM 3200 C C . LYS B 1 114 ? -31.908 -78.201 2.026 1.00 55.53 113 LYS B C 1
ATOM 3201 O O . LYS B 1 114 ? -32.919 -78.487 2.661 1.00 55.40 113 LYS B O 1
ATOM 3207 N N . TYR B 1 115 ? -30.877 -79.033 1.903 1.00 55.82 114 TYR B N 1
ATOM 3208 C CA . TYR B 1 115 ? -30.918 -80.379 2.464 1.00 56.14 114 TYR B CA 1
ATOM 3209 C C . TYR B 1 115 ? -29.683 -80.644 3.322 1.00 55.98 114 TYR B C 1
ATOM 3210 O O . TYR B 1 115 ? -28.831 -81.452 2.944 1.00 55.76 114 TYR B O 1
ATOM 3219 N N . PRO B 1 116 ? -29.588 -79.978 4.491 1.00 55.90 115 PRO B N 1
ATOM 3220 C CA . PRO B 1 116 ? -28.402 -80.063 5.355 1.00 56.36 115 PRO B CA 1
ATOM 3221 C C . PRO B 1 116 ? -28.108 -81.465 5.880 1.00 56.77 115 PRO B C 1
ATOM 3222 O O . PRO B 1 116 ? -26.996 -81.727 6.348 1.00 56.43 115 PRO B O 1
ATOM 3226 N N . GLU B 1 117 ? -29.095 -82.350 5.794 1.00 57.72 116 GLU B N 1
ATOM 3227 C CA . GLU B 1 117 ? -28.979 -83.694 6.354 1.00 58.58 116 GLU B CA 1
ATOM 3228 C C . GLU B 1 117 ? -28.626 -84.744 5.303 1.00 58.55 116 GLU B C 1
ATOM 3229 O O . GLU B 1 117 ? -28.367 -85.899 5.649 1.00 58.87 116 GLU B O 1
ATOM 3235 N N . ASN B 1 118 ? -28.609 -84.344 4.031 1.00 57.90 117 ASN B N 1
ATOM 3236 C CA . ASN B 1 118 ? -28.429 -85.290 2.928 1.00 57.09 117 ASN B CA 1
ATOM 3237 C C . ASN B 1 118 ? -27.426 -84.839 1.879 1.00 56.54 117 ASN B C 1
ATOM 3238 O O . ASN B 1 118 ? -27.201 -85.529 0.879 1.00 57.06 117 ASN B O 1
ATOM 3243 N N . PHE B 1 119 ? -26.826 -83.679 2.126 1.00 55.74 118 PHE B N 1
ATOM 3244 C CA . PHE B 1 119 ? -25.880 -83.055 1.212 1.00 54.01 118 PHE B CA 1
ATOM 3245 C C . PHE B 1 119 ? -24.699 -82.516 2.012 1.00 52.85 118 PHE B C 1
ATOM 3246 O O . PHE B 1 119 ? -24.878 -81.685 2.897 1.00 52.46 118 PHE B O 1
ATOM 3254 N N . PHE B 1 120 ? -23.497 -83.010 1.728 1.00 51.93 119 PHE B N 1
ATOM 3255 C CA . PHE B 1 120 ? -22.339 -82.687 2.569 1.00 51.85 119 PHE B CA 1
ATOM 3256 C C . PHE B 1 120 ? -21.098 -82.298 1.780 1.00 51.41 119 PHE B C 1
ATOM 3257 O O . PHE B 1 120 ? -20.710 -82.966 0.817 1.00 51.93 119 PHE B O 1
ATOM 3265 N N . LEU B 1 121 ? -20.487 -81.201 2.209 1.00 50.13 120 LEU B N 1
ATOM 3266 C CA . LEU B 1 121 ? -19.303 -80.675 1.566 1.00 49.10 120 LEU B CA 1
ATOM 3267 C C . LEU B 1 121 ? -18.136 -80.748 2.530 1.00 48.98 120 LEU B C 1
ATOM 3268 O O . LEU B 1 121 ? -18.280 -80.441 3.715 1.00 49.27 120 LEU B O 1
ATOM 3273 N N . LEU B 1 122 ? -16.985 -81.175 2.024 1.00 48.56 121 LEU B N 1
ATOM 3274 C CA . LEU B 1 122 ? -15.762 -81.210 2.823 1.00 47.91 121 LEU B CA 1
ATOM 3275 C C . LEU B 1 122 ? -14.771 -80.160 2.336 1.00 47.11 121 LEU B C 1
ATOM 3276 O O . LEU B 1 122 ? -14.836 -79.719 1.192 1.00 47.29 121 LEU B O 1
ATOM 3281 N N . ARG B 1 123 ? -13.859 -79.766 3.215 1.00 46.12 122 ARG B N 1
ATOM 3282 C CA . ARG B 1 123 ? -12.835 -78.790 2.881 1.00 45.88 122 ARG B CA 1
ATOM 3283 C C . ARG B 1 123 ? -11.721 -79.416 2.034 1.00 45.99 122 ARG B C 1
ATOM 3284 O O . ARG B 1 123 ? -11.228 -80.508 2.343 1.00 46.55 122 ARG B O 1
ATOM 3292 N N . GLY B 1 124 ? -11.348 -78.722 0.959 1.00 45.44 123 GLY B N 1
ATOM 3293 C CA . GLY B 1 124 ? -10.187 -79.083 0.144 1.00 44.77 123 GLY B CA 1
ATOM 3294 C C . GLY B 1 124 ? -9.078 -78.056 0.299 1.00 44.43 123 GLY B C 1
ATOM 3295 O O . GLY B 1 124 ? -9.301 -76.981 0.859 1.00 44.30 123 GLY B O 1
ATOM 3296 N N . ASN B 1 125 ? -7.884 -78.374 -0.201 1.00 44.04 124 ASN B N 1
ATOM 3297 C CA . ASN B 1 125 ? -6.741 -77.460 -0.093 1.00 43.80 124 ASN B CA 1
ATOM 3298 C C . ASN B 1 125 ? -7.004 -76.106 -0.768 1.00 44.37 124 ASN B C 1
ATOM 3299 O O . ASN B 1 125 ? -6.350 -75.110 -0.445 1.00 45.26 124 ASN B O 1
ATOM 3304 N N . HIS B 1 126 ? -7.983 -76.065 -1.669 1.00 44.13 125 HIS B N 1
ATOM 3305 C CA . HIS B 1 126 ? -8.319 -74.828 -2.377 1.00 44.43 125 HIS B CA 1
ATOM 3306 C C . HIS B 1 126 ? -9.422 -74.003 -1.693 1.00 44.68 125 HIS B C 1
ATOM 3307 O O . HIS B 1 126 ? -9.657 -72.854 -2.070 1.00 44.08 125 HIS B O 1
ATOM 3314 N N . GLU B 1 127 ? -10.083 -74.580 -0.689 1.00 45.54 126 GLU B N 1
ATOM 3315 C CA . GLU B 1 127 ? -11.053 -73.833 0.120 1.00 46.46 126 GLU B CA 1
ATOM 3316 C C . GLU B 1 127 ? -10.324 -73.125 1.253 1.00 47.25 126 GLU B C 1
ATOM 3317 O O . GLU B 1 127 ? -10.595 -73.341 2.441 1.00 46.61 126 GLU B O 1
ATOM 3323 N N . CYS B 1 128 ? -9.394 -72.265 0.846 1.00 48.87 127 CYS B N 1
ATOM 3324 C CA . CYS B 1 128 ? -8.460 -71.599 1.731 1.00 48.74 127 CYS B CA 1
ATOM 3325 C C . CYS B 1 128 ? -7.92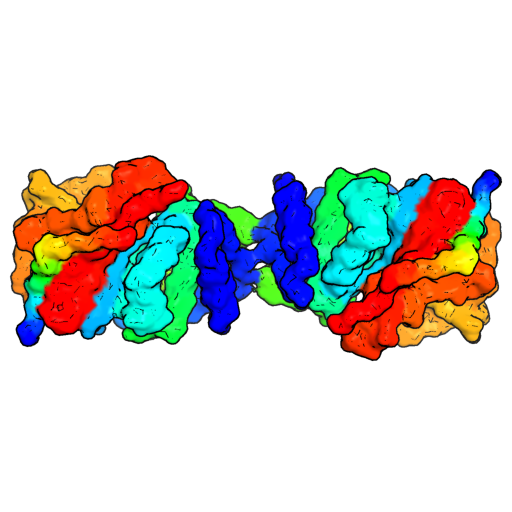3 -70.347 1.046 1.00 48.41 127 CYS B C 1
ATOM 3326 O O . CYS B 1 128 ? -7.568 -70.392 -0.133 1.00 48.01 127 CYS B O 1
ATOM 3329 N N . ALA B 1 129 ? -7.847 -69.247 1.796 1.00 48.40 128 ALA B N 1
ATOM 3330 C CA . ALA B 1 129 ? -7.489 -67.928 1.250 1.00 47.86 128 ALA B CA 1
ATOM 3331 C C . ALA B 1 129 ? -6.086 -67.873 0.623 1.00 47.72 128 ALA B C 1
ATOM 3332 O O . ALA B 1 129 ? -5.899 -67.258 -0.430 1.00 47.15 128 ALA B O 1
ATOM 3334 N N . SER B 1 130 ? -5.118 -68.520 1.275 1.00 47.77 129 SER B N 1
ATOM 3335 C CA . SER B 1 130 ? -3.724 -68.579 0.815 1.00 47.47 129 SER B CA 1
ATOM 3336 C C . SER B 1 130 ? -3.595 -69.099 -0.613 1.00 47.46 129 SER B C 1
ATOM 3337 O O . SER B 1 130 ? -2.674 -68.715 -1.339 1.00 47.54 129 SER B O 1
ATOM 3340 N N . ILE B 1 131 ? -4.523 -69.974 -0.997 1.00 47.44 130 ILE B N 1
ATOM 3341 C CA . ILE B 1 131 ? -4.523 -70.636 -2.301 1.00 47.25 130 ILE B CA 1
ATOM 3342 C C . ILE B 1 131 ? -5.545 -69.977 -3.225 1.00 47.23 130 ILE B C 1
ATOM 3343 O O . ILE B 1 131 ? -5.232 -69.655 -4.377 1.00 46.81 130 ILE B O 1
ATOM 3348 N N . ASN B 1 132 ? -6.758 -69.781 -2.697 1.00 47.67 131 ASN B N 1
ATOM 3349 C CA . ASN B 1 132 ? -7.847 -69.031 -3.348 1.00 47.20 131 ASN B CA 1
ATOM 3350 C C . ASN B 1 132 ? -7.416 -67.795 -4.105 1.00 46.47 131 ASN B C 1
ATOM 3351 O O . ASN B 1 132 ? -7.813 -67.602 -5.250 1.00 47.39 131 ASN B O 1
ATOM 3356 N N . ARG B 1 133 ? -6.622 -66.956 -3.442 1.00 45.01 132 ARG B N 1
ATOM 3357 C CA . ARG B 1 133 ? -6.169 -65.690 -3.991 1.00 43.95 132 ARG B CA 1
ATOM 3358 C C . ARG B 1 133 ? -5.473 -65.886 -5.327 1.00 43.15 132 ARG B C 1
ATOM 3359 O O . ARG B 1 133 ? -5.792 -65.210 -6.306 1.00 43.06 132 ARG B O 1
ATOM 3367 N N . ILE B 1 134 ? -4.551 -66.843 -5.362 1.00 42.39 133 ILE B N 1
ATOM 3368 C CA . ILE B 1 134 ? -3.682 -67.048 -6.513 1.00 41.90 133 ILE B CA 1
ATOM 3369 C C . ILE B 1 134 ? -4.394 -67.700 -7.695 1.00 42.00 133 ILE B C 1
ATOM 3370 O O . ILE B 1 134 ? -4.318 -67.201 -8.823 1.00 42.42 133 ILE B O 1
ATOM 3375 N N . TYR B 1 135 ? -5.085 -68.809 -7.444 1.00 41.68 134 TYR B N 1
ATOM 3376 C CA . TYR B 1 135 ? -5.475 -69.713 -8.540 1.00 42.04 134 TYR B CA 1
ATOM 3377 C C . TYR B 1 135 ? -6.826 -69.402 -9.232 1.00 41.64 134 TYR B C 1
ATOM 3378 O O . TYR B 1 135 ? -7.381 -70.266 -9.905 1.00 41.66 134 TYR B O 1
ATOM 3387 N N . GLY B 1 136 ? -7.342 -68.187 -9.083 1.00 42.05 135 GLY B N 1
ATOM 3388 C CA . GLY B 1 136 ? -8.431 -67.735 -9.946 1.00 41.70 135 GLY B CA 1
ATOM 3389 C C . GLY B 1 136 ? -9.772 -67.405 -9.325 1.00 41.57 135 GLY B C 1
ATOM 3390 O O . GLY B 1 136 ? -10.577 -66.707 -9.949 1.00 42.07 135 GLY B O 1
ATOM 3391 N N . PHE B 1 137 ? -10.028 -67.899 -8.114 1.00 40.72 136 PHE B N 1
ATOM 3392 C CA . PHE B 1 137 ? -11.328 -67.682 -7.472 1.00 40.23 136 PHE B CA 1
ATOM 3393 C C . PHE B 1 137 ? -11.480 -66.236 -7.013 1.00 40.78 136 PHE B C 1
ATOM 3394 O O . PHE B 1 137 ? -12.507 -65.606 -7.264 1.00 40.74 136 PHE B O 1
ATOM 3402 N N . TYR B 1 138 ? -10.451 -65.711 -6.358 1.00 41.94 137 TYR B N 1
ATOM 3403 C CA . TYR B 1 138 ? -10.433 -64.309 -5.961 1.00 43.49 137 TYR B CA 1
ATOM 3404 C C . TYR B 1 138 ? -10.497 -63.404 -7.187 1.00 44.84 137 TYR B C 1
ATOM 3405 O O . TYR B 1 138 ? -11.117 -62.345 -7.142 1.00 45.64 137 TYR B O 1
ATOM 3414 N N . ASP B 1 139 ? -9.867 -63.832 -8.280 1.00 46.45 138 ASP B N 1
ATOM 3415 C CA . ASP B 1 139 ? -9.950 -63.103 -9.543 1.00 47.11 138 ASP B CA 1
ATOM 3416 C C . ASP B 1 139 ? -11.393 -63.013 -10.017 1.00 47.55 138 ASP B C 1
ATOM 3417 O O . ASP B 1 139 ? -11.848 -61.939 -10.406 1.00 48.04 138 ASP B O 1
ATOM 3422 N N . GLU B 1 140 ? -12.110 -64.135 -9.957 1.00 48.04 139 GLU B N 1
ATOM 3423 C CA . GLU B 1 140 ? -13.523 -64.171 -10.329 1.00 48.73 139 GLU B CA 1
ATOM 3424 C C . GLU B 1 140 ? -14.350 -63.251 -9.442 1.00 48.86 139 GLU B C 1
ATOM 3425 O O . GLU B 1 140 ? -15.243 -62.553 -9.929 1.00 49.33 139 GLU B O 1
ATOM 3431 N N . CYS B 1 141 ? -14.040 -63.251 -8.147 1.00 48.70 140 CYS B N 1
ATOM 3432 C CA . CYS B 1 141 ? -14.721 -62.387 -7.187 1.00 48.65 140 CYS B CA 1
ATOM 3433 C C . CYS B 1 141 ? -14.443 -60.924 -7.486 1.00 48.72 140 CYS B C 1
ATOM 3434 O O . CYS B 1 141 ? -15.355 -60.107 -7.474 1.00 49.34 140 CYS B O 1
ATOM 3437 N N . LYS B 1 142 ? -13.182 -60.605 -7.764 1.00 48.65 141 LYS B N 1
ATOM 3438 C CA . LYS B 1 142 ? -12.781 -59.254 -8.127 1.00 48.53 141 LYS B CA 1
ATOM 3439 C C . LYS B 1 142 ? -13.460 -58.788 -9.407 1.00 48.50 141 LYS B C 1
ATOM 3440 O O . LYS B 1 142 ? -13.971 -57.674 -9.471 1.00 48.76 141 LYS B O 1
ATOM 3446 N N . ARG B 1 143 ? -13.457 -59.645 -10.422 1.00 48.43 142 ARG B N 1
ATOM 3447 C CA . ARG B 1 143 ? -13.967 -59.285 -11.737 1.00 48.93 142 ARG B CA 1
ATOM 3448 C C . ARG B 1 143 ? -15.493 -59.181 -11.716 1.00 48.21 142 ARG B C 1
ATOM 3449 O O . ARG B 1 143 ? -16.050 -58.139 -12.072 1.00 48.51 142 ARG B O 1
ATOM 3457 N N . ARG B 1 144 ? -16.160 -60.245 -11.270 1.00 47.39 143 ARG B N 1
ATOM 3458 C CA . ARG B 1 144 ? -17.628 -60.312 -11.318 1.00 46.41 143 ARG B CA 1
ATOM 3459 C C . ARG B 1 144 ? -18.337 -59.676 -10.111 1.00 46.08 143 ARG B C 1
ATOM 3460 O O . ARG B 1 144 ? -19.543 -59.410 -10.171 1.00 46.28 143 ARG B O 1
ATOM 3468 N N . TYR B 1 145 ? -17.604 -59.443 -9.023 1.00 45.21 144 TYR B N 1
ATOM 3469 C CA . TYR B 1 145 ? -18.199 -58.865 -7.812 1.00 44.66 144 TYR B CA 1
ATOM 3470 C C . TYR B 1 145 ? -17.253 -57.865 -7.127 1.00 44.69 144 TYR B C 1
ATOM 3471 O O . TYR B 1 145 ? -16.971 -56.798 -7.684 1.00 44.67 144 TYR B O 1
ATOM 3480 N N . ASN B 1 146 ? -16.774 -58.198 -5.931 1.00 44.45 145 ASN B N 1
ATOM 3481 C CA . ASN B 1 146 ? -15.811 -57.349 -5.220 1.00 44.58 145 ASN B CA 1
ATOM 3482 C C . ASN B 1 146 ? -14.995 -58.113 -4.176 1.00 44.25 145 ASN B C 1
ATOM 3483 O O . ASN B 1 146 ? -15.293 -59.263 -3.853 1.00 43.93 145 ASN B O 1
ATOM 3488 N N . ILE B 1 147 ? -13.971 -57.453 -3.649 1.00 44.12 146 ILE B N 1
ATOM 3489 C CA . ILE B 1 147 ? -13.035 -58.076 -2.724 1.00 43.85 146 ILE B CA 1
ATOM 3490 C C . ILE B 1 147 ? -13.740 -58.528 -1.446 1.00 45.36 146 ILE B C 1
ATOM 3491 O O . ILE B 1 147 ? -13.476 -59.621 -0.944 1.00 46.31 146 ILE B O 1
ATOM 3496 N N . LYS B 1 148 ? -14.659 -57.707 -0.943 1.00 46.95 147 LYS B N 1
ATOM 3497 C CA . LYS B 1 148 ? -15.342 -57.995 0.329 1.00 47.91 147 LYS B CA 1
ATOM 3498 C C . LYS B 1 148 ? -16.169 -59.289 0.293 1.00 46.89 147 LYS B C 1
ATOM 3499 O O . LYS B 1 148 ? -16.290 -59.966 1.315 1.00 46.68 147 LYS B O 1
ATOM 3505 N N . LEU B 1 149 ? -16.712 -59.636 -0.877 1.00 46.19 148 LEU B N 1
ATOM 3506 C CA . LEU B 1 149 ? -17.434 -60.905 -1.065 1.00 45.14 148 LEU B CA 1
ATOM 3507 C C . LEU B 1 149 ? -16.494 -62.111 -0.963 1.00 45.28 148 LEU B C 1
ATOM 3508 O O . LEU B 1 149 ? -16.886 -63.181 -0.486 1.00 45.26 148 LEU B O 1
ATOM 3513 N N . TRP B 1 150 ? -15.259 -61.933 -1.423 1.00 44.68 149 TRP B N 1
ATOM 3514 C CA . TRP B 1 150 ? -14.251 -62.975 -1.329 1.00 44.13 149 TRP B CA 1
ATOM 3515 C C . TRP B 1 150 ? -13.923 -63.227 0.132 1.00 44.07 149 TRP B C 1
ATOM 3516 O O . TRP B 1 150 ? -13.843 -64.382 0.564 1.00 44.29 149 TRP B O 1
ATOM 3527 N N . LYS B 1 151 ? -13.755 -62.145 0.892 1.00 43.38 150 LYS B N 1
ATOM 3528 C CA . LYS B 1 151 ? -13.524 -62.254 2.331 1.00 43.09 150 LYS B CA 1
ATOM 3529 C C . LYS B 1 151 ? -14.688 -62.973 3.006 1.00 42.93 150 LYS B C 1
ATOM 3530 O O . LYS B 1 151 ? -14.480 -63.723 3.956 1.00 43.49 150 LYS B O 1
ATOM 3536 N N . THR B 1 152 ? -15.904 -62.754 2.503 1.00 42.66 151 THR B N 1
ATOM 3537 C CA . THR B 1 152 ? -17.081 -63.459 3.012 1.00 42.17 151 THR B CA 1
ATOM 3538 C C . THR B 1 152 ? -16.938 -64.960 2.749 1.00 42.78 151 THR B C 1
ATOM 3539 O O . THR B 1 152 ? -17.120 -65.766 3.661 1.00 43.19 151 THR B O 1
ATOM 3543 N N . PHE B 1 153 ? -16.592 -65.325 1.512 1.00 43.38 152 PHE B N 1
ATOM 3544 C CA . PHE B 1 153 ? -16.355 -66.727 1.142 1.00 43.42 152 PHE B CA 1
ATOM 3545 C C . PHE B 1 153 ? -15.300 -67.369 2.031 1.00 44.44 152 PHE B C 1
ATOM 3546 O O . PHE B 1 153 ? -15.421 -68.537 2.402 1.00 44.54 152 PHE B O 1
ATOM 3554 N N . THR B 1 154 ? -14.263 -66.603 2.362 1.00 45.57 153 THR B N 1
ATOM 3555 C CA . THR B 1 154 ? -13.210 -67.088 3.241 1.00 47.10 153 THR B CA 1
ATOM 3556 C C . THR B 1 154 ? -13.837 -67.548 4.553 1.00 48.23 153 THR B C 1
ATOM 3557 O O . THR B 1 154 ? -13.614 -68.678 4.976 1.00 48.92 153 THR B O 1
ATOM 3561 N N . ASP B 1 155 ? -14.651 -66.689 5.163 1.00 49.79 154 ASP B N 1
ATOM 3562 C CA . ASP B 1 155 ? -15.302 -67.010 6.440 1.00 51.82 154 ASP B CA 1
ATOM 3563 C C . ASP B 1 155 ? -16.105 -68.299 6.375 1.00 51.57 154 ASP B C 1
ATOM 3564 O O . ASP B 1 155 ? -16.088 -69.101 7.314 1.00 51.96 154 ASP B O 1
ATOM 3569 N N . CYS B 1 156 ? -16.801 -68.488 5.259 1.00 50.92 155 CYS B N 1
ATOM 3570 C CA . CYS B 1 156 ? -17.587 -69.683 5.035 1.00 49.76 155 CYS B CA 1
ATOM 3571 C C . CYS B 1 156 ? -16.679 -70.905 4.966 1.00 49.03 155 CYS B C 1
ATOM 3572 O O . CYS B 1 156 ? -16.880 -71.861 5.710 1.00 49.89 155 CYS B O 1
ATOM 3575 N N . PHE B 1 157 ? -15.667 -70.852 4.101 1.00 47.97 156 PHE B N 1
ATOM 3576 C CA . PHE B 1 157 ? -14.730 -71.967 3.914 1.00 47.38 156 PHE B CA 1
ATOM 3577 C C . PHE B 1 157 ? -14.009 -72.380 5.195 1.00 47.39 156 PHE B C 1
ATOM 3578 O O . PHE B 1 157 ? -13.676 -73.552 5.378 1.00 46.90 156 PHE B O 1
ATOM 3586 N N . ASN B 1 158 ? -13.768 -71.412 6.072 1.00 48.05 157 ASN B N 1
ATOM 3587 C CA . ASN B 1 158 ? -13.055 -71.652 7.320 1.00 49.19 157 ASN B CA 1
ATOM 3588 C C . ASN B 1 158 ? -13.863 -72.475 8.322 1.00 50.01 157 ASN B C 1
ATOM 3589 O O . ASN B 1 158 ? -13.358 -72.849 9.382 1.00 49.76 157 ASN B O 1
ATOM 3594 N N . CYS B 1 159 ? -15.111 -72.764 7.968 1.00 50.67 158 CYS B N 1
ATOM 3595 C CA . CYS B 1 159 ? -16.007 -73.517 8.829 1.00 51.98 158 CYS B CA 1
ATOM 3596 C C . CYS B 1 159 ? -16.332 -74.894 8.265 1.00 51.65 158 CYS B C 1
ATOM 3597 O O . CYS B 1 159 ? -17.039 -75.677 8.904 1.00 52.32 158 CYS B O 1
ATOM 3600 N N . LEU B 1 160 ? -15.815 -75.189 7.076 1.00 51.38 159 LEU B N 1
ATOM 3601 C CA . LEU B 1 160 ? -16.079 -76.470 6.411 1.00 51.27 159 LEU B CA 1
ATOM 3602 C C . LEU B 1 160 ? -15.590 -77.689 7.211 1.00 51.95 159 LEU B C 1
ATOM 3603 O O . LEU B 1 160 ? -14.545 -77.626 7.867 1.00 52.96 159 LEU B O 1
ATOM 3608 N N . PRO B 1 161 ? -16.356 -78.798 7.165 1.00 51.90 160 PRO B N 1
ATOM 3609 C CA . PRO B 1 161 ? -15.917 -80.088 7.696 1.00 52.35 160 PRO B CA 1
ATOM 3610 C C . PRO B 1 161 ? -14.632 -80.590 7.026 1.00 53.24 160 PRO B C 1
ATOM 3611 O O . PRO B 1 161 ? -14.376 -80.297 5.857 1.00 53.26 160 PRO B O 1
ATOM 3615 N N . ILE B 1 162 ? -13.841 -81.357 7.763 1.00 54.33 161 ILE B N 1
ATOM 3616 C CA . ILE B 1 162 ? -12.529 -81.788 7.292 1.00 55.16 161 ILE B CA 1
ATOM 3617 C C . ILE B 1 162 ? -12.550 -83.235 6.786 1.00 56.37 161 ILE B C 1
ATOM 3618 O O . ILE B 1 162 ? -11.958 -83.556 5.747 1.00 56.29 161 ILE B O 1
ATOM 3623 N N . ALA B 1 163 ? -13.242 -84.097 7.526 1.00 57.65 162 ALA B N 1
ATOM 3624 C CA . ALA B 1 163 ? -13.305 -85.517 7.212 1.00 58.97 162 ALA B CA 1
ATOM 3625 C C . ALA B 1 163 ? -14.708 -86.077 7.437 1.00 60.32 162 ALA B C 1
ATOM 3626 O O . ALA B 1 163 ? -15.544 -85.444 8.093 1.00 60.45 162 ALA B O 1
ATOM 3628 N N . ALA B 1 164 ? -14.957 -87.263 6.885 1.00 61.74 163 ALA B N 1
ATOM 3629 C CA . ALA B 1 164 ? -16.238 -87.947 7.056 1.00 63.15 163 ALA B CA 1
ATOM 3630 C C . ALA B 1 164 ? -16.052 -89.456 7.158 1.00 64.10 163 ALA B C 1
ATOM 3631 O O . ALA B 1 164 ? -15.205 -90.030 6.472 1.00 64.39 163 ALA B O 1
ATOM 3633 N N . ILE B 1 165 ? -16.847 -90.083 8.022 1.00 65.32 164 ILE B N 1
ATOM 3634 C CA . ILE B 1 165 ? -16.824 -91.534 8.214 1.00 66.57 164 ILE B CA 1
ATOM 3635 C C . ILE B 1 165 ? -18.181 -92.136 7.826 1.00 67.36 164 ILE B C 1
ATOM 3636 O O . ILE B 1 165 ? -19.209 -91.826 8.433 1.00 67.62 164 ILE B O 1
ATOM 3641 N N . VAL B 1 166 ? -18.169 -92.987 6.802 1.00 68.10 165 VAL B N 1
ATOM 3642 C CA . VAL B 1 166 ? -19.397 -93.565 6.258 1.00 69.12 165 VAL B CA 1
ATOM 3643 C C . VAL B 1 166 ? -19.637 -94.973 6.809 1.00 69.94 165 VAL B C 1
ATOM 3644 O O . VAL B 1 166 ? -18.934 -95.923 6.443 1.00 70.07 165 VAL B O 1
ATOM 3648 N N . ASP B 1 167 ? -20.635 -95.087 7.689 1.00 70.68 166 ASP B N 1
ATOM 3649 C CA . ASP B 1 167 ? -21.008 -96.354 8.343 1.00 71.36 166 ASP B CA 1
ATOM 3650 C C . ASP B 1 167 ? -19.846 -96.997 9.106 1.00 71.47 166 ASP B C 1
ATOM 3651 O O . ASP B 1 167 ? -19.815 -98.213 9.310 1.00 71.35 166 ASP B O 1
ATOM 3656 N N . GLU B 1 168 ? -18.898 -96.160 9.519 1.00 71.80 167 GLU B N 1
ATOM 3657 C CA . GLU B 1 168 ? -17.709 -96.584 10.278 1.00 72.54 167 GLU B CA 1
ATOM 3658 C C . GLU B 1 168 ? -16.752 -97.514 9.502 1.00 71.70 167 GLU B C 1
ATOM 3659 O O . GLU B 1 168 ? -15.868 -98.129 10.103 1.00 71.93 167 GLU B O 1
ATOM 3665 N N . LYS B 1 169 ? -16.908 -97.591 8.179 1.00 70.82 168 LYS B N 1
ATOM 3666 C CA . LYS B 1 169 ? -16.022 -98.429 7.353 1.00 70.04 168 LYS B CA 1
ATOM 3667 C C . LYS B 1 169 ? -15.254 -97.668 6.249 1.00 69.12 168 LYS B C 1
ATOM 3668 O O . LYS B 1 169 ? -14.186 -98.118 5.823 1.00 69.20 168 LYS B O 1
ATOM 3674 N N . ILE B 1 170 ? -15.792 -96.533 5.797 1.00 67.56 169 ILE B N 1
ATOM 3675 C CA . ILE B 1 170 ? -15.137 -95.711 4.767 1.00 65.59 169 ILE B CA 1
ATOM 3676 C C . ILE B 1 170 ? -14.722 -94.345 5.321 1.00 64.37 169 ILE B C 1
ATOM 3677 O O . ILE B 1 170 ? -15.557 -93.595 5.834 1.00 64.13 169 ILE B O 1
ATOM 3682 N N . PHE B 1 171 ? -13.430 -94.039 5.206 1.00 62.79 170 PHE B N 1
ATOM 3683 C CA . PHE B 1 171 ? -12.867 -92.774 5.677 1.00 61.50 170 PHE B CA 1
ATOM 3684 C C . PHE B 1 171 ? -12.659 -91.794 4.531 1.00 61.33 170 PHE B C 1
ATOM 3685 O O . PHE B 1 171 ? -12.033 -92.131 3.524 1.00 62.12 170 PHE B O 1
ATOM 3693 N N . CYS B 1 172 ? -13.161 -90.574 4.701 1.00 60.45 171 CYS B N 1
ATOM 3694 C CA . CYS B 1 172 ? -13.122 -89.575 3.633 1.00 59.31 171 CYS B CA 1
ATOM 3695 C C . CYS B 1 172 ? -12.488 -88.261 4.060 1.00 58.46 171 CYS B C 1
ATOM 3696 O O . CYS B 1 172 ? -12.771 -87.743 5.141 1.00 58.48 171 CYS B O 1
ATOM 3699 N N . CYS B 1 173 ? -11.632 -87.737 3.185 1.00 56.96 172 CYS B N 1
ATOM 3700 C CA . CYS B 1 173 ? -11.024 -86.419 3.317 1.00 56.03 172 CYS B CA 1
ATOM 3701 C C . CYS B 1 173 ? -10.488 -86.008 1.950 1.00 55.18 172 CYS B C 1
ATOM 3702 O O . CYS B 1 173 ? -10.400 -86.846 1.055 1.00 55.34 172 CYS B O 1
ATOM 3705 N N . HIS B 1 174 ? -10.128 -84.737 1.772 1.00 54.11 173 HIS B N 1
ATOM 3706 C CA . HIS B 1 174 ? -9.632 -84.291 0.465 1.00 53.06 173 HIS B CA 1
ATOM 3707 C C . HIS B 1 174 ? -8.255 -84.869 0.122 1.00 53.29 173 HIS B C 1
ATOM 3708 O O . HIS B 1 174 ? -8.079 -85.465 -0.940 1.00 53.57 173 HIS B O 1
ATOM 3715 N N . GLY B 1 175 ? -7.285 -84.673 1.010 1.00 53.21 174 GLY B N 1
ATOM 3716 C CA . GLY B 1 175 ? -5.903 -85.036 0.719 1.00 54.23 174 GLY B CA 1
ATOM 3717 C C . GLY B 1 175 ? -5.552 -86.480 1.017 1.00 54.97 174 GLY B C 1
ATOM 3718 O O . GLY B 1 175 ? -5.412 -87.297 0.104 1.00 54.60 174 GLY B O 1
ATOM 3719 N N . GLY B 1 176 ? -5.403 -86.781 2.305 1.00 55.98 175 GLY B N 1
ATOM 3720 C CA . GLY B 1 176 ? -4.976 -88.097 2.770 1.00 56.82 175 GLY B CA 1
ATOM 3721 C C . GLY B 1 176 ? -4.664 -88.091 4.256 1.00 57.69 175 GLY B C 1
ATOM 3722 O O . GLY B 1 176 ? -5.321 -87.395 5.032 1.00 57.67 175 GLY B O 1
ATOM 3723 N N . LEU B 1 177 ? -3.645 -88.850 4.650 1.00 58.41 176 LEU B N 1
ATOM 3724 C CA . LEU B 1 177 ? -3.362 -89.088 6.067 1.00 59.18 176 LEU B CA 1
ATOM 3725 C C . LEU B 1 177 ? -2.215 -88.242 6.610 1.00 59.91 176 LEU B C 1
ATOM 3726 O O . LEU B 1 177 ? -1.474 -87.620 5.849 1.00 60.19 176 LEU B O 1
ATOM 3731 N N . SER B 1 178 ? -2.081 -88.229 7.933 1.00 60.60 177 SER B N 1
ATOM 3732 C CA . SER B 1 178 ? -1.072 -87.430 8.610 1.00 61.79 177 SER B CA 1
ATOM 3733 C C . SER B 1 178 ? -0.279 -88.295 9.571 1.00 62.92 177 SER B C 1
ATOM 3734 O O . SER B 1 178 ? -0.858 -89.149 10.241 1.00 62.87 177 SER B O 1
ATOM 3737 N N . PRO B 1 179 ? 1.051 -88.079 9.648 1.00 64.17 178 PRO B N 1
ATOM 3738 C CA . PRO B 1 179 ? 1.863 -88.765 10.653 1.00 65.27 178 PRO B CA 1
ATOM 3739 C C . PRO B 1 179 ? 1.456 -88.393 12.077 1.00 66.63 178 PRO B C 1
ATOM 3740 O O . PRO B 1 179 ? 1.708 -89.162 13.005 1.00 67.15 178 PRO B O 1
ATOM 3744 N N . ASP B 1 180 ? 0.822 -87.231 12.238 1.00 68.00 179 ASP B N 1
ATOM 3745 C CA . ASP B 1 180 ? 0.373 -86.761 13.551 1.00 69.50 179 ASP B CA 1
ATOM 3746 C C . ASP B 1 180 ? -1.059 -87.204 13.873 1.00 70.36 179 ASP B C 1
ATOM 3747 O O . ASP B 1 180 ? -1.671 -86.707 14.821 1.00 70.92 179 ASP B O 1
ATOM 3752 N N . LEU B 1 181 ? -1.583 -88.148 13.094 1.00 71.37 180 LEU B N 1
ATOM 3753 C CA . LEU B 1 181 ? -2.939 -88.655 13.304 1.00 72.37 180 LEU B CA 1
ATOM 3754 C C . LEU B 1 181 ? -2.932 -90.026 13.994 1.00 74.02 180 LEU B C 1
ATOM 3755 O O . LEU B 1 181 ? -2.767 -91.064 13.346 1.00 74.37 180 LEU B O 1
ATOM 3760 N N . GLN B 1 182 ? -3.112 -90.010 15.314 1.00 75.69 181 GLN B N 1
ATOM 3761 C CA . GLN B 1 182 ? -3.148 -91.228 16.123 1.00 77.02 181 GLN B CA 1
ATOM 3762 C C . GLN B 1 182 ? -4.580 -91.734 16.266 1.00 77.57 181 GLN B C 1
ATOM 3763 O O . GLN B 1 182 ? -4.898 -92.843 15.821 1.00 77.84 181 GLN B O 1
ATOM 3769 N N . SER B 1 183 ? -5.436 -90.916 16.883 1.00 77.98 182 SER B N 1
ATOM 3770 C CA . SER B 1 183 ? -6.855 -91.244 17.061 1.00 78.44 182 SER B CA 1
ATOM 3771 C C . SER B 1 183 ? -7.767 -90.189 16.424 1.00 78.16 182 SER B C 1
ATOM 3772 O O . SER B 1 183 ? -7.352 -89.043 16.213 1.00 78.10 182 SER B O 1
ATOM 3775 N N . MET B 1 184 ? -9.009 -90.587 16.138 1.00 77.67 183 MET B N 1
ATOM 3776 C CA . MET B 1 184 ? -10.010 -89.713 15.512 1.00 77.06 183 MET B CA 1
ATOM 3777 C C . MET B 1 184 ? -10.338 -88.493 16.366 1.00 76.65 183 MET B C 1
ATOM 3778 O O . MET B 1 184 ? -10.852 -87.492 15.862 1.00 76.69 183 MET B O 1
ATOM 3783 N N . GLU B 1 185 ? -10.036 -88.585 17.658 1.00 76.20 184 GLU B N 1
ATOM 3784 C CA . GLU B 1 185 ? -10.306 -87.503 18.598 1.00 75.85 184 GLU B CA 1
ATOM 3785 C C . GLU B 1 185 ? -9.538 -86.240 18.228 1.00 75.27 184 GLU B C 1
ATOM 3786 O O . GLU B 1 185 ? -10.018 -85.128 18.453 1.00 75.32 184 GLU B O 1
ATOM 3792 N N . GLN B 1 186 ? -8.357 -86.422 17.643 1.00 74.35 185 GLN B N 1
ATOM 3793 C CA . GLN B 1 186 ? -7.520 -85.306 17.216 1.00 73.72 185 GLN B CA 1
ATOM 3794 C C . GLN B 1 186 ? -8.202 -84.434 16.158 1.00 73.55 185 GLN B C 1
ATOM 3795 O O . GLN B 1 186 ? -7.956 -83.227 16.097 1.00 73.77 185 GLN B O 1
ATOM 3801 N N . ILE B 1 187 ? -9.056 -85.044 15.338 1.00 73.04 186 ILE B N 1
ATOM 3802 C CA . ILE B 1 187 ? -9.814 -84.303 14.325 1.00 72.69 186 ILE B CA 1
ATOM 3803 C C . ILE B 1 187 ? -10.913 -83.448 14.969 1.00 73.10 186 ILE B C 1
ATOM 3804 O O . ILE B 1 187 ? -11.083 -82.282 14.603 1.00 73.08 186 ILE B O 1
ATOM 3809 N N . ARG B 1 188 ? -11.633 -84.023 15.933 1.00 73.52 187 ARG B N 1
ATOM 3810 C CA . ARG B 1 188 ? -12.728 -83.321 16.619 1.00 74.19 187 ARG B CA 1
ATOM 3811 C C . ARG B 1 188 ? -12.248 -82.134 17.457 1.00 74.25 187 ARG B C 1
ATOM 3812 O O . ARG B 1 188 ? -12.968 -81.148 17.598 1.00 74.09 187 ARG B O 1
ATOM 3820 N N . ARG B 1 189 ? -11.032 -82.234 17.995 1.00 74.86 188 ARG B N 1
ATOM 3821 C CA . ARG B 1 189 ? -10.453 -81.192 18.857 1.00 75.51 188 ARG B CA 1
ATOM 3822 C C . ARG B 1 189 ? -10.122 -79.889 18.120 1.00 75.01 188 ARG B C 1
ATOM 3823 O O . ARG B 1 189 ? -9.705 -78.914 18.748 1.0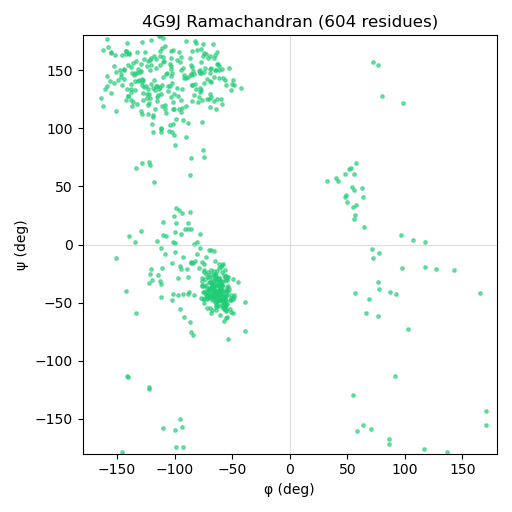0 75.50 188 ARG B O 1
ATOM 3831 N N . ILE B 1 190 ? -10.300 -79.872 16.801 1.00 74.52 189 ILE B N 1
ATOM 3832 C CA . ILE B 1 190 ? -10.016 -78.678 16.002 1.00 74.07 189 ILE B CA 1
ATOM 3833 C C . ILE B 1 190 ? -11.165 -77.664 16.102 1.00 74.24 189 ILE B C 1
ATOM 3834 O O . ILE B 1 190 ? -12.315 -77.980 15.790 1.00 74.08 189 ILE B O 1
ATOM 3839 N N . MET B 1 191 ? -10.842 -76.452 16.551 1.00 74.19 190 MET B N 1
ATOM 3840 C CA . MET B 1 191 ? -11.825 -75.375 16.648 1.00 74.33 190 MET B CA 1
ATOM 3841 C C . MET B 1 191 ? -12.115 -74.763 15.275 1.00 72.77 190 MET B C 1
ATOM 3842 O O . MET B 1 191 ? -11.300 -74.861 14.351 1.00 72.67 190 MET B O 1
ATOM 3847 N N . ARG B 1 192 ? -13.282 -74.133 15.157 1.00 71.08 191 ARG B N 1
ATOM 3848 C CA . ARG B 1 192 ? -13.673 -73.404 13.951 1.00 69.06 191 ARG B CA 1
ATOM 3849 C C . ARG B 1 192 ? -14.237 -72.019 14.311 1.00 68.13 191 ARG B C 1
ATOM 3850 O O . ARG B 1 192 ? -14.849 -71.864 15.372 1.00 68.53 191 ARG B O 1
ATOM 3858 N N . PRO B 1 193 ? -14.032 -71.001 13.444 1.00 66.81 192 PRO B N 1
ATOM 3859 C CA . PRO B 1 193 ? -13.375 -71.028 12.132 1.00 65.49 192 PRO B CA 1
ATOM 3860 C C . PRO B 1 193 ? -11.862 -71.152 12.242 1.00 64.06 192 PRO B C 1
ATOM 3861 O O . PRO B 1 193 ? -11.270 -70.672 13.210 1.00 63.96 192 PRO B O 1
ATOM 3865 N N . THR B 1 194 ? -11.248 -71.801 11.260 1.00 62.72 193 THR B N 1
ATOM 3866 C CA . THR B 1 194 ? -9.796 -71.967 11.262 1.00 61.99 193 THR B CA 1
ATOM 3867 C C . THR B 1 194 ? -9.181 -71.817 9.880 1.00 61.26 193 THR B C 1
ATOM 3868 O O . THR B 1 194 ? -9.834 -72.038 8.860 1.00 61.20 193 THR B O 1
ATOM 3872 N N . ASP B 1 195 ? -7.911 -71.435 9.875 1.00 60.62 194 ASP B N 1
ATOM 3873 C CA . ASP B 1 195 ? -7.130 -71.362 8.662 1.00 60.04 194 ASP B CA 1
ATOM 3874 C C . ASP B 1 195 ? -6.369 -72.667 8.502 1.00 59.20 194 ASP B C 1
ATOM 3875 O O . ASP B 1 195 ? -6.218 -73.425 9.464 1.00 58.95 194 ASP B O 1
ATOM 3880 N N . VAL B 1 196 ? -5.903 -72.935 7.286 1.00 58.27 195 VAL B N 1
ATOM 3881 C CA . VAL B 1 196 ? -5.119 -74.130 7.012 1.00 57.58 195 VAL B CA 1
ATOM 3882 C C . VAL B 1 196 ? -3.629 -73.794 7.121 1.00 57.47 195 VAL B C 1
ATOM 3883 O O . VAL B 1 196 ? -3.119 -73.000 6.331 1.00 57.38 195 VAL B O 1
ATOM 3887 N N . PRO B 1 197 ? -2.936 -74.381 8.120 1.00 57.56 196 PRO B N 1
ATOM 3888 C CA . PRO B 1 197 ? -1.521 -74.110 8.436 1.00 57.69 196 PRO B CA 1
ATOM 3889 C C . PRO B 1 197 ? -0.523 -74.556 7.357 1.00 57.92 196 PRO B C 1
ATOM 3890 O O . PRO B 1 197 ? -0.915 -75.202 6.388 1.00 57.28 196 PRO B O 1
ATOM 3894 N N . ASP B 1 198 ? 0.750 -74.189 7.534 1.00 59.25 197 ASP B N 1
ATOM 3895 C CA . ASP B 1 198 ? 1.857 -74.660 6.687 1.00 60.58 197 ASP B CA 1
ATOM 3896 C C . ASP B 1 198 ? 2.006 -76.167 6.781 1.00 60.95 197 ASP B C 1
ATOM 3897 O O . ASP B 1 198 ? 2.303 -76.839 5.791 1.00 60.96 197 ASP B O 1
ATOM 3902 N N . GLN B 1 199 ? 1.840 -76.673 8.003 1.00 61.40 198 GLN B N 1
ATOM 3903 C CA . GLN B 1 199 ? 1.922 -78.101 8.309 1.00 62.14 198 GLN B CA 1
ATOM 3904 C C . GLN B 1 199 ? 1.194 -78.418 9.622 1.00 61.66 198 GLN B C 1
ATOM 3905 O O . GLN B 1 199 ? 0.681 -77.519 10.294 1.00 61.66 198 GLN B O 1
ATOM 3911 N N . GLY B 1 200 ? 1.152 -79.700 9.969 1.00 61.24 199 GLY B N 1
ATOM 3912 C CA . GLY B 1 200 ? 0.358 -80.176 11.093 1.00 60.23 199 GLY B CA 1
ATOM 3913 C C . GLY B 1 200 ? -0.723 -81.124 10.611 1.00 59.83 199 GLY B C 1
ATOM 3914 O O . GLY B 1 200 ? -0.801 -81.444 9.419 1.00 59.70 199 GLY B O 1
ATOM 3915 N N . LEU B 1 201 ? -1.561 -81.565 11.544 1.00 59.12 200 LEU B N 1
ATOM 3916 C CA . LEU B 1 201 ? -2.634 -82.515 11.260 1.00 58.20 200 LEU B CA 1
ATOM 3917 C C . LEU B 1 201 ? -3.565 -82.023 10.148 1.00 57.66 200 LEU B C 1
ATOM 3918 O O . LEU B 1 201 ? -3.650 -82.647 9.082 1.00 57.30 200 LEU B O 1
ATOM 3923 N N . LEU B 1 202 ? -4.239 -80.900 10.406 1.00 56.96 201 LEU B N 1
ATOM 3924 C CA . LEU B 1 202 ? -5.197 -80.297 9.470 1.00 55.87 201 LEU B CA 1
ATOM 3925 C C . LEU B 1 202 ? -4.617 -80.118 8.070 1.00 55.52 201 LEU B C 1
ATOM 3926 O O . LEU B 1 202 ? -5.268 -80.438 7.073 1.00 55.59 201 LEU B O 1
ATOM 3931 N N . CYS B 1 203 ? -3.394 -79.603 8.004 1.00 54.61 202 CYS B N 1
ATOM 3932 C CA . CYS B 1 203 ? -2.727 -79.419 6.733 1.00 54.19 202 CYS B CA 1
ATOM 3933 C C . CYS B 1 203 ? -2.672 -80.728 5.953 1.00 54.20 202 CYS B C 1
ATOM 3934 O O . CYS B 1 203 ? -3.171 -80.793 4.830 1.00 54.63 202 CYS B O 1
ATOM 3937 N N . ASP B 1 204 ? -2.089 -81.764 6.560 1.00 53.80 203 ASP B N 1
ATOM 3938 C CA . ASP B 1 204 ? -1.869 -83.051 5.882 1.00 53.43 203 ASP B CA 1
ATOM 3939 C C . ASP B 1 204 ? -3.172 -83.688 5.393 1.00 52.01 203 ASP B C 1
ATOM 3940 O O . ASP B 1 204 ? -3.220 -84.243 4.289 1.00 51.24 203 ASP B O 1
ATOM 3945 N N . LEU B 1 205 ? -4.219 -83.596 6.212 1.00 50.29 204 LEU B N 1
ATOM 3946 C CA . LEU B 1 205 ? -5.539 -84.123 5.856 1.00 49.40 204 LEU B CA 1
ATOM 3947 C C . LEU B 1 205 ? -6.102 -83.498 4.582 1.00 48.51 204 LEU B C 1
ATOM 3948 O O . LEU B 1 205 ? -6.938 -84.092 3.907 1.00 47.97 204 LEU B O 1
ATOM 3953 N N . LEU B 1 206 ? -5.627 -82.300 4.262 1.00 48.23 205 LEU B N 1
ATOM 3954 C CA . LEU B 1 206 ? -6.047 -81.585 3.062 1.00 47.68 205 LEU B CA 1
ATOM 3955 C C . LEU B 1 206 ? -5.015 -81.649 1.925 1.00 47.52 205 LEU B C 1
ATOM 3956 O O . LEU B 1 206 ? -5.347 -81.361 0.773 1.00 47.86 205 LEU B O 1
ATOM 3961 N N . TRP B 1 207 ? -3.779 -82.039 2.239 1.00 46.72 206 TRP B N 1
ATOM 3962 C CA . TRP B 1 207 ? -2.671 -81.884 1.290 1.00 45.99 206 TRP B CA 1
ATOM 3963 C C . TRP B 1 207 ? -1.951 -83.168 0.859 1.00 46.04 206 TRP B C 1
ATOM 3964 O O . TRP B 1 207 ? -1.447 -83.230 -0.261 1.00 45.89 206 TRP B O 1
ATOM 3975 N N . SER B 1 208 ? -1.888 -84.172 1.736 1.00 46.34 207 SER B N 1
ATOM 3976 C CA . SER B 1 208 ? -1.004 -85.336 1.520 1.00 46.44 207 SER B CA 1
ATOM 3977 C C . SER B 1 208 ? -1.436 -86.257 0.368 1.00 47.23 207 SER B C 1
ATOM 3978 O O . SER B 1 208 ? -2.579 -86.210 -0.095 1.00 46.60 207 SER B O 1
ATOM 3981 N N . ASP B 1 209 ? -0.498 -87.086 -0.085 1.00 48.95 208 ASP B N 1
ATOM 3982 C CA . ASP B 1 209 ? -0.729 -88.006 -1.200 1.00 50.75 208 ASP B CA 1
ATOM 3983 C C . ASP B 1 209 ? -0.206 -89.417 -0.929 1.00 51.68 208 ASP B C 1
ATOM 3984 O O . ASP B 1 209 ? 0.789 -89.579 -0.220 1.00 51.28 208 ASP B O 1
ATOM 3989 N N . PRO B 1 210 ? -0.882 -90.442 -1.484 1.00 52.72 209 PRO B N 1
ATOM 3990 C CA . PRO B 1 210 ? -0.308 -91.772 -1.574 1.00 54.18 209 PRO B CA 1
ATOM 3991 C C . PRO B 1 210 ? 0.836 -91.791 -2.578 1.00 55.88 209 PRO B C 1
ATOM 3992 O O . PRO B 1 210 ? 0.837 -91.002 -3.525 1.00 56.17 209 PRO B O 1
ATOM 3996 N N . ASP B 1 211 ? 1.803 -92.678 -2.371 1.00 57.65 210 ASP B N 1
ATOM 3997 C CA . ASP B 1 211 ? 2.900 -92.833 -3.315 1.00 60.20 210 ASP B CA 1
ATOM 3998 C C . ASP B 1 211 ? 3.279 -94.306 -3.487 1.00 62.10 210 ASP B C 1
ATOM 3999 O O . ASP B 1 211 ? 3.520 -95.026 -2.509 1.00 62.60 210 ASP B O 1
ATOM 4004 N N . LYS B 1 212 ? 3.320 -94.727 -4.750 1.00 63.95 211 LYS B N 1
ATOM 4005 C CA . LYS B 1 212 ? 3.681 -96.083 -5.156 1.00 65.02 211 LYS B CA 1
ATOM 4006 C C . LYS B 1 212 ? 5.029 -96.518 -4.582 1.00 65.91 211 LYS B C 1
ATOM 4007 O O . LYS B 1 212 ? 5.181 -97.660 -4.146 1.00 66.64 211 LYS B O 1
ATOM 4013 N N . ASP B 1 213 ? 5.990 -95.591 -4.563 1.00 66.65 212 ASP B N 1
ATOM 4014 C CA . ASP B 1 213 ? 7.406 -95.914 -4.343 1.00 66.71 212 ASP B CA 1
ATOM 4015 C C . ASP B 1 213 ? 7.979 -95.444 -3.007 1.00 66.92 212 ASP B C 1
ATOM 4016 O O . ASP B 1 213 ? 9.199 -95.335 -2.867 1.00 67.30 212 ASP B O 1
ATOM 4021 N N . VAL B 1 214 ? 7.130 -95.153 -2.027 1.00 67.10 213 VAL B N 1
ATOM 4022 C CA . VAL B 1 214 ? 7.655 -94.749 -0.719 1.00 67.44 213 VAL B CA 1
ATOM 4023 C C . VAL B 1 214 ? 7.158 -95.650 0.400 1.00 67.62 213 VAL B C 1
ATOM 4024 O O . VAL B 1 214 ? 6.139 -96.332 0.262 1.00 67.75 213 VAL B O 1
ATOM 4028 N N . GLN B 1 215 ? 7.913 -95.660 1.494 1.00 67.74 214 GLN B N 1
ATOM 4029 C CA . GLN B 1 215 ? 7.500 -96.276 2.741 1.00 68.09 214 GLN B CA 1
ATOM 4030 C C . GLN B 1 215 ? 8.400 -95.761 3.855 1.00 67.73 214 GLN B C 1
ATOM 4031 O O . GLN B 1 215 ? 9.621 -95.840 3.733 1.00 68.48 214 GLN B O 1
ATOM 4037 N N . GLY B 1 216 ? 7.825 -95.211 4.925 1.00 67.30 215 GLY B N 1
ATOM 4038 C CA . GLY B 1 216 ? 6.385 -95.002 5.067 1.00 66.70 215 GLY B CA 1
ATOM 4039 C C . GLY B 1 216 ? 5.962 -93.601 4.656 1.00 66.40 215 GLY B C 1
ATOM 4040 O O . GLY B 1 216 ? 5.087 -93.439 3.802 1.00 66.49 215 GLY B O 1
ATOM 4041 N N . TRP B 1 217 ? 6.582 -92.592 5.268 1.00 65.56 216 TRP B N 1
ATOM 4042 C CA . TRP B 1 217 ? 6.365 -91.192 4.893 1.00 64.52 216 TRP B CA 1
ATOM 4043 C C . TRP B 1 217 ? 7.519 -90.663 4.040 1.00 64.30 216 TRP B C 1
ATOM 4044 O O . TRP B 1 217 ? 8.664 -91.079 4.208 1.00 64.93 216 TRP B O 1
ATOM 4055 N N . GLY B 1 218 ? 7.211 -89.754 3.120 1.00 63.82 217 GLY B N 1
ATOM 4056 C CA . GLY B 1 218 ? 8.220 -89.194 2.223 1.00 63.24 217 GLY B CA 1
ATOM 4057 C C . GLY B 1 218 ? 7.945 -87.743 1.889 1.00 63.02 217 GLY B C 1
ATOM 4058 O O . GLY B 1 218 ? 6.979 -87.161 2.382 1.00 62.77 217 GLY B O 1
ATOM 4059 N N . GLU B 1 219 ? 8.800 -87.158 1.053 1.00 62.70 218 GLU B N 1
ATOM 4060 C CA . GLU B 1 219 ? 8.633 -85.772 0.621 1.00 62.71 218 GLU B CA 1
ATOM 4061 C C . GLU B 1 219 ? 7.565 -85.663 -0.457 1.00 61.46 218 GLU B C 1
ATOM 4062 O O . GLU B 1 219 ? 7.535 -86.464 -1.391 1.00 61.45 218 GLU B O 1
ATOM 4068 N N . ASN B 1 220 ? 6.688 -84.673 -0.317 1.00 60.24 219 ASN B N 1
ATOM 4069 C CA . ASN B 1 220 ? 5.646 -84.423 -1.309 1.00 58.69 219 ASN B CA 1
ATOM 4070 C C . ASN B 1 220 ? 6.083 -83.369 -2.320 1.00 57.90 219 ASN B C 1
ATOM 4071 O O . ASN B 1 220 ? 6.451 -82.254 -1.949 1.00 57.53 219 ASN B O 1
ATOM 4076 N N . ASP B 1 221 ? 6.035 -83.740 -3.599 1.00 57.37 220 ASP B N 1
ATOM 4077 C CA . ASP B 1 221 ? 6.490 -82.887 -4.705 1.00 56.96 220 ASP B CA 1
ATOM 4078 C C . ASP B 1 221 ? 5.753 -81.550 -4.784 1.00 55.91 220 ASP B C 1
ATOM 4079 O O . ASP B 1 221 ? 6.228 -80.609 -5.427 1.00 55.92 220 ASP B O 1
ATOM 4084 N N . ARG B 1 222 ? 4.597 -81.482 -4.127 1.00 54.47 221 ARG B N 1
ATOM 4085 C CA . ARG B 1 222 ? 3.827 -80.253 -4.018 1.00 52.86 221 ARG B CA 1
ATOM 4086 C C . ARG B 1 222 ? 4.585 -79.179 -3.235 1.00 52.11 221 ARG B C 1
ATOM 4087 O O . ARG B 1 222 ? 4.394 -77.992 -3.475 1.00 52.71 221 ARG B O 1
ATOM 4095 N N . GLY B 1 223 ? 5.436 -79.599 -2.301 1.00 50.69 222 GLY B N 1
ATOM 4096 C CA . GLY B 1 223 ? 6.227 -78.670 -1.501 1.00 49.02 222 GLY B CA 1
ATOM 4097 C C . GLY B 1 223 ? 5.583 -78.387 -0.165 1.00 48.16 222 GLY B C 1
ATOM 4098 O O . GLY B 1 223 ? 6.017 -77.507 0.573 1.00 48.07 222 GLY B O 1
ATOM 4099 N N . VAL B 1 224 ? 4.533 -79.138 0.137 1.00 48.01 223 VAL B N 1
ATOM 4100 C CA . VAL B 1 224 ? 3.837 -79.049 1.419 1.00 48.53 223 VAL B CA 1
ATOM 4101 C C . VAL B 1 224 ? 3.323 -80.437 1.798 1.00 48.56 223 VAL B C 1
ATOM 4102 O O . VAL B 1 224 ? 2.936 -81.212 0.924 1.00 48.86 223 VAL B O 1
ATOM 4106 N N . SER B 1 225 ? 3.352 -80.748 3.094 1.00 48.81 224 SER B N 1
ATOM 4107 C CA . SER B 1 225 ? 2.929 -82.057 3.624 1.00 49.13 224 SER B CA 1
ATOM 4108 C C . SER B 1 225 ? 3.811 -83.210 3.118 1.00 50.15 224 SER B C 1
ATOM 4109 O O . SER B 1 225 ? 4.975 -83.009 2.756 1.00 49.82 224 SER B O 1
ATOM 4112 N N . PHE B 1 226 ? 3.244 -84.414 3.097 1.00 51.44 225 PHE B N 1
ATOM 4113 C CA . PHE B 1 226 ? 4.006 -85.626 2.823 1.00 52.47 225 PHE B CA 1
ATOM 4114 C C . PHE B 1 226 ? 3.351 -86.549 1.804 1.00 52.99 225 PHE B C 1
ATOM 4115 O O . PHE B 1 226 ? 2.177 -86.403 1.462 1.00 52.76 225 PHE B O 1
ATOM 4123 N N . THR B 1 227 ? 4.144 -87.499 1.321 1.00 53.98 226 THR B N 1
ATOM 4124 C CA . THR B 1 227 ? 3.619 -88.692 0.680 1.00 54.65 226 THR B CA 1
ATOM 4125 C C . THR B 1 227 ? 3.539 -89.811 1.720 1.00 55.09 226 THR B C 1
ATOM 4126 O O . THR B 1 227 ? 4.225 -89.766 2.741 1.00 54.59 226 THR B O 1
ATOM 4130 N N . PHE B 1 228 ? 2.678 -90.793 1.477 1.00 56.43 227 PHE B N 1
ATOM 4131 C CA . PHE B 1 228 ? 2.640 -92.003 2.299 1.00 57.61 227 PHE B CA 1
ATOM 4132 C C . PHE B 1 228 ? 2.481 -93.251 1.428 1.00 58.38 227 PHE B C 1
ATOM 4133 O O . PHE B 1 228 ? 1.921 -93.183 0.329 1.00 58.30 227 PHE B O 1
ATOM 4141 N N . GLY B 1 229 ? 2.981 -94.383 1.924 1.00 59.24 228 GLY B N 1
ATOM 4142 C CA . GLY B 1 229 ? 2.944 -95.646 1.182 1.00 60.45 228 GLY B CA 1
ATOM 4143 C C . GLY B 1 229 ? 1.822 -96.602 1.563 1.00 61.31 228 GLY B C 1
ATOM 4144 O O . GLY B 1 229 ? 0.952 -96.273 2.375 1.00 60.88 228 GLY B O 1
ATOM 4145 N N . ALA B 1 230 ? 1.865 -97.797 0.975 1.00 62.46 229 ALA B N 1
ATOM 4146 C CA . ALA B 1 230 ? 0.827 -98.819 1.144 1.00 63.47 229 ALA B CA 1
ATOM 4147 C C . ALA B 1 230 ? 0.760 -99.388 2.562 1.00 64.78 229 ALA B C 1
ATOM 4148 O O . ALA B 1 230 ? -0.323 -99.721 3.048 1.00 65.03 229 ALA B O 1
ATOM 4150 N N . GLU B 1 231 ? 1.918 -99.498 3.212 1.00 66.48 230 GLU B N 1
ATOM 4151 C CA . GLU B 1 231 ? 2.014 -100.012 4.583 1.00 68.35 230 GLU B CA 1
ATOM 4152 C C . GLU B 1 231 ? 1.276 -99.117 5.594 1.00 68.55 230 GLU B C 1
ATOM 4153 O O . GLU B 1 231 ? 0.529 -99.623 6.439 1.00 68.43 230 GLU B O 1
ATOM 4159 N N . VAL B 1 232 ? 1.476 -97.800 5.491 1.00 69.05 231 VAL B N 1
ATOM 4160 C CA . VAL B 1 232 ? 0.845 -96.831 6.405 1.00 69.30 231 VAL B CA 1
ATOM 4161 C C . VAL B 1 232 ? -0.677 -96.888 6.318 1.00 69.12 231 VAL B C 1
ATOM 4162 O O . VAL B 1 232 ? -1.363 -96.841 7.343 1.00 69.22 231 VAL B O 1
ATOM 4166 N N . VAL B 1 233 ? -1.189 -96.983 5.092 1.00 68.93 232 VAL B N 1
ATOM 4167 C CA . VAL B 1 233 ? -2.622 -97.132 4.841 1.00 69.20 232 VAL B CA 1
ATOM 4168 C C . VAL B 1 233 ? -3.163 -98.349 5.583 1.00 69.45 232 VAL B C 1
ATOM 4169 O O . VAL B 1 233 ? -4.137 -98.246 6.338 1.00 69.07 232 VAL B O 1
ATOM 4173 N N . ALA B 1 234 ? -2.508 -99.490 5.368 1.00 70.15 233 ALA B N 1
ATOM 4174 C CA . ALA B 1 234 ? -2.903 -100.763 5.965 1.00 70.18 233 ALA B CA 1
ATOM 4175 C C . ALA B 1 234 ? -2.937 -100.670 7.490 1.00 70.28 233 ALA B C 1
ATOM 4176 O O . ALA B 1 234 ? -3.954 -100.997 8.111 1.00 70.15 233 ALA B O 1
ATOM 4178 N N . LYS B 1 235 ? -1.835 -100.197 8.075 1.00 70.32 234 LYS B N 1
ATOM 4179 C CA . LYS B 1 235 ? -1.737 -99.975 9.518 1.00 71.15 234 LYS B CA 1
ATOM 4180 C C . LYS B 1 235 ? -2.933 -99.182 10.046 1.00 70.76 234 LYS B C 1
ATOM 4181 O O . LYS B 1 235 ? -3.550 -99.562 11.046 1.00 70.89 234 LYS B O 1
ATOM 4187 N N . PHE B 1 236 ? -3.258 -98.098 9.344 1.00 70.38 235 PHE B N 1
ATOM 4188 C CA . PHE B 1 236 ? -4.327 -97.177 9.724 1.00 69.83 235 PHE B CA 1
ATOM 4189 C C . PHE B 1 236 ? -5.716 -97.831 9.696 1.00 70.29 235 PHE B C 1
ATOM 4190 O O . PHE B 1 236 ? -6.481 -97.710 10.658 1.00 69.91 235 PHE B O 1
ATOM 4198 N N . LEU B 1 237 ? -6.030 -98.525 8.602 1.00 70.93 236 LEU B N 1
ATOM 4199 C CA . LEU B 1 237 ? -7.329 -99.186 8.444 1.00 71.83 236 LEU B CA 1
ATOM 4200 C C . LEU B 1 237 ? -7.573 -100.245 9.521 1.00 72.90 236 LEU B C 1
ATOM 4201 O O . LEU B 1 237 ? -8.699 -100.398 10.007 1.00 72.52 236 LEU B O 1
ATOM 4206 N N . HIS B 1 238 ? -6.505 -100.960 9.881 1.00 74.16 237 HIS B N 1
ATOM 4207 C CA . HIS B 1 238 ? -6.544 -102.011 10.900 1.00 74.96 237 HIS B CA 1
ATOM 4208 C C . HIS B 1 238 ? -6.831 -101.448 12.290 1.00 74.65 237 HIS B C 1
ATOM 4209 O O . HIS B 1 238 ? -7.644 -102.008 13.024 1.00 75.14 237 HIS B O 1
ATOM 4216 N N . LYS B 1 239 ? -6.168 -100.346 12.644 1.00 74.32 238 LYS B N 1
ATOM 4217 C CA . LYS B 1 239 ? -6.263 -99.784 13.995 1.00 74.22 238 LYS B CA 1
ATOM 4218 C C . LYS B 1 239 ? -7.635 -99.176 14.287 1.00 73.71 238 LYS B C 1
ATOM 4219 O O . LYS B 1 239 ? -8.155 -99.319 15.393 1.00 73.61 238 LYS B O 1
ATOM 4225 N N . HIS B 1 240 ? -8.212 -98.499 13.298 1.00 73.36 239 HIS B N 1
ATOM 4226 C CA . HIS B 1 240 ? -9.487 -97.806 13.483 1.00 73.03 239 HIS B CA 1
ATOM 4227 C C . HIS B 1 240 ? -10.657 -98.623 12.936 1.00 73.03 239 HIS B C 1
ATOM 4228 O O . HIS B 1 240 ? -11.779 -98.117 12.821 1.00 73.03 239 HIS B O 1
ATOM 4235 N N . ASP B 1 241 ? -10.376 -99.885 12.605 1.00 72.98 240 ASP B N 1
ATOM 4236 C CA . ASP B 1 241 ? -11.391 -100.862 12.191 1.00 72.87 240 ASP B CA 1
ATOM 4237 C C . ASP B 1 241 ? -12.096 -100.441 10.895 1.00 71.87 240 ASP B C 1
ATOM 4238 O O . ASP B 1 241 ? -13.327 -100.468 10.804 1.00 71.61 240 ASP B O 1
ATOM 4243 N N . LEU B 1 242 ? -11.299 -100.064 9.896 1.00 70.71 241 LEU B N 1
ATOM 4244 C CA . LEU B 1 242 ? -11.821 -99.507 8.646 1.00 69.70 241 LEU B CA 1
ATOM 4245 C C . LEU B 1 242 ? -11.525 -100.391 7.440 1.00 68.84 241 LEU B C 1
ATOM 4246 O O . LEU B 1 242 ? -10.611 -101.215 7.477 1.00 68.80 241 LEU B O 1
ATOM 4251 N N . ASP B 1 243 ? -12.298 -100.195 6.373 1.00 68.06 242 ASP B N 1
ATOM 4252 C CA . ASP B 1 243 ? -12.163 -100.982 5.143 1.00 67.62 242 ASP B CA 1
ATOM 4253 C C . ASP B 1 243 ? -11.628 -100.186 3.942 1.00 66.50 242 ASP B C 1
ATOM 4254 O O . ASP B 1 243 ? -11.124 -100.782 2.984 1.00 66.96 242 ASP B O 1
ATOM 4259 N N . LEU B 1 244 ? -11.736 -98.854 3.987 1.00 64.88 243 LEU B N 1
ATOM 4260 C CA . LEU B 1 244 ? -11.360 -98.001 2.843 1.00 62.51 243 LEU B CA 1
ATOM 4261 C C . LEU B 1 244 ? -10.986 -96.559 3.205 1.00 61.65 243 LEU B C 1
ATOM 4262 O O . LEU B 1 244 ? -11.614 -95.941 4.066 1.00 61.76 243 LEU B O 1
ATOM 4267 N N . ILE B 1 245 ? -9.965 -96.036 2.526 1.00 60.23 244 ILE B N 1
ATOM 4268 C CA . ILE B 1 245 ? -9.692 -94.599 2.504 1.00 58.98 244 ILE B CA 1
ATOM 4269 C C . ILE B 1 245 ? -10.196 -94.008 1.196 1.00 58.00 244 ILE B C 1
ATOM 4270 O O . ILE B 1 245 ? -9.707 -94.364 0.121 1.00 58.37 244 ILE B O 1
ATOM 4275 N N . CYS B 1 246 ? -11.172 -93.111 1.281 1.00 56.21 245 CYS B N 1
ATOM 4276 C CA . CYS B 1 246 ? -11.682 -92.444 0.087 1.00 55.16 245 CYS B CA 1
ATOM 4277 C C . CYS B 1 246 ? -11.247 -90.982 0.046 1.00 54.17 245 CYS B C 1
ATOM 4278 O O . CYS B 1 246 ? -11.621 -90.193 0.919 1.00 53.95 245 CYS B O 1
ATOM 4281 N N . ARG B 1 247 ? -10.458 -90.634 -0.971 1.00 52.44 246 ARG B N 1
ATOM 4282 C CA . ARG B 1 247 ? -9.924 -89.278 -1.112 1.00 51.57 246 ARG B CA 1
ATOM 4283 C C . ARG B 1 247 ? -9.897 -88.789 -2.567 1.00 51.96 246 ARG B C 1
ATOM 4284 O O . ARG B 1 247 ? -10.182 -89.546 -3.502 1.00 51.73 246 ARG B O 1
ATOM 4292 N N . ALA B 1 248 ? -9.550 -87.514 -2.732 1.00 51.73 247 ALA B N 1
ATOM 4293 C CA . ALA B 1 248 ? -9.488 -86.868 -4.034 1.00 51.56 247 ALA B CA 1
ATOM 4294 C C . ALA B 1 248 ? -8.091 -86.307 -4.272 1.00 51.71 247 ALA B C 1
ATOM 4295 O O . ALA B 1 248 ? -7.116 -87.056 -4.218 1.00 52.05 247 ALA B O 1
ATOM 4297 N N . HIS B 1 249 ? -8.009 -85.006 -4.564 1.00 51.53 248 HIS B N 1
ATOM 4298 C CA . HIS B 1 249 ? -6.750 -84.230 -4.567 1.00 51.15 248 HIS B CA 1
ATOM 4299 C C . HIS B 1 249 ? -5.857 -84.447 -5.803 1.00 50.86 248 HIS B C 1
ATOM 4300 O O . HIS B 1 249 ? -5.268 -83.491 -6.300 1.00 51.33 248 HIS B O 1
ATOM 4307 N N . GLN B 1 250 ? -5.769 -85.678 -6.304 1.00 50.94 249 GLN B N 1
ATOM 4308 C CA . GLN B 1 250 ? -4.887 -85.988 -7.444 1.00 51.40 249 GLN B CA 1
ATOM 4309 C C . GLN B 1 250 ? -5.641 -86.326 -8.726 1.00 51.67 249 GLN B C 1
ATOM 4310 O O . GLN B 1 250 ? -6.615 -87.073 -8.700 1.00 52.38 249 GLN B O 1
ATOM 4316 N N . VAL B 1 251 ? -5.160 -85.793 -9.846 1.00 52.50 250 VAL B N 1
ATOM 4317 C CA . VAL B 1 251 ? -5.760 -86.032 -11.163 1.00 52.89 250 VAL B CA 1
ATOM 4318 C C . VAL B 1 251 ? -5.403 -87.417 -11.687 1.00 53.57 250 VAL B C 1
ATOM 4319 O O . VAL B 1 251 ? -4.279 -87.649 -12.130 1.00 54.15 250 VAL B O 1
ATOM 4323 N N . VAL B 1 252 ? -6.363 -88.332 -11.643 1.00 54.54 251 VAL B N 1
ATOM 4324 C CA . VAL B 1 252 ? -6.148 -89.699 -12.127 1.00 55.02 251 VAL B CA 1
ATOM 4325 C C . VAL B 1 252 ? -6.876 -89.928 -13.456 1.00 56.32 251 VAL B C 1
ATOM 4326 O O . VAL B 1 252 ? -7.944 -89.362 -13.689 1.00 56.52 251 VAL B O 1
ATOM 4330 N N . GLU B 1 253 ? -6.292 -90.767 -14.310 1.00 57.65 252 GLU B N 1
ATOM 4331 C CA . GLU B 1 253 ? -6.726 -90.925 -15.710 1.00 59.47 252 GLU B CA 1
ATOM 4332 C C . GLU B 1 253 ? -8.222 -91.223 -15.894 1.00 59.21 252 GLU B C 1
ATOM 4333 O O . GLU B 1 253 ? -8.851 -90.724 -16.835 1.00 58.69 252 GLU B O 1
ATOM 4339 N N . ASP B 1 254 ? -8.772 -92.040 -14.996 1.00 59.46 253 ASP B N 1
ATOM 4340 C CA . ASP B 1 254 ? -10.145 -92.537 -15.122 1.00 59.57 253 ASP B CA 1
ATOM 4341 C C . ASP B 1 254 ? -11.132 -91.923 -14.135 1.00 58.56 253 ASP B C 1
ATOM 4342 O O . ASP B 1 254 ? -12.281 -92.357 -14.049 1.00 58.56 253 ASP B O 1
ATOM 4347 N N . GLY B 1 255 ? -10.689 -90.918 -13.390 1.00 57.77 254 GLY B N 1
ATOM 4348 C CA . GLY B 1 255 ? -11.527 -90.307 -12.371 1.00 56.61 254 GLY B CA 1
ATOM 4349 C C . GLY B 1 255 ? -11.411 -91.049 -11.057 1.00 55.98 254 GLY B C 1
ATOM 4350 O O . GLY B 1 255 ? -11.374 -90.434 -9.997 1.00 56.40 254 GLY B O 1
ATOM 4351 N N . TYR B 1 256 ? -11.372 -92.375 -11.125 1.00 55.41 255 TYR B N 1
ATOM 4352 C CA . TYR B 1 256 ? -11.068 -93.197 -9.955 1.00 55.28 255 TYR B CA 1
ATOM 4353 C C . TYR B 1 256 ? -9.762 -93.954 -10.206 1.00 54.93 255 TYR B C 1
ATOM 4354 O O . TYR B 1 256 ? -9.400 -94.210 -11.359 1.00 54.84 255 TYR B O 1
ATOM 4363 N N . GLU B 1 257 ? -9.045 -94.275 -9.132 1.00 54.73 256 GLU B N 1
ATOM 4364 C CA . GLU B 1 257 ? -7.825 -95.077 -9.229 1.00 54.84 256 GLU B CA 1
ATOM 4365 C C . GLU B 1 257 ? -7.471 -95.704 -7.889 1.00 54.88 256 GLU B C 1
ATOM 4366 O O . GLU B 1 257 ? -7.486 -95.032 -6.850 1.00 55.00 256 GLU B O 1
ATOM 4372 N N . PHE B 1 258 ? -7.139 -96.992 -7.928 1.00 54.58 257 PHE B N 1
ATOM 4373 C CA . PHE B 1 258 ? -6.893 -97.760 -6.711 1.00 53.91 257 PHE B CA 1
ATOM 4374 C C . PHE B 1 258 ? -5.429 -97.744 -6.306 1.00 53.81 257 PHE B C 1
ATOM 4375 O O . PHE B 1 258 ? -4.535 -97.721 -7.153 1.00 53.58 257 PHE B O 1
ATOM 4383 N N . PHE B 1 259 ? -5.217 -97.749 -4.995 1.00 53.91 258 PHE B N 1
ATOM 4384 C CA . PHE B 1 259 ? -3.897 -97.766 -4.388 1.00 54.26 258 PHE B CA 1
ATOM 4385 C C . PHE B 1 259 ? -3.893 -98.795 -3.267 1.00 55.28 258 PHE B C 1
ATOM 4386 O O . PHE B 1 259 ? -4.883 -98.926 -2.534 1.00 55.23 258 PHE B O 1
ATOM 4394 N N . ALA B 1 260 ? -2.778 -99.519 -3.147 1.00 56.10 259 ALA B N 1
ATOM 4395 C CA . ALA B 1 260 ? -2.579 -100.532 -2.105 1.00 56.70 259 ALA B CA 1
ATOM 4396 C C . ALA B 1 260 ? -3.707 -101.561 -2.070 1.00 57.12 259 ALA B C 1
ATOM 4397 O O . ALA B 1 260 ? -4.462 -101.635 -1.096 1.00 57.18 259 ALA B O 1
ATOM 4399 N N . LYS B 1 261 ? -3.813 -102.345 -3.143 1.00 57.66 260 LYS B N 1
ATOM 4400 C CA . LYS B 1 261 ? -4.774 -103.451 -3.231 1.00 57.80 260 LYS B CA 1
ATOM 4401 C C . LYS B 1 261 ? -6.167 -103.015 -2.789 1.00 57.28 260 LYS B C 1
ATOM 4402 O O . LYS B 1 261 ? -6.709 -103.539 -1.813 1.00 57.51 260 LYS B O 1
ATOM 4408 N N . ARG B 1 262 ? -6.715 -102.029 -3.499 1.00 56.50 261 ARG B N 1
ATOM 4409 C CA . ARG B 1 262 ? -8.098 -101.550 -3.305 1.00 56.17 261 ARG B CA 1
ATOM 4410 C C . ARG B 1 262 ? -8.438 -101.103 -1.868 1.00 55.34 261 ARG B C 1
ATOM 4411 O O . ARG B 1 262 ? -9.610 -101.049 -1.488 1.00 55.04 261 ARG B O 1
ATOM 4419 N N . GLN B 1 263 ? -7.414 -100.768 -1.088 1.00 54.88 262 GLN B N 1
ATOM 4420 C CA . GLN B 1 263 ? -7.609 -100.263 0.272 1.00 54.54 262 GLN B CA 1
ATOM 4421 C C . GLN B 1 263 ? -7.748 -98.740 0.286 1.00 54.09 262 GLN B C 1
ATOM 4422 O O . GLN B 1 263 ? -8.276 -98.161 1.244 1.00 53.89 262 GLN B O 1
ATOM 4428 N N . LEU B 1 264 ? -7.255 -98.102 -0.777 1.00 53.04 263 LEU B N 1
ATOM 4429 C CA . LEU B 1 264 ? -7.487 -96.680 -1.023 1.00 52.67 263 LEU B CA 1
ATOM 4430 C C . LEU B 1 264 ? -8.013 -96.459 -2.441 1.00 52.20 263 LEU B C 1
ATOM 4431 O O . LEU B 1 264 ? -7.529 -97.075 -3.396 1.00 52.37 263 LEU B O 1
ATOM 4436 N N . VAL B 1 265 ? -9.006 -95.582 -2.566 1.00 51.27 264 VAL B N 1
ATOM 4437 C CA . VAL B 1 265 ? -9.485 -95.148 -3.873 1.00 50.87 264 VAL B CA 1
ATOM 4438 C C . VAL B 1 265 ? -9.343 -93.626 -4.017 1.00 50.90 264 VAL B C 1
ATOM 4439 O O . VAL B 1 265 ? -9.616 -92.869 -3.080 1.00 51.29 264 VAL B O 1
ATOM 4443 N N . THR B 1 266 ? -8.891 -93.195 -5.192 1.00 50.25 265 THR B N 1
ATOM 4444 C CA . THR B 1 266 ? -8.758 -91.779 -5.499 1.00 49.29 265 THR B CA 1
ATOM 4445 C C . THR B 1 266 ? -9.834 -91.362 -6.496 1.00 48.64 265 THR B C 1
ATOM 4446 O O . THR B 1 266 ? -9.899 -91.891 -7.603 1.00 48.05 265 THR B O 1
ATOM 4450 N N . LEU B 1 267 ? -10.677 -90.417 -6.085 1.00 48.08 266 LEU B N 1
ATOM 4451 C CA . LEU B 1 267 ? -11.709 -89.853 -6.957 1.00 47.44 266 LEU B CA 1
ATOM 4452 C C . LEU B 1 267 ? -11.336 -88.465 -7.480 1.00 46.57 266 LEU B C 1
ATOM 4453 O O . LEU B 1 267 ? -10.699 -87.680 -6.786 1.00 46.96 266 LEU B O 1
ATOM 4458 N N . PHE B 1 268 ? -11.736 -88.174 -8.710 1.00 45.10 267 PHE B N 1
ATOM 4459 C CA . PHE B 1 268 ? -11.508 -86.872 -9.306 1.00 44.67 267 PHE B CA 1
ATOM 4460 C C . PHE B 1 268 ? -12.624 -86.631 -10.294 1.00 44.72 267 PHE B C 1
ATOM 4461 O O . PHE B 1 268 ? -12.741 -87.344 -11.292 1.00 44.80 267 PHE B O 1
ATOM 4469 N N . SER B 1 269 ? -13.447 -85.628 -10.012 1.00 44.73 268 SER B N 1
ATOM 4470 C CA . SER B 1 269 ? -14.710 -85.461 -10.729 1.00 45.11 268 SER B CA 1
ATOM 4471 C C . SER B 1 269 ? -14.655 -84.411 -11.838 1.00 45.51 268 SER B C 1
ATOM 4472 O O . SER B 1 269 ? -15.657 -84.166 -12.502 1.00 45.85 268 SER B O 1
ATOM 4475 N N . ALA B 1 270 ? -13.493 -83.804 -12.045 1.00 46.19 269 ALA B N 1
ATOM 4476 C CA . ALA B 1 270 ? -13.360 -82.765 -13.058 1.00 47.67 269 ALA B CA 1
ATOM 4477 C C . ALA B 1 270 ? -12.696 -83.305 -14.327 1.00 48.97 269 ALA B C 1
ATOM 4478 O O . ALA B 1 270 ? -11.483 -83.499 -14.359 1.00 49.42 269 ALA B O 1
ATOM 4480 N N . PRO B 1 271 ? -13.493 -83.550 -15.380 1.00 50.41 270 PRO B N 1
ATOM 4481 C CA . PRO B 1 271 ? -12.960 -84.112 -16.619 1.00 51.59 270 PRO B CA 1
ATOM 4482 C C . PRO B 1 271 ? -12.240 -83.064 -17.446 1.00 53.02 270 PRO B C 1
ATOM 4483 O O . PRO B 1 271 ? -12.625 -81.898 -17.425 1.00 53.30 270 PRO B O 1
ATOM 4487 N N . ASN B 1 272 ? -11.208 -83.486 -18.170 1.00 55.39 271 ASN B N 1
ATOM 4488 C CA . ASN B 1 272 ? -10.403 -82.588 -18.997 1.00 58.39 271 ASN B CA 1
ATOM 4489 C C . ASN B 1 272 ? -9.860 -81.401 -18.184 1.00 60.00 271 ASN B C 1
ATOM 4490 O O . ASN B 1 272 ? -9.982 -80.240 -18.587 1.00 60.28 271 ASN B O 1
ATOM 4495 N N . TYR B 1 273 ? -9.264 -81.720 -17.034 1.00 62.05 272 TYR B N 1
ATOM 4496 C CA . TYR B 1 273 ? -8.772 -80.734 -16.065 1.00 64.00 272 TYR B CA 1
ATOM 4497 C C . TYR B 1 273 ? -7.884 -79.676 -16.722 1.00 65.92 272 TYR B C 1
ATOM 4498 O O . TYR B 1 273 ? -6.994 -80.011 -17.510 1.00 66.25 272 TYR B O 1
ATOM 4507 N N . CYS B 1 274 ? -8.148 -78.407 -16.393 1.00 68.23 273 CYS B N 1
ATOM 4508 C CA . CYS B 1 274 ? -7.486 -77.235 -17.000 1.00 69.97 273 CYS B CA 1
ATOM 4509 C C . CYS B 1 274 ? -7.616 -77.231 -18.532 1.00 71.60 273 CYS B C 1
ATOM 4510 O O . CYS B 1 274 ? -8.722 -77.368 -19.068 1.00 71.84 273 CYS B O 1
ATOM 4513 N N . GLY B 1 275 ? -6.486 -77.059 -19.218 1.00 73.19 274 GLY B N 1
ATOM 4514 C CA . GLY B 1 275 ? -6.387 -77.237 -20.672 1.00 74.96 274 GLY B CA 1
ATOM 4515 C C . GLY B 1 275 ? -6.903 -78.596 -21.128 1.00 75.84 274 GLY B C 1
ATOM 4516 O O . GLY B 1 275 ? -8.048 -78.683 -21.574 1.00 76.08 274 GLY B O 1
ATOM 4517 N N . GLU B 1 276 ? -6.108 -79.671 -21.032 1.00 76.44 275 GLU B N 1
ATOM 4518 C CA . GLU B 1 276 ? -4.707 -79.722 -20.580 1.00 77.17 275 GLU B CA 1
ATOM 4519 C C . GLU B 1 276 ? -4.346 -81.172 -20.287 1.00 77.14 275 GLU B C 1
ATOM 4520 O O . GLU B 1 276 ? -3.250 -81.630 -20.622 1.00 77.57 275 GLU B O 1
ATOM 4526 N N . PHE B 1 277 ? -5.280 -81.881 -19.649 1.00 76.75 276 PHE B N 1
ATOM 4527 C CA . PHE B 1 277 ? -5.067 -83.259 -19.204 1.00 76.43 276 PHE B CA 1
ATOM 4528 C C . PHE B 1 277 ? -5.886 -84.279 -20.005 1.00 75.95 276 PHE B C 1
ATOM 4529 O O . PHE B 1 277 ? -6.667 -83.909 -20.884 1.00 75.43 276 PHE B O 1
ATOM 4537 N N . ASP B 1 278 ? -5.698 -85.558 -19.669 1.00 75.86 277 ASP B N 1
ATOM 4538 C CA . ASP B 1 278 ? -6.263 -86.714 -20.399 1.00 75.38 277 ASP B CA 1
ATOM 4539 C C . ASP B 1 278 ? -7.715 -86.501 -20.914 1.00 74.34 277 ASP B C 1
ATOM 4540 O O . ASP B 1 278 ? -7.875 -86.319 -22.120 1.00 74.68 277 ASP B O 1
ATOM 4545 N N . ASN B 1 279 ? -8.771 -86.519 -20.086 1.00 72.57 278 ASN B N 1
ATOM 4546 C CA . ASN B 1 279 ? -8.820 -86.811 -18.651 1.00 70.59 278 ASN B CA 1
ATOM 4547 C C . ASN B 1 279 ? -10.265 -87.123 -18.283 1.00 69.77 278 ASN B C 1
ATOM 4548 O O . ASN B 1 279 ? -11.138 -86.275 -18.458 1.00 70.28 278 ASN B O 1
ATOM 4553 N N . ALA B 1 280 ? -10.539 -88.320 -17.783 1.00 68.63 279 ALA B N 1
ATOM 4554 C CA . ALA B 1 280 ? -11.910 -88.653 -17.391 1.00 67.91 279 ALA B CA 1
ATOM 4555 C C . ALA B 1 280 ? -12.204 -88.196 -15.963 1.00 67.42 279 ALA B C 1
ATOM 4556 O O . ALA B 1 280 ? -11.288 -88.045 -15.156 1.00 67.88 279 ALA B O 1
ATOM 4558 N N . GLY B 1 281 ? -13.479 -87.956 -15.664 1.00 66.40 280 GLY B N 1
ATOM 4559 C CA . GLY B 1 281 ? -13.917 -87.674 -14.295 1.00 65.77 280 GLY B CA 1
ATOM 4560 C C . GLY B 1 281 ? -14.789 -88.805 -13.781 1.00 65.70 280 GLY B C 1
ATOM 4561 O O . GLY B 1 281 ? -15.401 -89.516 -14.576 1.00 65.95 280 GLY B O 1
ATOM 4562 N N . ALA B 1 282 ? -14.854 -88.992 -12.464 1.00 65.28 281 ALA B N 1
ATOM 4563 C CA . ALA B 1 282 ? -15.678 -90.082 -11.910 1.00 65.40 281 ALA B CA 1
ATOM 4564 C C . ALA B 1 282 ? -16.354 -89.773 -10.568 1.00 65.52 281 ALA B C 1
ATOM 4565 O O . ALA B 1 282 ? -15.982 -88.831 -9.863 1.00 65.03 281 ALA B O 1
ATOM 4567 N N . MET B 1 283 ? -17.354 -90.593 -10.248 1.00 65.71 282 MET B N 1
ATOM 4568 C CA . MET B 1 283 ? -18.184 -90.448 -9.062 1.00 66.47 282 MET B CA 1
ATOM 4569 C C . MET B 1 283 ? -18.473 -91.840 -8.500 1.00 66.66 282 MET B C 1
ATOM 4570 O O . MET B 1 283 ? -18.806 -92.754 -9.249 1.00 67.32 282 MET B O 1
ATOM 4575 N N . MET B 1 284 ? -18.333 -91.998 -7.187 1.00 67.16 283 MET B N 1
ATOM 4576 C CA . MET B 1 284 ? -18.516 -93.300 -6.546 1.00 67.74 283 MET B CA 1
ATOM 4577 C C . MET B 1 284 ? -19.882 -93.419 -5.876 1.00 68.45 283 MET B C 1
ATOM 4578 O O . MET B 1 284 ? -20.231 -92.607 -5.014 1.00 68.78 283 MET B O 1
ATOM 4583 N N . SER B 1 285 ? -20.647 -94.432 -6.275 1.00 69.04 284 SER B N 1
ATOM 4584 C CA . SER B 1 285 ? -21.914 -94.744 -5.617 1.00 69.93 284 SER B CA 1
ATOM 4585 C C . SER B 1 285 ? -21.715 -95.788 -4.524 1.00 70.74 284 SER B C 1
ATOM 4586 O O . SER B 1 285 ? -21.031 -96.791 -4.733 1.00 71.25 284 SER B O 1
ATOM 4589 N N . VAL B 1 286 ? -22.308 -95.543 -3.359 1.00 71.44 285 VAL B N 1
ATOM 4590 C CA . VAL B 1 286 ? -22.252 -96.489 -2.246 1.00 72.29 285 VAL B CA 1
ATOM 4591 C C . VAL B 1 286 ? -23.664 -96.876 -1.814 1.00 73.25 285 VAL B C 1
ATOM 4592 O O . VAL B 1 286 ? -24.406 -96.044 -1.292 1.00 73.11 285 VAL B O 1
ATOM 4596 N N . ASP B 1 287 ? -24.030 -98.137 -2.044 1.00 74.75 286 ASP B N 1
ATOM 4597 C CA . ASP B 1 287 ? -25.331 -98.659 -1.602 1.00 76.56 286 ASP B CA 1
ATOM 4598 C C . ASP B 1 287 ? -25.301 -99.075 -0.123 1.00 77.11 286 ASP B C 1
ATOM 4599 O O . ASP B 1 287 ? -24.241 -99.055 0.513 1.00 77.27 286 ASP B O 1
ATOM 4604 N N . GLU B 1 288 ? -26.464 -99.462 0.405 1.00 77.72 287 GLU B N 1
ATOM 4605 C CA . GLU B 1 288 ? -26.629 -99.757 1.836 1.00 78.13 287 GLU B CA 1
ATOM 4606 C C . GLU B 1 288 ? -25.745 -100.917 2.316 1.00 77.69 287 GLU B C 1
ATOM 4607 O O . GLU B 1 288 ? -25.339 -100.954 3.481 1.00 77.52 287 GLU B O 1
ATOM 4613 N N . THR B 1 289 ? -25.441 -101.847 1.410 1.00 77.31 288 THR B N 1
ATOM 4614 C CA . THR B 1 289 ? -24.555 -102.979 1.712 1.00 76.60 288 THR B CA 1
ATOM 4615 C C . THR B 1 289 ? -23.070 -102.615 1.520 1.00 75.94 288 THR B C 1
ATOM 4616 O O . THR B 1 289 ? -22.201 -103.493 1.498 1.00 75.94 288 THR B O 1
ATOM 4620 N N . LEU B 1 290 ? -22.804 -101.312 1.396 1.00 75.06 289 LEU B N 1
ATOM 4621 C CA . LEU B 1 290 ? -21.449 -100.745 1.236 1.00 74.08 289 LEU B CA 1
ATOM 4622 C C . LEU B 1 290 ? -20.693 -101.303 0.021 1.00 73.43 289 LEU B C 1
ATOM 4623 O O . LEU B 1 290 ? -19.473 -101.463 0.048 1.00 72.95 289 LEU B O 1
ATOM 4628 N N . MET B 1 291 ? -21.437 -101.597 -1.036 1.00 72.94 290 MET B N 1
ATOM 4629 C CA . MET B 1 291 ? -20.849 -101.926 -2.316 1.00 72.97 290 MET B CA 1
ATOM 4630 C C . MET B 1 291 ? -20.643 -100.622 -3.079 1.00 72.11 290 MET B C 1
ATOM 4631 O O . MET B 1 291 ? -21.465 -99.707 -2.985 1.00 72.50 290 MET B O 1
ATOM 4636 N N . CYS B 1 292 ? -19.555 -100.535 -3.836 1.00 70.94 291 CYS B N 1
ATOM 4637 C CA . CYS B 1 292 ? -19.180 -99.276 -4.473 1.00 69.53 291 CYS B CA 1
ATOM 4638 C C . CYS B 1 292 ? -19.140 -99.332 -6.007 1.00 69.19 291 CYS B C 1
ATOM 4639 O O . CYS B 1 292 ? -18.266 -99.971 -6.601 1.00 68.84 291 CYS B O 1
ATOM 4642 N N . SER B 1 293 ? -20.099 -98.657 -6.635 1.00 68.79 292 SER B N 1
ATOM 4643 C CA . SER B 1 293 ? -20.107 -98.491 -8.083 1.00 68.74 292 SER B CA 1
ATOM 4644 C C . SER B 1 293 ? -19.234 -97.304 -8.456 1.00 68.43 292 SER B C 1
ATOM 4645 O O . SER B 1 293 ? -18.847 -96.511 -7.593 1.00 68.37 292 SER B O 1
ATOM 4648 N N . PHE B 1 294 ? -18.925 -97.198 -9.745 1.00 68.06 293 PHE B N 1
ATOM 4649 C CA . PHE B 1 294 ? -18.247 -96.035 -10.300 1.00 67.90 293 PHE B CA 1
ATOM 4650 C C . PHE B 1 294 ? -18.910 -95.635 -11.605 1.00 68.51 293 PHE B C 1
ATOM 4651 O O . PHE B 1 294 ? -19.019 -96.446 -12.527 1.00 69.55 293 PHE B O 1
ATOM 4659 N N . GLN B 1 295 ? -19.371 -94.393 -11.679 1.00 68.68 294 GLN B N 1
ATOM 4660 C CA . GLN B 1 295 ? -19.887 -93.852 -12.924 1.00 68.95 294 GLN B CA 1
ATOM 4661 C C . GLN B 1 295 ? -18.836 -92.919 -13.495 1.00 69.12 294 GLN B C 1
ATOM 4662 O O . GLN B 1 295 ? -18.663 -91.802 -13.006 1.00 68.96 294 GLN B O 1
ATOM 4668 N N . ILE B 1 296 ? -18.113 -93.382 -14.510 1.00 69.81 295 ILE B N 1
ATOM 4669 C CA . ILE B 1 296 ? -17.060 -92.550 -15.094 1.00 70.96 295 ILE B CA 1
ATOM 4670 C C . ILE B 1 296 ? -17.654 -91.601 -16.153 1.00 71.86 295 ILE B C 1
ATOM 4671 O O . ILE B 1 296 ? -18.503 -91.984 -16.963 1.00 71.52 295 ILE B O 1
ATOM 4676 N N . LEU B 1 297 ? -17.195 -90.358 -16.102 1.00 73.39 296 LEU B N 1
ATOM 4677 C CA . LEU B 1 297 ? -17.787 -89.253 -16.819 1.00 74.77 296 LEU B CA 1
ATOM 4678 C C . LEU B 1 297 ? -16.752 -88.702 -17.786 1.00 76.45 296 LEU B C 1
ATOM 4679 O O . LEU B 1 297 ? -15.887 -87.912 -17.396 1.00 76.61 296 LEU B O 1
ATOM 4684 N N . LYS B 1 298 ? -16.825 -89.146 -19.040 1.00 78.62 297 LYS B N 1
ATOM 4685 C CA . LYS B 1 298 ? -15.777 -88.869 -20.035 1.00 80.75 297 LYS B CA 1
ATOM 4686 C C . LYS B 1 298 ? -15.861 -87.442 -20.607 1.00 82.34 297 LYS B C 1
ATOM 4687 O O . LYS B 1 298 ? -16.950 -86.869 -20.671 1.00 82.12 297 LYS B O 1
ATOM 4693 N N . PRO B 1 299 ? -14.704 -86.867 -21.009 1.00 84.34 298 PRO B N 1
ATOM 4694 C CA . PRO B 1 299 ? -14.628 -85.480 -21.503 1.00 86.12 298 PRO B CA 1
ATOM 4695 C C . PRO B 1 299 ? -15.568 -85.187 -22.684 1.00 87.99 298 PRO B C 1
ATOM 4696 O O . PRO B 1 299 ? -15.678 -86.003 -23.605 1.00 88.52 298 PRO B O 1
ATOM 4700 N N . ALA B 1 300 ? -16.233 -84.030 -22.643 1.00 89.84 299 ALA B N 1
ATOM 4701 C CA . ALA B 1 300 ? -17.204 -83.632 -23.677 1.00 91.50 299 ALA B CA 1
ATOM 4702 C C . ALA B 1 300 ? -16.550 -82.997 -24.918 1.00 92.77 299 ALA B C 1
ATOM 4703 O O . ALA B 1 300 ? -16.932 -83.311 -26.052 1.00 93.09 299 ALA B O 1
ATOM 4705 N N . ASP B 1 301 ? -15.574 -82.112 -24.683 1.00 94.08 300 ASP B N 1
ATOM 4706 C CA . ASP B 1 301 ? -14.843 -81.362 -25.731 1.00 94.98 300 ASP B CA 1
ATOM 4707 C C . ASP B 1 301 ? -15.745 -80.396 -26.514 1.00 94.97 300 ASP B C 1
ATOM 4708 O O . ASP B 1 301 ? -16.545 -79.664 -25.931 1.00 94.99 300 ASP B O 1
ATOM 4713 N N . ASN C 2 11 ? -32.163 -19.652 -40.202 1.00 81.90 11 ASN C N 1
ATOM 4714 C CA . ASN C 2 11 ? -32.993 -19.934 -41.411 1.00 82.13 11 ASN C CA 1
ATOM 4715 C C . ASN C 2 11 ? -34.294 -20.667 -41.096 1.00 81.55 11 ASN C C 1
ATOM 4716 O O . ASN C 2 11 ? -35.365 -20.258 -41.552 1.00 81.65 11 ASN C O 1
ATOM 4721 N N . ALA C 2 12 ? -34.188 -21.742 -40.314 1.00 80.63 12 ALA C N 1
ATOM 4722 C CA . ALA C 2 12 ? -35.305 -22.661 -40.068 1.00 79.33 12 ALA C CA 1
ATOM 4723 C C . ALA C 2 12 ? -36.126 -22.297 -38.832 1.00 78.32 12 ALA C C 1
ATOM 4724 O O . ALA C 2 12 ? -35.578 -21.843 -37.827 1.00 78.10 12 ALA C O 1
ATOM 4726 N N . ARG C 2 13 ? -37.439 -22.509 -38.920 1.00 77.23 13 ARG C N 1
ATOM 4727 C CA . ARG C 2 13 ? -38.360 -22.221 -37.813 1.00 76.35 13 ARG C CA 1
ATOM 4728 C C . ARG C 2 13 ? -39.228 -23.427 -37.449 1.00 75.47 13 ARG C C 1
ATOM 4729 O O . ARG C 2 13 ? -39.403 -24.347 -38.254 1.00 74.76 13 ARG C O 1
ATOM 4737 N N . VAL C 2 14 ? -39.774 -23.407 -36.234 1.00 74.56 14 VAL C N 1
ATOM 4738 C CA . VAL C 2 14 ? -40.511 -24.552 -35.694 1.00 73.70 14 VAL C CA 1
ATOM 4739 C C . VAL C 2 14 ? -41.925 -24.651 -36.257 1.00 73.51 14 VAL C C 1
ATOM 4740 O O . VAL C 2 14 ? -42.670 -23.674 -36.293 1.00 73.43 14 VAL C O 1
ATOM 4744 N N . THR C 2 15 ? -42.263 -25.858 -36.695 1.00 73.54 15 THR C N 1
ATOM 4745 C CA . THR C 2 15 ? -43.579 -26.186 -37.212 1.00 73.85 15 THR C CA 1
ATOM 4746 C C . THR C 2 15 ? -44.033 -27.526 -36.638 1.00 73.98 15 THR C C 1
ATOM 4747 O O . THR C 2 15 ? -43.204 -28.340 -36.234 1.00 74.15 15 THR C O 1
ATOM 4751 N N . PHE C 2 16 ? -45.346 -27.747 -36.603 1.00 73.98 16 PHE C N 1
ATOM 4752 C CA . PHE C 2 16 ? -45.921 -28.959 -36.025 1.00 74.14 16 PHE C CA 1
ATOM 4753 C C . PHE C 2 16 ? -46.809 -29.684 -37.021 1.00 74.79 16 PHE C C 1
ATOM 4754 O O . PHE C 2 16 ? -47.729 -29.090 -37.582 1.00 74.91 16 PHE C O 1
ATOM 4762 N N . ALA C 2 17 ? -46.541 -30.967 -37.238 1.00 76.02 17 ALA C N 1
ATOM 4763 C CA . ALA C 2 17 ? -47.440 -31.803 -38.024 1.00 77.69 17 ALA C CA 1
ATOM 4764 C C . ALA C 2 17 ? -48.722 -32.044 -37.227 1.00 78.98 17 ALA C C 1
ATOM 4765 O O . ALA C 2 17 ? -48.665 -32.488 -36.078 1.00 79.54 17 ALA C O 1
ATOM 4767 N N . GLU C 2 18 ? -49.869 -31.728 -37.832 1.00 80.41 18 GLU C N 1
ATOM 4768 C CA . GLU C 2 18 ? -51.162 -31.764 -37.135 1.00 81.88 18 GLU C CA 1
ATOM 4769 C C . GLU C 2 18 ? -51.550 -33.179 -36.701 1.00 81.99 18 GLU C C 1
ATOM 4770 O O . GLU C 2 18 ? -52.032 -33.379 -35.586 1.00 82.07 18 GLU C O 1
ATOM 4776 N N . ALA C 2 19 ? -51.333 -34.151 -37.582 1.00 82.53 19 ALA C N 1
ATOM 4777 C CA . ALA C 2 19 ? -51.648 -35.544 -37.281 1.00 83.13 19 ALA C CA 1
ATOM 4778 C C . ALA C 2 19 ? -50.543 -36.211 -36.459 1.00 83.57 19 ALA C C 1
ATOM 4779 O O . ALA C 2 19 ? -49.353 -36.062 -36.759 1.00 83.81 19 ALA C O 1
ATOM 4781 N N . ALA C 2 20 ? -50.950 -36.924 -35.410 1.00 83.70 20 ALA C N 1
ATOM 4782 C CA . ALA C 2 20 ? -50.052 -37.797 -34.657 1.00 83.73 20 ALA C CA 1
ATOM 4783 C C . ALA C 2 20 ? -50.310 -39.248 -35.057 1.00 83.81 20 ALA C C 1
ATOM 4784 O O . ALA C 2 20 ? -51.367 -39.563 -35.612 1.00 83.82 20 ALA C O 1
ATOM 4786 N N . GLU C 2 21 ? -49.349 -40.128 -34.786 1.00 83.85 21 GLU C N 1
ATOM 4787 C CA . GLU C 2 21 ? -49.493 -41.544 -35.142 1.00 83.86 21 GLU C CA 1
ATOM 4788 C C . GLU C 2 21 ? -49.223 -42.469 -33.957 1.00 83.63 21 GLU C C 1
ATOM 4789 O O . GLU C 2 21 ? -48.339 -42.209 -33.137 1.00 83.95 21 GLU C O 1
ATOM 4795 N N . ILE C 2 22 ? -49.997 -43.548 -33.878 1.00 83.15 22 ILE C N 1
ATOM 4796 C CA . ILE C 2 22 ? -49.830 -44.546 -32.826 1.00 82.49 22 ILE C CA 1
ATOM 4797 C C . ILE C 2 22 ? -48.750 -45.546 -33.236 1.00 82.13 22 ILE C C 1
ATOM 4798 O O . ILE C 2 22 ? -48.693 -45.972 -34.392 1.00 81.97 22 ILE C O 1
ATOM 4803 N N . ILE C 2 23 ? -47.890 -45.902 -32.286 1.00 81.84 23 ILE C N 1
ATOM 4804 C CA . ILE C 2 23 ? -46.839 -46.891 -32.515 1.00 81.46 23 ILE C CA 1
ATOM 4805 C C . ILE C 2 23 ? -47.373 -48.308 -32.296 1.00 81.43 23 ILE C C 1
ATOM 4806 O O . ILE C 2 23 ? -47.914 -48.626 -31.233 1.00 81.38 23 ILE C O 1
ATOM 4811 N N . ASN D 2 11 ? -19.921 -106.478 11.439 1.00 88.34 11 ASN D N 1
ATOM 4812 C CA . ASN D 2 11 ? -21.230 -106.030 10.884 1.00 88.62 11 ASN D CA 1
ATOM 4813 C C . ASN D 2 11 ? -21.268 -106.137 9.349 1.00 88.90 11 ASN D C 1
ATOM 4814 O O . ASN D 2 11 ? -21.362 -107.242 8.809 1.00 89.08 11 ASN D O 1
ATOM 4819 N N . ALA D 2 12 ? -21.197 -104.996 8.659 1.00 88.88 12 ALA D N 1
ATOM 4820 C CA . ALA D 2 12 ? -21.228 -104.951 7.191 1.00 88.59 12 ALA D CA 1
ATOM 4821 C C . ALA D 2 12 ? -19.869 -104.551 6.607 1.00 88.30 12 ALA D C 1
ATOM 4822 O O . ALA D 2 12 ? -19.155 -103.725 7.190 1.00 88.65 12 ALA D O 1
ATOM 4824 N N . ARG D 2 13 ? -19.515 -105.135 5.462 1.00 87.19 13 ARG D N 1
ATOM 4825 C CA . ARG D 2 13 ? -18.208 -104.880 4.840 1.00 86.48 13 ARG D CA 1
ATOM 4826 C C . ARG D 2 13 ? -18.292 -104.233 3.448 1.00 85.85 13 ARG D C 1
ATOM 4827 O O . ARG D 2 13 ? -19.336 -104.261 2.792 1.00 85.66 13 ARG D O 1
ATOM 4835 N N . VAL D 2 14 ? -17.167 -103.665 3.016 1.00 85.13 14 VAL D N 1
ATOM 4836 C CA . VAL D 2 14 ? -17.088 -102.902 1.769 1.00 84.16 14 VAL D CA 1
ATOM 4837 C C . VAL D 2 14 ? -16.646 -103.770 0.589 1.00 83.45 14 VAL D C 1
ATOM 4838 O O . VAL D 2 14 ? -15.542 -104.321 0.577 1.00 82.81 14 VAL D O 1
ATOM 4842 N N . THR D 2 15 ? -17.535 -103.877 -0.394 1.00 83.00 15 THR D N 1
ATOM 4843 C CA . THR D 2 15 ? -17.282 -104.603 -1.635 1.00 82.45 15 THR D CA 1
ATOM 4844 C C . THR D 2 15 ? -17.223 -103.626 -2.810 1.00 81.96 15 THR D C 1
ATOM 4845 O O . THR D 2 15 ? -17.618 -102.468 -2.674 1.00 82.11 15 THR D O 1
ATOM 4849 N N . PHE D 2 16 ? -16.723 -104.089 -3.955 1.00 81.28 16 PHE D N 1
ATOM 4850 C CA . PHE D 2 16 ? -16.694 -103.279 -5.173 1.00 80.65 16 PHE D CA 1
ATOM 4851 C C . PHE D 2 16 ? -17.409 -103.978 -6.319 1.00 80.72 16 PHE D C 1
ATOM 4852 O O . PHE D 2 16 ? -17.128 -105.141 -6.610 1.00 81.15 16 PHE D O 1
ATOM 4860 N N . ALA D 2 17 ? -18.323 -103.264 -6.972 1.00 80.72 17 ALA D N 1
ATOM 4861 C CA . ALA D 2 17 ? -18.978 -103.762 -8.182 1.00 80.91 17 ALA D CA 1
ATOM 4862 C C . ALA D 2 17 ? -17.943 -104.078 -9.262 1.00 81.04 17 ALA D C 1
ATOM 4863 O O . ALA D 2 17 ? -16.945 -103.370 -9.401 1.00 81.43 17 ALA D O 1
ATOM 4865 N N . GLU D 2 18 ? -18.186 -105.143 -10.017 1.00 81.29 18 GLU D N 1
ATOM 4866 C CA . GLU D 2 18 ? -17.205 -105.659 -10.975 1.00 81.36 18 GLU D CA 1
ATOM 4867 C C . GLU D 2 18 ? -17.054 -104.774 -12.214 1.00 80.80 18 GLU D C 1
ATOM 4868 O O . GLU D 2 18 ? -16.003 -104.783 -12.852 1.00 80.79 18 GLU D O 1
ATOM 4874 N N . ALA D 2 19 ? -18.096 -104.015 -12.546 1.00 80.37 19 ALA D N 1
ATOM 4875 C CA . ALA D 2 19 ? -18.084 -103.174 -13.745 1.00 80.13 19 ALA D CA 1
ATOM 4876 C C . ALA D 2 19 ? -18.343 -101.699 -13.435 1.00 79.91 19 ALA D C 1
ATOM 4877 O O . ALA D 2 19 ? -19.257 -101.362 -12.678 1.00 80.05 19 ALA D O 1
ATOM 4879 N N . ALA D 2 20 ? -17.523 -100.830 -14.023 1.00 79.21 20 ALA D N 1
ATOM 4880 C CA . ALA D 2 20 ? -17.722 -99.385 -13.944 1.00 78.68 20 ALA D CA 1
ATOM 4881 C C . ALA D 2 20 ? -18.531 -98.920 -15.149 1.00 78.45 20 ALA D C 1
ATOM 4882 O O . ALA D 2 20 ? -18.468 -99.549 -16.207 1.00 78.91 20 ALA D O 1
ATOM 4884 N N . GLU D 2 21 ? -19.282 -97.826 -15.006 1.00 77.68 21 GLU D N 1
ATOM 4885 C CA . GLU D 2 21 ? -20.183 -97.397 -16.092 1.00 76.68 21 GLU D CA 1
ATOM 4886 C C . GLU D 2 21 ? -19.968 -95.981 -16.651 1.00 76.66 21 GLU D C 1
ATOM 4887 O O . GLU D 2 21 ? -19.997 -94.987 -15.931 1.00 76.93 21 GLU D O 1
ATOM 4893 N N . ILE D 2 22 ? -19.717 -95.939 -17.955 1.00 76.47 22 ILE D N 1
ATOM 4894 C CA . ILE D 2 22 ? -19.988 -94.817 -18.838 1.00 76.75 22 ILE D CA 1
ATOM 4895 C C . ILE D 2 22 ? -21.505 -94.618 -18.780 1.00 77.43 22 ILE D C 1
ATOM 4896 O O . ILE D 2 22 ? -22.193 -95.611 -18.551 1.00 78.34 22 ILE D O 1
ATOM 4901 N N . ILE D 2 23 ? -22.108 -93.425 -18.946 1.00 77.67 23 ILE D N 1
ATOM 4902 C CA . ILE D 2 23 ? -21.588 -92.079 -19.339 1.00 77.65 23 ILE D CA 1
ATOM 4903 C C . ILE D 2 23 ? -20.202 -92.000 -19.980 1.00 78.64 23 ILE D C 1
ATOM 4904 O O . ILE D 2 23 ? -19.984 -91.183 -20.881 1.00 79.20 23 ILE D O 1
#

B-factor: mean 60.67, std 11.24, range [2.0, 98.57]

CATH classification: 3.60.21.10

Nearest PDB structures (foldseek):
  4g9j-assembly2_B  TM=1.003E+00  e=9.170E-69  Homo sapiens
  6obs-assembly1_A  TM=9.994E-01  e=9.787E-62  Homo sapiens
  1it6-assembly2_B  TM=1.000E+00  e=8.165E-61  Homo sapiens
  6obr-assembly2_B  TM=9.951E-01  e=6.407E-61  Homo sapiens
  6obq-assembly2_B  TM=9.942E-01  e=1.105E-60  Homo sapiens

Foldseek 3Di:
DVVQLCQLCVCPVPDQDDDRADDLVLLLCLLVLLLVLLLVAFLAAAAEDFAKEAEAAAQRSNLVVVVCVVQPPPPVGAYEYQANQHFLYDGSPSRVSNLSVCCNVCVRRHAYAHAPCLAPVNCPPRPNCVVCVVSHRNVSVVSSSLSSLSHRAWYDYPQAETGHAADAAPQDDDPVVSRPDDDSDGQDQDDGSVQRRHEEEDDPDDAWADDPVRGHTYGYLVCLVVVCVSRVYQAYEYENDDDAQQKDAHHPNRYMYGHAHACGSHHPHGKGWMWRQHNVRDTDIDIGHDDD/DDLVVLLCQLCVCQPPPPPDDRADDLVLLLVLLVLLLVLLLVAFLEAEAEDQAKEAAAAAQVSNLVVVVCVVAPDPPVHAYEYQENQHFLYDGSPSRVSNLSSSCSVCVPRHAYAYAPCLAPVNCVPRCNCVCCVVSHRNVSVVSSNQSSLSGRAWYAYVLAEIGGAADFAPQCDDPVVSRPDDPSDHADQDDGSVRSRHEEEDDPDPAWAPDPVRGGTYGYLVVLVVVCVVSVYQAYEYENDFDAQQWDAHNVNRYIYGHAHECRNVHDNHKHWMWGQHNVRDIDIDIHYDDD/DDDDDDDPDDDDD/DDDDDDDPDDDDD

Organism: Homo sapiens (NCBI:txid9606)

Radius of gyration: 32.17 Å; Cα contacts (8 Å, |Δi|>4): 1403; chains: 4; bounding box: 64×94×60 Å

Secondary structure (DSSP, 8-state):
-HHHHHHHHTTTTSPTT------HHHHHHHHHHHHHHHHHS-SEEEE-SSEEEE-B-TT-HHHHHHHHHHH-STTSS-EEE-S--SSSSS-HHHHHHHHHHHHHH-TTTEEE---TT-SHHHHHHHTHHHHHHHHS-HHHHHHHHHHHTTS--EEEETTTEEEESS---TT---THHHHHSPSS-PPPSSSHHHHHHH-EE-SS--SEEE-TTSSSEEE-HHHHHHHHHHTT-SEEEE--S--TTSEEEETTTTEEEEB--SS-SSSS---EEEEEE-TT-EEEEEEE----/--HHHHHHHHHTTTTSSS-------HHHHHHHHHHHHHHHHHS-SEEEE-SSEEEE-B-TT-HHHHHHHHHTT--TTSS-EEE-S--SSSSS-HHHHHHHHHHHHHH-TTTEEE---TTSSHHHHTTTTHHHHHHHHS-HHHHHHHHHHHTT---EEEETTTEEEESS---TT--STHHHHT--SS----SSSHHHHHHH-EE-TT-SSEEE-TTSSSEEE-HHHHHHHHHHTT-SEEEE--S--TTSEEEETTTTEEEEB--TT-TTT----EEEEEE-TT-EEEEEEE----/----EE-S--EE-/----EE-S--B--

GO terms:
  GO:0005737 cytoplasm (C, IDA)
  GO:0005783 endoplasmic reticulum (C, IDA)
  GO:0043247 telomere maintenance in response to DNA damage (P, IDA)
  GO:0016791 phosphatase activity (F, IDA)
  GO:0004721 phosphoprotein phosphatase activity (F, IMP)
  GO:0004722 protein serine/threonine phosphatase activity (F, TAS)
  GO:0060828 regulation of canonical Wnt signaling pathway (P, IC)
  GO:0005515 protein binding (F, IPI)
  GO:0006470 protein dephosphorylation (P, IMP)
  GO:0001111 RNA polymerase II promoter clearance (P, IDA)
  GO:0004722 protein serine/threonine phosphatase activity (F, IDA)
  GO:0034244 negative regulation of transcription elongation by RNA polymerase II (P, IDA)
  GO:0005634 nucleus (C, IDA)
  GO:0072357 PTW/PP1 phosphatase complex (C, IDA)
  GO:2000806 positive regulation of termination of RNA polymerase II transcription, poly(A)-coupled (P, IDA)
  GO:0032968 positive regulation of transcription elongation by RNA polymerase II (P, IDA)
  GO:0050821 protein stabilization (P, IDA)
  GO:0180007 RNA polymerase II CTD heptapeptide repeat S5 phosphatase activity (F, IDA)
  GO:0004722 protein serine/threonine phosphatase activity (F, EXP)
  GO:0005634 nucleus (C, EXP)

InterPro domains:
  IPR004843 Calcineurin-like, phosphoesterase domain [PF00149] (59-251)
  IPR006186 Serine/threonine-specific protein phosphatase/bis(5-nucleosyl)-tetraphosphatase [PR00114] (58-85)
  IPR006186 Serine/threonine-specific protein phosphatase/bis(5-nucleosyl)-tetraphosphatase [PR00114] (87-114)
  IPR006186 Serine/threonine-specific protein phosphatase/bis(5-nucleosyl)-tetraphosphatase [PR00114] (120-144)
  IPR006186 Serine/threonine-specific protein phosphatase/bis(5-nucleosyl)-tetraphosphatase [PR00114] (154-180)
  IPR006186 Serine/threonine-specific protein phosphatase/bis(5-nucleosyl)-tetraphosphatase [PR00114] (183-210)
  IPR006186 Serine/threonine-specific protein phosphatase/bis(5-nucleosyl)-tetraphosphatase [PR00114] (240-260)
  IPR006186 Serine/threonine-specific protein phosphatase/bis(5-nucleosyl)-tetraphosphatase [PR00114] (262-278)
  IPR006186 Serine/threonine-specific protein phosphatase/bis(5-nucleosyl)-tetraphosphatase [PS00125] (121-126)
  IPR006186 Serine/threonine-specific protein phosphatase/bis(5-nucleosyl)-tetraphosphatase [SM00156] (30-300)
  IPR029052 Metallo-dependent phosphatase-like [G3DSA:3.60.21.10] (2-308)
  IPR029052 Metallo-dependent phosphatase-like [SSF56300] (19-301)
  IPR031675 Serine-threonine protein phosphatase, N-terminal [PF16891] (9-56)
  IPR050341 Serine/threonine-protein phosphatase PP1 catalytic subunit [PTHR11668] (12-305)

Solvent-accessible surface area: 25620 Å² total; per-residue (Å²): 155,93,62,10,21,36,75,0,46,113,14,66,83,45,154,108,26,92,62,17,34,2,18,10,80,29,2,44,33,9,1,102,91,0,49,110,22,0,72,90,19,76,11,0,5,104,16,130,17,70,6,46,0,0,1,1,0,4,0,26,1,29,24,0,7,57,1,0,104,87,4,9,44,9,80,136,19,44,1,0,1,0,0,1,0,0,1,108,17,165,10,1,4,2,0,1,2,0,0,2,6,4,2,49,88,44,39,120,50,0,21,2,0,0,0,3,18,0,1,30,59,19,0,115,119,100,27,0,38,72,12,0,89,135,4,10,26,82,138,0,13,124,21,0,26,68,1,1,18,0,3,3,0,0,0,18,0,58,134,24,0,0,0,0,0,0,0,0,5,43,77,9,96,49,23,94,36,0,85,156,51,146,42,73,31,79,16,62,132,156,23,29,8,0,3,0,0,36,0,5,18,47,138,139,32,152,21,93,15,167,17,160,98,69,41,24,78,11,0,0,42,59,18,0,41,139,14,8,161,125,37,104,13,27,0,0,0,0,0,11,49,49,17,121,72,0,46,90,48,12,22,190,113,47,0,0,6,0,2,0,0,3,62,16,54,48,149,138,111,11,9,0,0,0,0,20,3,49,132,94,0,62,0,18,5,6,20,2,109,53,73,197,102,94,35,97,41,0,14,36,70,0,47,119,8,72,74,57,164,91,44,79,65,18,32,3,15,11,73,38,2,55,14,0,1,96,96,0,52,117,31,0,74,90,20,79,10,0,3,107,21,131,8,73,10,40,1,0,0,1,0,4,0,29,1,28,26,0,3,64,2,1,91,124,16,13,40,10,85,150,22,42,2,0,2,0,0,2,0,0,0,110,15,188,12,0,4,2,0,0,2,0,0,1,0,7,1,24,79,45,37,125,64,1,20,0,0,0,0,4,6,0,1,26,62,24,0,122,98,100,22,0,39,74,12,0,99,132,6,10,31,85,140,0,22,120,20,0,28,66,0,2,21,0,2,2,0,0,0,15,1,56,129,33,0,0,0,0,0,0,0,3,5,52,81,13,114,46,26,82,41,0,106,172,36,137,39,59,27,83,14,66,123,116,23,27,12,0,2,0,0,34,0,5,16,42,184,130,39,97,26,86,19,152,13,155,94,71,37,15,69,10,0,0,44,101,14,0,37,128,17,8,160,138,40,101,14,27,0,0,0,0,0,9,59,50,13,114,69,0,52,95,60,28,19,196,131,55,0,0,6,0,2,0,0,4,46,14,57,51,145,95,103,2,10,0,0,0,0,15,4,52,135,83,3,71,0,36,10,11,16,0,110,44,81,162,213,40,145,22,73,47,32,165,85,38,85,114,64,210,42,182,24,75,46,36,187,81,46,94,107,51

Sequence (612 aa):
LDSIIGRLLEVQGSRPGKNVQLTENEIRGLCLKSREIFLSQPILLELEAPLKICGDIHGQYYDLLRLFEYGGFPPESNYLFLGDYVDRGKQSLETICLLLAYKIKYPENFFLLRGNHECASINRIYGFYDECKRRYNIKLWKTFTDCFNCLPIAAIVDEKIFCCHGGLSPDLQSMEQIRRIMRPTDVPDQGLLCDLLWSDPDKDVQGWGENDRGVSFTFGAEVVAKFLHKHDLDLICRAHQVVEDGYEFFAKRQLVTLFSAPNYCGEFDNAGAMMSVDETLMCSFQILKPADLNLDSIIGRLLEVQGSRPGKNVQLTENEIRGLCLKSREIFLSQPILLELEAPLKICGDIHGQYYDLLRLFEYGGFPPESNYLFLGDYVDRGKQSLETICLLLAYKIKYPENFFLLRGNHECASINRIYGFYDECKRRYNIKLWKTFTDCFNCLPIAAIVDEKIFCCHGGLSPDLQSMEQIRRIMRPTDVPDQGLLCDLLWSDPDKDVQGWGENDRGVSFTFGAEVVAKFLHKHDLDLICRAHQVVEDGYEFFAKRQLVTLFSAPNYCGEFDNAGAMMSVDETLMCSFQILKPADNARVTFAEAAEIINARVTFAEAAEII